Protein AF-A0A9P7SSV1-F1 (afdb_monomer_lite)

Radius of gyration: 33.0 Å; chains: 1; bounding box: 111×71×84 Å

InterPro domains:
  IPR011009 Protein kinase-like domain superfamily [SSF56112] (397-534)

Sequence (550 aa):
MSSKISYNLDKIRSLNSSTGWVPWKEDVTAALRMSGFGNLLKGKRDAEFETSDGHDASEARKARGVWLEKQETTCGTIFQCCGPRARQLLKDSDAEPIEKKVAIYFETLEKRYRSNGSVVLQQLNLRYLSLRLDGCKDVADYTDKLLRDRSDLQVLDKDAVIAKMFFVTHFLSDLSPSYDHFLTFFHTVNDLLPTRKPNDEVDTLGVNFEDAIEQVEKHEQLLLKREANVTALLIKPPGKRKTYEERRAKTESQKLNYQGPARSDQVATQQHCVPAMAIPQQKNSNVRLLACLVDEDDTGDSEYRFLVDGRHVKYVTTAPGTFCGFEDDRTFEPILLSELFPPFPIGDWNNGRVAKDPVTGKATFIRTEKVQFPEVKSVWYNVKLDELDFSPNPKGRLRQRVHVVVHPTINGGEPVLMKLAVWPWEISCMETETAVYQWICDKGIGPKFLGHLTEGPNGRIIGFVTEWLGGTRSSGPRDLDGCKKALARLHQLGIKHGDINRHNFLVREGGGHEDEVVLIDFETTKRDRPHAELEDEMKALKTSLESTDA

Organism: NCBI:txid1623583

pLDDT: mean 76.03, std 18.23, range [27.19, 97.94]

Foldseek 3Di:
DDDLPQDPLVPQAAPDALVSPPVNVVSLQVRCVSRVNNVCVPPCVLPDLDDDPPDDPVVSVVVVVVVLVSLVVSLVSLLSSHDPVLNVQLVVCVPPDSSNSSVVSCVSCCVVRNDDLLVVLVVLVCQLQPQAQVPAPHLVRSVVSNVVSQVSQCVSDVPSHDDQLNSQVSSLVRDPPVCVVVSVVCVVPFASCFDADPVRHGPGDGDGNVNSSVSVVVVVVVVVVVVVVVVVVVPDDDDDDDDPVVVVVPVVVPPPDDDDDDDDDDDDDDDDDDDDPPDPDQLQVQKDWPDWAADLVLQAKIWTWMDGNLFAIAIEIEHRCQQPVCSSCCGPGSCCRRPAAGRDDDDDFRYWYWYQDPVPRHIDTPDTHHDPFDFQPLADDPAEDEPSQWAADPVAAPDSQWGFTFHCPFPVRDTKIGGFDPDSVCRLLQNQQSNVCVLCAPLLLAFHWTHFYAHGPPHGGGHGMGHDLPPWDFDALVCLVLLLVSLVSCVVQQKDQQQLARRQWIWDDDPPDDIHIHGDRSSRMDHNHDSVVSVVSSVCNNVRRHDPDD

Secondary structure (DSSP, 8-state):
--------GGGSPPB-SGGGHHHHHHHHHHHHHHTT-HHHHTT-TT------TT--HHHHHHHHHHHHHHHHHHHHHHHHTB-HHHHHHHHTTTTS-HHHHHHHHHHHHHHHHS--HHHHHHHHHHHHHH--GGGSSSHHHHHHHHHHHHHHHHHH-TT-PPPHHHHHHHHHHTS-GGGHHHHHHHHHH--SSPEE-TTS-EEEPPPPHHHHHHHHHHHHHHHHHHHHHHHHHHTS----PPPTHHHHHHHSTTSS---PPPP---------PPP-------TTTTEEEEEEE--TTSSS-EEEEEEETTTEEEEEEE-TTTTTT-GGGTT-HHHIIIIISPPPPPSS-SEEEEEE-TTT-SEEEEEEE-----------SS-EEEGGGPEEEEEEEEETTEEEEE-TTSGGG--EEEEE-SSGGGHHHHHHHHHHHHHHTTTTSSPPEEEEEESSTTPPEEEEEEE--TT-EE--GGGHHHHHHHHHHHHTTT-B-S---GGGEEEE--SSSPPEEEE--GGG-BSS--HHHHHHHHHHHHHHHH----

Structure (mmCIF, N/CA/C/O backbone):
data_AF-A0A9P7SSV1-F1
#
_entry.id   AF-A0A9P7SSV1-F1
#
loop_
_atom_site.group_PDB
_atom_site.id
_atom_site.type_symbol
_atom_site.label_atom_id
_atom_site.label_alt_id
_atom_site.label_comp_id
_atom_site.label_asym_id
_atom_site.label_entity_id
_atom_site.label_seq_id
_atom_site.pdbx_PDB_ins_code
_atom_site.Cartn_x
_atom_site.Cartn_y
_atom_site.Cartn_z
_atom_site.occupancy
_atom_site.B_iso_or_equiv
_atom_site.auth_seq_id
_atom_site.auth_comp_id
_atom_site.auth_asym_id
_atom_site.auth_atom_id
_atom_site.pdbx_PDB_model_num
ATOM 1 N N . MET A 1 1 ? 42.037 45.086 -5.391 1.00 33.62 1 MET A N 1
ATOM 2 C CA . MET A 1 1 ? 41.431 44.169 -4.403 1.00 33.62 1 MET A CA 1
ATOM 3 C C . MET A 1 1 ? 40.049 43.804 -4.912 1.00 33.62 1 MET A C 1
ATOM 5 O O . MET A 1 1 ? 39.143 44.613 -4.800 1.00 33.62 1 MET A O 1
ATOM 9 N N . SER A 1 2 ? 39.917 42.666 -5.596 1.00 31.12 2 SER A N 1
ATOM 10 C CA . SER A 1 2 ? 38.624 42.203 -6.112 1.00 31.12 2 SER A CA 1
ATOM 11 C C . SER A 1 2 ? 38.039 41.250 -5.075 1.00 31.12 2 SER A C 1
ATOM 13 O O . SER A 1 2 ? 38.689 40.264 -4.725 1.00 31.12 2 SER A O 1
ATOM 15 N N . SER A 1 3 ? 36.885 41.595 -4.501 1.00 32.31 3 SER A N 1
ATOM 16 C CA . SER A 1 3 ? 36.225 40.773 -3.490 1.00 32.31 3 SER A CA 1
ATOM 17 C C . SER A 1 3 ? 35.785 39.461 -4.137 1.00 32.31 3 SER A C 1
ATOM 19 O O . SER A 1 3 ? 34.780 39.423 -4.847 1.00 32.31 3 SER A O 1
ATOM 21 N N . LYS A 1 4 ? 36.544 38.380 -3.917 1.00 46.56 4 LYS A N 1
ATOM 22 C CA . LYS A 1 4 ? 36.072 37.023 -4.206 1.00 46.56 4 LYS A CA 1
ATOM 23 C C . LYS A 1 4 ? 34.818 36.814 -3.361 1.00 46.56 4 LYS A C 1
ATOM 25 O O . LYS A 1 4 ? 34.910 36.721 -2.139 1.00 46.56 4 LYS A O 1
ATOM 30 N N . ILE A 1 5 ? 33.655 36.798 -4.006 1.00 42.06 5 ILE A N 1
ATOM 31 C CA . ILE A 1 5 ? 32.410 36.353 -3.387 1.00 42.06 5 ILE A CA 1
ATOM 32 C C . ILE A 1 5 ? 32.624 34.867 -3.091 1.00 42.06 5 ILE A C 1
ATOM 34 O O . ILE A 1 5 ? 32.511 34.025 -3.976 1.00 42.06 5 ILE A O 1
ATOM 38 N N . SER A 1 6 ? 33.055 34.565 -1.866 1.00 52.34 6 SER A N 1
ATOM 39 C CA . SER A 1 6 ? 33.221 33.198 -1.387 1.00 52.34 6 SER A CA 1
ATOM 40 C C . SER A 1 6 ? 31.831 32.591 -1.253 1.00 52.34 6 SER A C 1
ATOM 42 O O . SER A 1 6 ? 31.041 33.013 -0.405 1.00 52.34 6 SER A O 1
ATOM 44 N N . TYR A 1 7 ? 31.498 31.656 -2.137 1.00 59.03 7 TYR A N 1
ATOM 45 C CA . TYR A 1 7 ? 30.280 30.875 -1.997 1.00 59.03 7 TYR A CA 1
ATOM 46 C C . TYR A 1 7 ? 30.434 29.984 -0.759 1.00 59.03 7 TYR A C 1
ATOM 48 O O . TYR A 1 7 ? 31.429 29.272 -0.633 1.00 59.03 7 TYR A O 1
ATOM 56 N N . ASN A 1 8 ? 29.487 30.048 0.180 1.00 67.81 8 ASN A N 1
ATOM 57 C CA . ASN A 1 8 ? 29.570 29.257 1.403 1.00 67.81 8 ASN A CA 1
ATOM 58 C C . ASN A 1 8 ? 29.302 27.777 1.079 1.00 67.81 8 ASN A C 1
ATOM 60 O O . ASN A 1 8 ? 28.153 27.380 0.881 1.00 67.81 8 ASN A O 1
ATOM 64 N N . LEU A 1 9 ? 30.375 26.987 1.026 1.00 64.81 9 LEU A N 1
ATOM 65 C CA . LEU A 1 9 ? 30.341 25.561 0.702 1.00 64.81 9 LEU A CA 1
ATOM 66 C C . LEU A 1 9 ? 29.623 24.721 1.772 1.00 64.81 9 LEU A C 1
ATOM 68 O O . LEU A 1 9 ? 29.104 23.662 1.436 1.00 64.81 9 LEU A O 1
ATOM 72 N N . ASP A 1 10 ? 29.483 25.215 3.008 1.00 63.34 10 ASP A N 1
ATOM 73 C CA . ASP A 1 10 ? 28.775 24.513 4.093 1.00 63.34 10 ASP A CA 1
ATOM 74 C C . ASP A 1 10 ? 27.257 24.432 3.857 1.00 63.34 10 ASP A C 1
ATOM 76 O O . ASP A 1 10 ? 26.555 23.663 4.513 1.00 63.34 10 ASP A O 1
ATOM 80 N N . LYS A 1 11 ? 26.728 25.228 2.917 1.00 70.00 11 LYS A N 1
ATOM 81 C CA . LYS A 1 11 ? 25.316 25.174 2.508 1.00 70.00 11 LYS A CA 1
ATOM 82 C C . LYS A 1 11 ? 25.036 24.117 1.441 1.00 70.00 11 LYS A C 1
ATOM 84 O O . LYS A 1 11 ? 23.871 23.777 1.240 1.00 70.00 11 LYS A O 1
ATOM 89 N N . ILE A 1 12 ? 26.068 23.603 0.768 1.00 77.44 12 ILE A N 1
ATOM 90 C CA . ILE A 1 12 ? 25.914 22.554 -0.241 1.00 77.44 12 ILE A CA 1
ATOM 91 C C . ILE A 1 12 ? 25.750 21.227 0.498 1.00 77.44 12 ILE A C 1
ATOM 93 O O . ILE A 1 12 ? 26.637 20.787 1.231 1.00 77.44 12 ILE A O 1
ATOM 97 N N . ARG A 1 13 ? 24.601 20.574 0.313 1.00 76.75 13 ARG A N 1
ATOM 98 C CA . ARG A 1 13 ? 24.341 19.258 0.914 1.00 76.75 13 ARG A CA 1
ATOM 99 C C . ARG A 1 13 ? 25.381 18.261 0.419 1.00 76.75 13 ARG A C 1
ATOM 101 O O . ARG A 1 13 ? 25.627 18.190 -0.775 1.00 76.75 13 ARG A O 1
ATOM 108 N N . SER A 1 14 ? 25.971 17.459 1.300 1.00 83.06 14 SER A N 1
ATOM 109 C CA . SER A 1 14 ? 26.972 16.479 0.867 1.00 83.06 14 SER A CA 1
ATOM 110 C C . SER A 1 14 ? 26.361 15.380 -0.010 1.00 83.06 14 SER A C 1
ATOM 112 O O . SER A 1 14 ? 25.315 14.819 0.328 1.00 83.06 14 SER A O 1
ATOM 114 N N . LEU A 1 15 ? 27.040 15.026 -1.107 1.00 79.75 15 LEU A N 1
ATOM 115 C CA . LEU A 1 15 ? 26.615 13.932 -1.986 1.00 79.75 15 LEU A CA 1
ATOM 116 C C . LEU A 1 15 ? 26.794 12.574 -1.287 1.00 79.75 15 LEU A C 1
ATOM 118 O O . LEU A 1 15 ? 27.912 12.063 -1.187 1.00 79.75 15 LEU A O 1
ATOM 122 N N . ASN A 1 16 ? 25.687 12.012 -0.797 1.00 74.88 16 ASN A N 1
ATOM 123 C CA . ASN A 1 16 ? 25.647 10.733 -0.076 1.00 74.88 16 ASN A CA 1
ATOM 124 C C . ASN A 1 16 ? 24.823 9.649 -0.797 1.00 74.88 16 ASN A C 1
ATOM 126 O O . ASN A 1 16 ? 25.074 8.464 -0.585 1.00 74.88 16 ASN A O 1
ATOM 130 N N . SER A 1 17 ? 23.884 10.036 -1.663 1.00 69.88 17 SER A N 1
ATOM 131 C CA . SER A 1 17 ? 22.965 9.146 -2.387 1.00 69.88 17 SER A CA 1
ATOM 132 C C . SER A 1 17 ? 22.745 9.623 -3.826 1.00 69.88 17 SER A C 1
ATOM 134 O O . SER A 1 17 ? 23.018 10.780 -4.154 1.00 69.88 17 SER A O 1
ATOM 136 N N . SER A 1 18 ? 22.230 8.740 -4.686 1.00 64.44 18 SER A N 1
ATOM 137 C CA . SER A 1 18 ? 21.864 9.054 -6.077 1.00 64.44 18 SER A CA 1
ATOM 138 C C . SER A 1 18 ? 20.721 10.071 -6.178 1.00 64.44 18 SER A C 1
ATOM 140 O O . SER A 1 18 ? 20.735 10.946 -7.038 1.00 64.44 18 SER A O 1
ATOM 142 N N . THR A 1 19 ? 19.775 10.038 -5.236 1.00 60.44 19 THR A N 1
ATOM 143 C CA . THR A 1 19 ? 18.676 11.015 -5.125 1.00 60.44 19 THR A CA 1
ATOM 144 C C . THR A 1 19 ? 19.158 12.451 -4.899 1.00 60.44 19 THR A C 1
ATOM 146 O O . THR A 1 19 ? 18.469 13.401 -5.260 1.00 60.44 19 THR A O 1
ATOM 149 N N . GLY A 1 20 ? 20.357 12.629 -4.335 1.00 68.31 20 GLY A N 1
ATOM 150 C CA . GLY A 1 20 ? 20.971 13.938 -4.119 1.00 68.31 20 GLY A CA 1
ATOM 151 C C . GLY A 1 20 ? 21.747 14.486 -5.318 1.00 68.31 20 GLY A C 1
ATOM 152 O O . GLY A 1 20 ? 22.204 15.622 -5.249 1.00 68.31 20 GLY A O 1
ATOM 153 N N . TRP A 1 21 ? 21.919 13.721 -6.402 1.00 79.31 21 TRP A N 1
ATOM 154 C CA . TRP A 1 21 ? 22.827 14.079 -7.497 1.00 79.31 21 TRP A CA 1
ATOM 155 C C . TRP A 1 21 ? 22.433 15.341 -8.258 1.00 79.31 21 TRP A C 1
ATOM 157 O O . TRP A 1 21 ? 23.281 16.204 -8.462 1.00 79.31 21 TRP A O 1
ATOM 167 N N . VAL A 1 22 ? 21.171 15.451 -8.683 1.00 71.00 22 VAL A N 1
ATOM 168 C CA . VAL A 1 22 ? 20.683 16.599 -9.468 1.00 71.00 22 VAL A CA 1
ATOM 169 C C . VAL A 1 22 ? 20.845 17.915 -8.694 1.00 71.00 22 VAL A C 1
ATOM 171 O O . VAL A 1 22 ? 21.586 18.771 -9.183 1.00 71.00 22 VAL A O 1
ATOM 174 N N . PRO A 1 23 ? 20.281 18.071 -7.475 1.00 73.69 23 PRO A N 1
ATOM 175 C CA . PRO A 1 23 ? 20.450 19.308 -6.712 1.00 73.69 23 PRO A CA 1
ATOM 176 C C . PRO A 1 23 ? 21.920 19.574 -6.352 1.00 73.69 23 PRO A C 1
ATOM 178 O O . PRO A 1 23 ? 22.390 20.702 -6.459 1.00 73.69 23 PRO A O 1
ATOM 181 N N . TRP A 1 24 ? 22.696 18.536 -6.018 1.00 85.50 24 TRP A N 1
ATOM 182 C CA . TRP A 1 24 ? 24.128 18.684 -5.740 1.00 85.50 24 TRP A CA 1
ATOM 183 C C . TRP A 1 24 ? 24.921 19.191 -6.952 1.00 85.50 24 TRP A C 1
ATOM 185 O O . TRP A 1 24 ? 25.762 20.082 -6.824 1.00 85.50 24 TRP A O 1
ATOM 195 N N . LYS A 1 25 ? 24.658 18.635 -8.142 1.00 81.50 25 LYS A N 1
ATOM 196 C CA . LYS A 1 25 ? 25.339 19.004 -9.388 1.00 81.50 25 LYS A CA 1
ATOM 197 C C . LYS A 1 25 ? 25.049 20.457 -9.744 1.00 81.50 25 LYS A C 1
ATOM 199 O O . LYS A 1 25 ? 25.967 21.153 -10.179 1.00 81.50 25 LYS A O 1
ATOM 204 N N . GLU A 1 26 ? 23.819 20.922 -9.552 1.00 77.50 26 GLU A N 1
ATOM 205 C CA . GLU A 1 26 ? 23.429 22.319 -9.765 1.00 77.50 26 GLU A CA 1
ATOM 206 C C . GLU A 1 26 ? 24.128 23.265 -8.782 1.00 77.50 26 GLU A C 1
ATOM 208 O O . GLU A 1 26 ? 24.770 24.223 -9.223 1.00 77.50 26 GLU A O 1
ATOM 213 N N . ASP A 1 27 ? 24.105 22.948 -7.485 1.00 79.94 27 ASP A N 1
ATOM 214 C CA . ASP A 1 27 ? 24.716 23.760 -6.426 1.00 79.94 27 ASP A CA 1
ATOM 215 C C . ASP A 1 27 ? 26.240 23.875 -6.587 1.00 79.94 27 ASP A C 1
ATOM 217 O O . ASP A 1 27 ? 26.804 24.974 -6.551 1.00 79.94 27 ASP A O 1
ATOM 221 N N . VAL A 1 28 ? 26.927 22.757 -6.845 1.00 82.25 28 VAL A N 1
ATOM 222 C CA . VAL A 1 28 ? 28.378 22.741 -7.089 1.00 82.25 28 VAL A CA 1
ATOM 223 C C . VAL A 1 28 ? 28.723 23.477 -8.384 1.00 82.25 28 VAL A C 1
ATOM 225 O O . VAL A 1 28 ? 29.676 24.257 -8.423 1.00 82.25 28 VAL A O 1
ATOM 228 N N . THR A 1 29 ? 27.930 23.302 -9.446 1.00 80.25 29 THR A N 1
ATOM 229 C CA . THR A 1 29 ? 28.121 24.032 -10.711 1.00 80.25 29 THR A CA 1
ATOM 230 C C . THR A 1 29 ? 27.954 25.540 -10.506 1.00 80.25 29 THR A C 1
ATOM 232 O O . THR A 1 29 ? 28.738 26.327 -11.047 1.00 80.25 29 THR A O 1
ATOM 235 N N . ALA A 1 30 ? 26.969 25.965 -9.713 1.00 76.25 30 ALA A N 1
ATOM 236 C CA . ALA A 1 30 ? 26.749 27.365 -9.369 1.00 76.25 30 ALA A CA 1
ATOM 237 C C . ALA A 1 30 ? 27.907 27.934 -8.533 1.00 76.25 30 ALA A C 1
ATOM 239 O O . ALA A 1 30 ? 28.436 28.995 -8.873 1.00 76.25 30 ALA A O 1
ATOM 240 N N . ALA A 1 31 ? 28.371 27.210 -7.511 1.00 76.94 31 ALA A N 1
ATOM 241 C CA . ALA A 1 31 ? 29.503 27.614 -6.675 1.00 76.94 31 ALA A CA 1
ATOM 242 C C . ALA A 1 31 ? 30.800 27.790 -7.486 1.00 76.94 31 ALA A C 1
ATOM 244 O O . ALA A 1 31 ? 31.521 28.780 -7.322 1.00 76.94 31 ALA A O 1
ATOM 245 N N . LEU A 1 32 ? 31.067 26.878 -8.425 1.00 77.62 32 LEU A N 1
ATOM 246 C CA . LEU A 1 32 ? 32.224 26.949 -9.321 1.00 77.62 32 LEU A CA 1
ATOM 247 C C . LEU A 1 32 ? 32.121 28.112 -10.319 1.00 77.62 32 LEU A C 1
ATOM 249 O O . LEU A 1 32 ? 33.120 28.779 -10.591 1.00 77.62 32 LEU A O 1
ATOM 253 N N . ARG A 1 33 ? 30.921 28.416 -10.833 1.00 76.88 33 ARG A N 1
ATOM 254 C CA . ARG A 1 33 ? 30.689 29.604 -11.676 1.00 76.88 33 ARG A CA 1
ATOM 255 C C . ARG A 1 33 ? 30.937 30.897 -10.903 1.00 76.88 33 ARG A C 1
ATOM 257 O O . ARG A 1 33 ? 31.657 31.757 -11.404 1.00 76.88 33 ARG A O 1
ATOM 264 N N . MET A 1 34 ? 30.406 31.002 -9.685 1.00 73.25 34 MET A N 1
ATOM 265 C CA . MET A 1 34 ? 30.596 32.168 -8.812 1.00 73.25 34 MET A CA 1
ATOM 266 C C . MET A 1 34 ? 32.059 32.361 -8.398 1.00 73.25 34 MET A C 1
ATOM 268 O O . MET A 1 34 ? 32.517 33.490 -8.246 1.00 73.25 34 MET A O 1
ATOM 272 N N . SER A 1 35 ? 32.815 31.266 -8.300 1.00 68.88 35 SER A N 1
ATOM 273 C CA . SER A 1 35 ? 34.251 31.282 -7.997 1.00 68.88 35 SER A CA 1
ATOM 274 C C . SER A 1 35 ? 35.145 31.557 -9.219 1.00 68.88 35 SER A C 1
ATOM 276 O O . SER A 1 35 ? 36.367 31.597 -9.092 1.00 68.88 35 SER A O 1
ATOM 278 N N . GLY A 1 36 ? 34.560 31.781 -10.404 1.00 68.94 36 GLY A N 1
ATOM 279 C CA . GLY A 1 36 ? 35.292 32.116 -11.630 1.00 68.94 36 GLY A CA 1
ATOM 280 C C . GLY A 1 36 ? 35.826 30.914 -12.419 1.00 68.94 36 GLY A C 1
ATOM 281 O O . GLY A 1 36 ? 36.647 31.099 -13.317 1.00 68.94 36 GLY A O 1
ATOM 282 N N . PHE A 1 37 ? 35.358 29.697 -12.124 1.00 71.25 37 PHE A N 1
ATOM 283 C CA . PHE A 1 37 ? 35.798 28.439 -12.751 1.00 71.25 37 PHE A CA 1
ATOM 284 C C . PHE A 1 37 ? 34.794 27.884 -13.779 1.00 71.25 37 PHE A C 1
ATOM 286 O O . PHE A 1 37 ? 34.883 26.737 -14.212 1.00 71.25 37 PHE A O 1
ATOM 293 N N . GLY A 1 38 ? 33.813 28.689 -14.204 1.00 60.53 38 GLY A N 1
ATOM 294 C CA . GLY A 1 38 ? 32.745 28.258 -15.117 1.00 60.53 38 GLY A CA 1
ATOM 295 C C . GLY A 1 38 ? 33.214 27.791 -16.503 1.00 60.53 38 GLY A C 1
ATOM 296 O O . GLY A 1 38 ? 32.492 27.057 -17.176 1.00 60.53 38 GLY A O 1
ATOM 297 N N . ASN A 1 39 ? 34.416 28.182 -16.933 1.00 63.56 39 ASN A N 1
ATOM 298 C CA . ASN A 1 39 ? 35.031 27.729 -18.181 1.00 63.56 39 ASN A CA 1
ATOM 299 C C . ASN A 1 39 ? 35.368 26.228 -18.164 1.00 63.56 39 ASN A C 1
ATOM 301 O O . ASN A 1 39 ? 35.216 25.584 -19.197 1.00 63.56 39 ASN A O 1
ATOM 305 N N . LEU A 1 40 ? 35.726 25.665 -17.005 1.00 65.00 40 LEU A N 1
ATOM 306 C CA . LEU A 1 40 ? 35.967 24.225 -16.837 1.00 65.00 40 LEU A CA 1
ATOM 307 C C . LEU A 1 40 ? 34.669 23.403 -16.943 1.00 65.00 40 LEU A C 1
ATOM 309 O O . LEU A 1 40 ? 34.704 22.215 -17.232 1.00 65.00 40 LEU A O 1
ATOM 313 N N . LEU A 1 41 ? 33.501 24.031 -16.757 1.00 62.59 41 LEU A N 1
ATOM 314 C CA . LEU A 1 41 ? 32.196 23.358 -16.754 1.00 62.59 41 LEU A CA 1
ATOM 315 C C . LEU A 1 41 ? 31.510 23.314 -18.129 1.00 62.59 41 LEU A C 1
ATOM 317 O O . LEU A 1 41 ? 30.662 22.451 -18.354 1.00 62.59 41 LEU A O 1
ATOM 321 N N . LYS A 1 42 ? 31.858 24.218 -19.057 1.00 56.88 42 LYS A N 1
ATOM 322 C CA . LYS A 1 42 ? 31.273 24.314 -20.413 1.00 56.88 42 LYS A CA 1
ATOM 323 C C . LYS A 1 42 ? 31.914 23.327 -21.404 1.00 56.88 42 LYS A C 1
ATOM 325 O O . LYS A 1 42 ? 32.349 23.724 -22.478 1.00 56.88 42 LYS A O 1
ATOM 330 N N . GLY A 1 43 ? 32.045 22.057 -21.023 1.00 49.44 43 GLY A N 1
ATOM 331 C CA . GLY A 1 43 ? 32.592 21.000 -21.890 1.00 49.44 43 GLY A CA 1
ATOM 332 C C . GLY A 1 43 ? 34.112 21.033 -22.103 1.00 49.44 43 GLY A C 1
ATOM 333 O O . GLY A 1 43 ? 34.670 20.050 -22.565 1.00 49.44 43 GLY A O 1
ATOM 334 N N . LYS A 1 44 ? 34.810 22.096 -21.683 1.00 54.91 44 LYS A N 1
ATOM 335 C CA . LYS A 1 44 ? 36.279 22.157 -21.595 1.00 54.91 44 LYS A CA 1
ATOM 336 C C . LYS A 1 44 ? 36.798 21.550 -20.274 1.00 54.91 44 LYS A C 1
ATOM 338 O O . LYS A 1 44 ? 37.671 22.124 -19.629 1.00 54.91 44 LYS A O 1
ATOM 343 N N . ARG A 1 45 ? 36.225 20.423 -19.830 1.00 55.09 45 ARG A N 1
ATOM 344 C CA . ARG A 1 45 ? 36.660 19.730 -18.596 1.00 55.09 45 ARG A CA 1
ATOM 345 C C . ARG A 1 45 ? 38.080 19.170 -18.740 1.00 55.09 45 ARG A C 1
ATOM 347 O O . ARG A 1 45 ? 38.825 19.187 -17.769 1.00 55.09 45 ARG A O 1
ATOM 354 N N . ASP A 1 46 ? 38.447 18.831 -19.976 1.00 53.25 46 ASP A N 1
ATOM 355 C CA . ASP A 1 46 ? 39.779 18.402 -20.415 1.00 53.25 46 ASP A CA 1
ATOM 356 C C . ASP A 1 46 ? 40.491 19.475 -21.253 1.00 53.25 46 ASP A C 1
ATOM 358 O O . ASP A 1 46 ? 41.222 19.146 -22.183 1.00 53.25 46 ASP A O 1
ATOM 362 N N . ALA A 1 47 ? 40.220 20.768 -21.016 1.00 58.34 47 ALA A N 1
ATOM 363 C CA . ALA A 1 47 ? 40.819 21.827 -21.831 1.00 58.34 47 ALA A CA 1
ATOM 364 C C . ALA A 1 47 ? 42.345 21.695 -21.846 1.00 58.34 47 ALA A C 1
ATOM 366 O O . ALA A 1 47 ? 42.990 21.897 -20.818 1.00 58.34 47 ALA A O 1
ATOM 367 N N . GLU A 1 48 ? 42.925 21.414 -23.009 1.00 57.75 48 GLU A N 1
ATOM 368 C CA . GLU A 1 48 ? 44.363 21.540 -23.178 1.00 57.75 48 GLU A CA 1
ATOM 369 C C . GLU A 1 48 ? 44.754 23.006 -22.956 1.00 57.75 48 GLU A C 1
ATOM 371 O O . GLU A 1 48 ? 44.009 23.938 -23.279 1.00 57.75 48 GLU A O 1
ATOM 376 N N . PHE A 1 49 ? 45.910 23.221 -22.332 1.00 61.50 49 PHE A N 1
ATOM 377 C CA . PHE A 1 49 ? 46.455 24.560 -22.167 1.00 61.50 49 PHE A CA 1
ATOM 378 C C . PHE A 1 49 ? 46.798 25.124 -23.555 1.00 61.50 49 PHE A C 1
ATOM 380 O O . PHE A 1 49 ? 47.847 24.816 -24.113 1.00 61.50 49 PHE A O 1
ATOM 387 N N . GLU A 1 50 ? 45.898 25.928 -24.119 1.00 57.66 50 GLU A N 1
ATOM 388 C CA . GLU A 1 50 ? 46.105 26.609 -25.397 1.00 57.66 50 GLU A CA 1
ATOM 389 C C . GLU A 1 50 ? 47.103 27.763 -25.190 1.00 57.66 50 GLU A C 1
ATOM 391 O O . GLU A 1 50 ? 46.790 28.784 -24.571 1.00 57.66 50 GLU A O 1
ATOM 396 N N . THR A 1 51 ? 48.332 27.604 -25.687 1.00 55.72 51 THR A N 1
ATOM 397 C CA . THR A 1 51 ? 49.275 28.718 -25.822 1.00 55.72 51 THR A CA 1
ATOM 398 C C . THR A 1 51 ? 48.845 29.591 -26.989 1.00 55.72 51 THR A C 1
ATOM 400 O O . THR A 1 51 ? 48.834 29.128 -28.126 1.00 55.72 51 THR A O 1
ATOM 403 N N . SER A 1 52 ? 48.527 30.857 -26.734 1.00 52.53 52 SER A N 1
ATOM 404 C CA . SER A 1 52 ? 48.359 31.844 -27.800 1.00 52.53 52 SER A CA 1
ATOM 405 C C . SER A 1 52 ? 49.680 31.999 -28.561 1.00 52.53 52 SER A C 1
ATOM 407 O O . SER A 1 52 ? 50.702 32.317 -27.943 1.00 52.53 52 SER A O 1
ATOM 409 N N . ASP A 1 53 ? 49.665 31.810 -29.881 1.00 49.50 53 ASP A N 1
ATOM 410 C CA .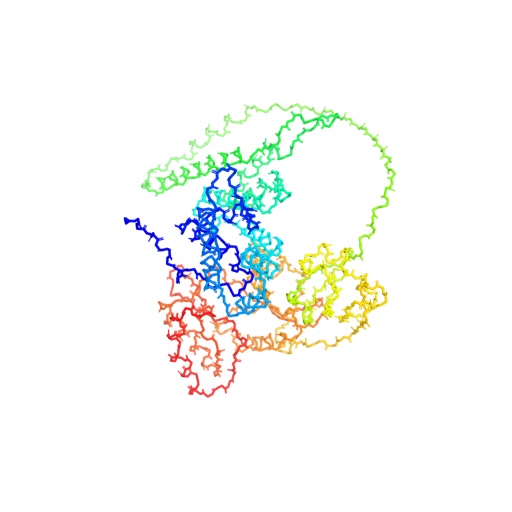 ASP A 1 53 ? 50.828 32.072 -30.730 1.00 49.50 53 ASP A CA 1
ATOM 411 C C . ASP A 1 53 ? 51.287 33.529 -30.539 1.00 49.50 53 ASP A C 1
ATOM 413 O O . ASP A 1 53 ? 50.559 34.474 -30.845 1.00 49.50 53 ASP A O 1
ATOM 417 N N . GLY A 1 54 ? 52.486 33.709 -29.971 1.00 57.03 54 GLY A N 1
ATOM 418 C CA . GLY A 1 54 ? 53.124 35.019 -29.786 1.00 57.03 54 GLY A CA 1
ATOM 419 C C . GLY A 1 54 ? 53.357 35.500 -28.345 1.00 57.03 54 GLY A C 1
ATOM 420 O O . GLY A 1 54 ? 53.745 36.653 -28.180 1.00 57.03 54 GLY A O 1
ATOM 421 N N . HIS A 1 55 ? 53.143 34.683 -27.305 1.00 55.44 55 HIS A N 1
ATOM 422 C CA . HIS A 1 55 ? 53.508 35.049 -25.919 1.00 55.44 55 HIS A CA 1
ATOM 423 C C . HIS A 1 55 ? 54.959 34.675 -25.564 1.00 55.44 55 HIS A C 1
ATOM 425 O O . HIS A 1 55 ? 55.469 33.644 -26.004 1.00 55.44 55 HIS A O 1
ATOM 431 N N . ASP A 1 56 ? 55.611 35.485 -24.720 1.00 62.66 56 ASP A N 1
ATOM 432 C CA . ASP A 1 56 ? 56.934 35.179 -24.159 1.00 62.66 56 ASP A CA 1
ATOM 433 C C . ASP A 1 56 ? 56.881 33.883 -23.318 1.00 62.66 56 ASP A C 1
ATOM 435 O O . ASP A 1 56 ? 55.914 33.616 -22.597 1.00 62.66 56 ASP A O 1
ATOM 439 N N . ALA A 1 57 ? 57.935 33.063 -23.375 1.00 61.69 57 ALA A N 1
ATOM 440 C CA . ALA A 1 57 ? 58.007 31.759 -22.709 1.00 61.69 57 ALA A CA 1
ATOM 441 C C . ALA A 1 57 ? 57.813 31.857 -21.181 1.00 61.69 57 ALA A C 1
ATOM 443 O O . ALA A 1 57 ? 57.362 30.902 -20.538 1.00 61.69 57 ALA A O 1
ATOM 444 N N . SER A 1 58 ? 58.141 33.014 -20.597 1.00 64.50 58 SER A N 1
ATOM 445 C CA . SER A 1 58 ? 57.910 33.341 -19.186 1.00 64.50 58 SER A CA 1
ATOM 446 C C . SER A 1 58 ? 56.420 33.533 -18.863 1.00 64.50 58 SER A C 1
ATOM 448 O O . SER A 1 58 ? 55.907 32.987 -17.879 1.00 64.50 58 SER A O 1
ATOM 450 N N . GLU A 1 59 ? 55.691 34.245 -19.723 1.00 62.88 59 GLU A N 1
ATOM 451 C CA . GLU A 1 59 ? 54.260 34.516 -19.555 1.00 62.88 59 GLU A CA 1
ATOM 452 C C . GLU A 1 59 ? 53.419 33.255 -19.763 1.00 62.88 59 GLU A C 1
ATOM 454 O O . GLU A 1 59 ? 52.511 32.986 -18.973 1.00 62.88 59 GLU A O 1
ATOM 459 N N . ALA A 1 60 ? 53.785 32.419 -20.740 1.00 62.56 60 ALA A N 1
ATOM 460 C CA . ALA A 1 60 ? 53.162 31.114 -20.954 1.00 62.56 60 ALA A CA 1
ATOM 461 C C . ALA A 1 60 ? 53.325 30.190 -19.730 1.00 62.56 60 ALA A C 1
ATOM 463 O O . ALA A 1 60 ? 52.368 29.542 -19.300 1.00 62.56 60 ALA A O 1
ATOM 464 N N . ARG A 1 61 ? 54.509 30.177 -19.095 1.00 68.31 61 ARG A N 1
ATOM 465 C CA . ARG A 1 61 ? 54.751 29.415 -17.855 1.00 68.31 61 ARG A CA 1
ATOM 466 C C . ARG A 1 61 ? 53.878 29.901 -16.697 1.00 68.31 61 ARG A C 1
ATOM 468 O O . ARG A 1 61 ? 53.301 29.083 -15.980 1.00 68.31 61 ARG A O 1
ATOM 475 N N . LYS A 1 62 ? 53.752 31.220 -16.529 1.00 70.56 62 LYS A N 1
ATOM 476 C CA . LYS A 1 62 ? 52.915 31.829 -15.484 1.00 70.56 62 LYS A CA 1
ATOM 477 C C . LYS A 1 62 ? 51.427 31.542 -15.709 1.00 70.56 62 LYS A C 1
ATOM 479 O O . LYS A 1 62 ? 50.728 31.187 -14.763 1.00 70.56 62 LYS A O 1
ATOM 484 N N . ALA A 1 63 ? 50.955 31.634 -16.952 1.00 67.88 63 ALA A N 1
ATOM 485 C CA . ALA A 1 63 ? 49.581 31.302 -17.321 1.00 67.88 63 ALA A CA 1
ATOM 486 C C . ALA A 1 63 ? 49.260 29.817 -17.078 1.00 67.88 63 ALA A C 1
ATOM 488 O O . ALA A 1 63 ? 48.194 29.510 -16.541 1.00 67.88 63 ALA A O 1
ATOM 489 N N . ARG A 1 64 ? 50.199 28.906 -17.382 1.00 72.88 64 ARG A N 1
ATOM 490 C CA . ARG A 1 64 ? 50.057 27.470 -17.088 1.00 72.88 64 ARG A CA 1
ATOM 491 C C . ARG A 1 64 ? 49.969 27.200 -15.586 1.00 72.88 64 ARG A C 1
ATOM 493 O O . ARG A 1 64 ? 49.102 26.444 -15.166 1.00 72.88 64 ARG A O 1
ATOM 500 N N . GLY A 1 65 ? 50.803 27.853 -14.774 1.00 73.38 65 GLY A N 1
ATOM 501 C CA . GLY A 1 65 ? 50.736 27.746 -13.310 1.00 73.38 65 GLY A CA 1
ATOM 502 C C . GLY A 1 65 ? 49.383 28.191 -12.747 1.00 73.38 65 GLY A C 1
ATOM 503 O O . GLY A 1 65 ? 48.760 27.459 -11.985 1.00 73.38 65 GLY A O 1
ATOM 504 N N . VAL A 1 66 ? 48.875 29.342 -13.204 1.00 74.50 66 VAL A N 1
ATOM 505 C CA . VAL A 1 66 ? 47.545 29.842 -12.810 1.00 74.50 66 VAL A CA 1
ATOM 506 C C . VAL A 1 66 ? 46.428 28.897 -13.261 1.00 74.50 66 VAL A C 1
ATOM 508 O O . VAL A 1 66 ? 45.406 28.777 -12.590 1.00 74.50 66 VAL A O 1
ATOM 511 N N . TRP A 1 67 ? 46.580 28.231 -14.404 1.00 75.12 67 TRP A N 1
ATOM 512 C CA . TRP A 1 67 ? 45.602 27.257 -14.879 1.00 75.12 67 TRP A CA 1
ATOM 513 C C . TRP A 1 67 ? 45.608 25.963 -14.044 1.00 75.12 67 TRP A C 1
ATOM 515 O O . TRP A 1 67 ? 44.535 25.486 -13.683 1.00 75.12 67 TRP A O 1
ATOM 525 N N . LEU A 1 68 ? 46.779 25.452 -13.647 1.00 75.19 68 LEU A N 1
ATOM 526 C CA . LEU A 1 68 ? 46.895 24.284 -12.759 1.00 75.19 68 LEU A CA 1
ATOM 527 C C . LEU A 1 68 ? 46.321 24.565 -11.360 1.00 75.19 68 LEU A C 1
ATOM 529 O O . LEU A 1 68 ? 45.549 23.766 -10.839 1.00 75.19 68 LEU A O 1
ATOM 533 N N . GLU A 1 69 ? 46.591 25.745 -10.796 1.00 78.94 69 GLU A N 1
ATOM 534 C CA . GLU A 1 69 ? 46.034 26.169 -9.501 1.00 78.94 69 GLU A CA 1
ATOM 535 C C . GLU A 1 69 ? 44.491 26.224 -9.523 1.00 78.94 69 GLU A C 1
ATOM 537 O O . GLU A 1 69 ? 43.816 25.885 -8.544 1.00 78.94 69 GLU A O 1
ATOM 542 N N . LYS A 1 70 ? 43.898 26.597 -10.668 1.00 78.00 70 LYS A N 1
ATOM 543 C CA . LYS A 1 70 ? 42.439 26.562 -10.869 1.00 78.00 70 LYS A CA 1
ATOM 544 C C . LYS A 1 70 ? 41.890 25.135 -10.867 1.00 78.00 70 LYS A C 1
ATOM 546 O O . LYS A 1 70 ? 40.812 24.916 -10.309 1.00 78.00 70 LYS A O 1
ATOM 551 N N . GLN A 1 71 ? 42.607 24.183 -11.466 1.00 78.75 71 GLN A N 1
ATOM 552 C CA . GLN A 1 71 ? 42.226 22.766 -11.463 1.00 78.75 71 GLN A CA 1
ATOM 553 C C . GLN A 1 71 ? 42.277 22.189 -10.039 1.00 78.75 71 GLN A C 1
ATOM 555 O O . GLN A 1 71 ? 41.309 21.571 -9.595 1.00 78.75 71 GLN A O 1
ATOM 560 N N . GLU A 1 72 ? 43.338 22.476 -9.275 1.00 81.75 72 GLU A N 1
ATOM 561 C CA . GLU A 1 72 ? 43.473 22.053 -7.870 1.00 81.75 72 GLU A CA 1
ATOM 562 C C . GLU A 1 72 ? 42.373 22.630 -6.977 1.00 81.75 72 GLU A C 1
ATOM 564 O O . GLU A 1 72 ? 41.719 21.896 -6.233 1.00 81.75 72 GLU A O 1
ATOM 569 N N . THR A 1 73 ? 42.104 23.933 -7.098 1.00 81.19 73 THR A N 1
ATOM 570 C CA . THR A 1 73 ? 41.047 24.602 -6.324 1.00 81.19 73 THR A CA 1
ATOM 571 C C . THR A 1 73 ? 39.665 24.015 -6.638 1.00 81.19 73 THR A C 1
ATOM 573 O O . THR A 1 73 ? 38.837 23.820 -5.742 1.00 81.19 73 THR A O 1
ATOM 576 N N . THR A 1 74 ? 39.417 23.683 -7.907 1.00 81.00 74 THR A N 1
ATOM 577 C CA . THR A 1 74 ? 38.166 23.055 -8.357 1.00 81.00 74 THR A CA 1
ATOM 578 C C . THR A 1 74 ? 38.027 21.637 -7.801 1.00 81.00 74 THR A C 1
ATOM 580 O O . THR A 1 74 ? 36.980 21.305 -7.243 1.00 81.00 74 THR A O 1
ATOM 583 N N . CYS A 1 75 ? 39.089 20.826 -7.859 1.00 83.69 75 CYS A N 1
ATOM 584 C CA . CYS A 1 75 ? 39.112 19.487 -7.264 1.00 83.69 75 CYS A CA 1
ATOM 585 C C . CYS A 1 75 ? 38.853 19.533 -5.752 1.00 83.69 75 CYS A C 1
ATOM 587 O O . CYS A 1 75 ? 38.044 18.757 -5.243 1.00 83.69 75 CYS A O 1
ATOM 589 N N . GLY A 1 76 ? 39.485 20.471 -5.038 1.00 81.94 76 GLY A N 1
ATOM 590 C CA . GLY A 1 76 ? 39.280 20.666 -3.601 1.00 81.94 76 GLY A CA 1
ATOM 591 C C . GLY A 1 76 ? 37.837 21.041 -3.255 1.00 81.94 76 GLY A C 1
ATOM 592 O O . GLY A 1 76 ? 37.259 20.479 -2.326 1.00 81.94 76 GLY A O 1
ATOM 593 N N . THR A 1 77 ? 37.225 21.921 -4.051 1.00 83.50 77 THR A N 1
ATOM 594 C CA . THR A 1 77 ? 35.821 22.332 -3.883 1.00 83.50 77 THR A CA 1
ATOM 595 C C . THR A 1 77 ? 34.866 21.149 -4.067 1.00 83.50 77 THR A C 1
ATOM 597 O O . THR A 1 77 ? 34.006 20.906 -3.220 1.00 83.50 77 THR A O 1
ATOM 600 N N . ILE A 1 78 ? 35.049 20.362 -5.134 1.00 85.44 78 ILE A N 1
ATOM 601 C CA . ILE A 1 78 ? 34.245 19.159 -5.405 1.00 85.44 78 ILE A CA 1
ATOM 602 C C . ILE A 1 78 ? 34.397 18.148 -4.265 1.00 85.44 78 ILE A C 1
ATOM 604 O O . ILE A 1 78 ? 33.403 17.629 -3.756 1.00 85.44 78 ILE A O 1
ATOM 608 N N . PHE A 1 79 ? 35.631 17.908 -3.819 1.00 85.50 79 PHE A N 1
ATOM 609 C CA . PHE A 1 79 ? 35.931 16.965 -2.747 1.00 85.50 79 PHE A CA 1
ATOM 610 C C . PHE A 1 79 ? 35.273 17.362 -1.416 1.00 85.50 79 PHE A C 1
ATOM 612 O O . PHE A 1 79 ? 34.727 16.508 -0.716 1.00 85.50 79 PHE A O 1
ATOM 619 N N . GLN A 1 80 ? 35.263 18.654 -1.074 1.00 84.00 80 GLN A N 1
ATOM 620 C CA . GLN A 1 80 ? 34.598 19.163 0.131 1.00 84.00 80 GLN A CA 1
ATOM 621 C C . GLN A 1 80 ? 33.078 18.967 0.089 1.00 84.00 80 GLN A C 1
ATOM 623 O O . GLN A 1 80 ? 32.487 18.600 1.105 1.00 84.00 80 GLN A O 1
ATOM 628 N N . CYS A 1 81 ? 32.465 19.103 -1.087 1.00 85.25 81 CYS A N 1
ATOM 629 C CA . CYS A 1 81 ? 31.026 18.911 -1.277 1.00 85.25 81 CYS A CA 1
ATOM 630 C C . CYS A 1 81 ? 30.610 17.425 -1.333 1.00 85.25 81 CYS A C 1
ATOM 632 O O . CYS A 1 81 ? 29.420 17.116 -1.385 1.00 85.25 81 CYS A O 1
ATOM 634 N N . CYS A 1 82 ? 31.559 16.487 -1.329 1.00 85.75 82 CYS A N 1
ATOM 635 C CA . CYS A 1 82 ? 31.290 15.050 -1.369 1.00 85.75 82 CYS A CA 1
ATOM 636 C C . CYS A 1 82 ? 31.153 14.444 0.036 1.00 85.75 82 CYS A C 1
ATOM 638 O O . CYS A 1 82 ? 31.893 14.804 0.954 1.00 85.75 82 CYS A O 1
ATOM 640 N N . GLY A 1 83 ? 30.253 13.468 0.188 1.00 84.06 83 GLY A N 1
ATOM 641 C CA . GLY A 1 83 ? 30.167 12.626 1.382 1.00 84.06 83 GLY A CA 1
ATOM 642 C C . GLY A 1 83 ? 31.328 11.627 1.509 1.00 84.06 83 GLY A C 1
ATOM 643 O O . GLY A 1 83 ? 32.115 11.474 0.571 1.00 84.06 83 GLY A O 1
ATOM 644 N N . PRO A 1 84 ? 31.446 10.893 2.634 1.00 78.31 84 PRO A N 1
ATOM 645 C CA . PRO A 1 84 ? 32.581 9.998 2.901 1.00 78.31 84 PRO A CA 1
ATOM 646 C C . PRO A 1 84 ? 32.833 8.960 1.797 1.00 78.31 84 PRO A C 1
ATOM 648 O O . PRO A 1 84 ? 33.974 8.741 1.395 1.00 78.31 84 PRO A O 1
ATOM 651 N N . ARG A 1 85 ? 31.762 8.363 1.259 1.00 78.12 85 ARG A N 1
ATOM 652 C CA . ARG A 1 85 ? 31.837 7.342 0.203 1.00 78.12 85 ARG A CA 1
ATOM 653 C C . ARG A 1 85 ? 32.249 7.926 -1.149 1.00 78.12 85 ARG A C 1
ATOM 655 O O . ARG A 1 85 ? 33.105 7.359 -1.818 1.00 78.12 85 ARG A O 1
ATOM 662 N N . ALA A 1 86 ? 31.692 9.081 -1.513 1.00 82.88 86 ALA A N 1
ATOM 663 C CA . ALA A 1 86 ? 32.068 9.804 -2.724 1.00 82.88 86 ALA A CA 1
ATOM 664 C C . ALA A 1 86 ? 33.537 10.260 -2.664 1.00 82.88 86 ALA A C 1
ATOM 666 O O . ALA A 1 86 ? 34.274 10.072 -3.623 1.00 82.88 86 ALA A O 1
ATOM 667 N N . ARG A 1 87 ? 34.007 10.752 -1.509 1.00 84.81 87 ARG A N 1
ATOM 668 C CA . ARG A 1 87 ? 35.422 11.110 -1.305 1.00 84.81 87 ARG A CA 1
ATOM 669 C C . ARG A 1 87 ? 36.363 9.923 -1.479 1.00 84.81 87 ARG A C 1
ATOM 671 O O . ARG A 1 87 ? 37.444 10.105 -2.022 1.00 84.81 87 ARG A O 1
ATOM 678 N N . GLN A 1 88 ? 35.972 8.733 -1.023 1.00 84.31 88 GLN A N 1
ATOM 679 C CA . GLN A 1 88 ? 36.792 7.536 -1.201 1.00 84.31 88 GLN A CA 1
ATOM 680 C C . GLN A 1 88 ? 36.958 7.184 -2.686 1.00 84.31 88 GLN A C 1
ATOM 682 O O . GLN A 1 88 ? 38.078 6.953 -3.116 1.00 84.31 88 GLN A O 1
ATOM 687 N N . LEU A 1 89 ? 35.878 7.252 -3.473 1.00 83.00 89 LEU A N 1
ATOM 688 C CA . LEU A 1 89 ? 35.924 7.017 -4.924 1.00 83.00 89 LEU A CA 1
ATOM 689 C C . LEU A 1 89 ? 36.832 8.017 -5.655 1.00 83.00 89 LEU A C 1
ATOM 691 O O . LEU A 1 89 ? 37.529 7.654 -6.596 1.00 83.00 89 LEU A O 1
ATOM 695 N N . LEU A 1 90 ? 36.837 9.279 -5.216 1.00 85.12 90 LEU A N 1
ATOM 696 C CA . LEU A 1 90 ? 37.694 10.310 -5.807 1.00 85.12 90 LEU A CA 1
ATOM 697 C C . LEU A 1 90 ? 39.180 10.112 -5.467 1.00 85.12 90 LEU A C 1
ATOM 699 O O . LEU A 1 90 ? 40.028 10.399 -6.307 1.00 85.12 90 LEU A O 1
ATOM 703 N N . LYS A 1 91 ? 39.502 9.593 -4.273 1.00 83.94 91 LYS A N 1
ATOM 704 C CA . LYS A 1 91 ? 40.890 9.284 -3.872 1.00 83.94 91 LYS A CA 1
ATOM 705 C C . LYS A 1 91 ? 41.520 8.192 -4.726 1.00 83.94 91 LYS A C 1
ATOM 707 O O . LYS A 1 91 ? 42.718 8.232 -4.977 1.00 83.94 91 LYS A O 1
ATOM 712 N N . ASP A 1 92 ? 40.724 7.248 -5.219 1.00 78.25 92 ASP A N 1
ATOM 713 C CA . ASP A 1 92 ? 41.222 6.200 -6.117 1.00 78.25 92 ASP A CA 1
ATOM 714 C C . ASP A 1 92 ? 41.709 6.785 -7.461 1.00 78.25 92 ASP A C 1
ATOM 716 O O . ASP A 1 92 ? 42.493 6.159 -8.169 1.00 78.25 92 ASP A O 1
ATOM 720 N N . SER A 1 93 ? 41.308 8.024 -7.780 1.00 74.81 93 SER A N 1
ATOM 721 C CA . SER A 1 93 ? 41.757 8.797 -8.946 1.00 74.81 93 SER A CA 1
ATOM 722 C C . SER A 1 93 ? 42.922 9.753 -8.629 1.00 74.81 93 SER A C 1
ATOM 724 O O . SER A 1 93 ? 43.246 10.621 -9.441 1.00 74.81 93 SER A O 1
ATOM 726 N N . ASP A 1 94 ? 43.556 9.652 -7.450 1.00 76.00 94 ASP A N 1
ATOM 727 C CA . ASP A 1 94 ? 44.584 10.616 -7.035 1.00 76.00 94 ASP A CA 1
ATOM 728 C C . ASP A 1 94 ? 45.880 10.546 -7.850 1.00 76.00 94 ASP A C 1
ATOM 730 O O . ASP A 1 94 ? 46.585 11.554 -7.936 1.00 76.00 94 ASP A O 1
ATOM 734 N N . ALA A 1 95 ? 46.156 9.393 -8.466 1.00 74.50 95 ALA A N 1
ATOM 735 C CA . ALA A 1 95 ? 47.327 9.146 -9.307 1.00 74.50 95 ALA A CA 1
ATOM 736 C C . ALA A 1 95 ? 47.257 9.823 -10.691 1.00 74.50 95 ALA A C 1
ATOM 738 O O . ALA A 1 95 ? 48.262 9.865 -11.400 1.00 74.50 95 ALA A O 1
ATOM 739 N N . GLU A 1 96 ? 46.092 10.347 -11.076 1.00 79.75 96 GLU A N 1
ATOM 740 C CA . GLU A 1 96 ? 45.872 10.944 -12.392 1.00 79.75 96 GLU A CA 1
ATOM 741 C C . GLU A 1 96 ? 46.396 12.390 -12.477 1.00 79.75 96 GLU A C 1
ATOM 743 O O . GLU A 1 96 ? 46.352 13.129 -11.483 1.00 79.75 96 GLU A O 1
ATOM 748 N N . PRO A 1 97 ? 46.861 12.840 -13.661 1.00 79.56 97 PRO A N 1
ATOM 749 C CA . PRO A 1 97 ? 47.329 14.209 -13.862 1.00 79.56 97 PRO A CA 1
ATOM 750 C C . PRO A 1 97 ? 46.254 15.243 -13.508 1.00 79.56 97 PRO A C 1
ATOM 752 O O . PRO A 1 97 ? 45.087 15.113 -13.895 1.00 79.56 97 PRO A O 1
ATOM 755 N N . ILE A 1 98 ? 46.652 16.310 -12.808 1.00 77.94 98 ILE A N 1
ATOM 756 C CA . ILE A 1 98 ? 45.739 17.356 -12.319 1.00 77.94 98 ILE A CA 1
ATOM 757 C C . ILE A 1 98 ? 44.957 18.034 -13.454 1.00 77.94 98 ILE A C 1
ATOM 759 O O . ILE A 1 98 ? 43.826 18.473 -13.261 1.00 77.94 98 ILE A O 1
ATOM 763 N N . GLU A 1 99 ? 45.531 18.045 -14.656 1.00 72.69 99 GLU A N 1
ATOM 764 C CA . GLU A 1 99 ? 44.942 18.565 -15.887 1.00 72.69 99 GLU A CA 1
ATOM 765 C C . GLU A 1 99 ? 43.641 17.866 -16.300 1.00 72.69 99 GLU A C 1
ATOM 767 O O . GLU A 1 99 ? 42.788 18.501 -16.914 1.00 72.69 99 GLU A O 1
ATOM 772 N N . LYS A 1 100 ? 43.482 16.583 -15.952 1.00 74.81 100 LYS A N 1
ATOM 773 C CA . LYS A 1 100 ? 42.318 15.745 -16.306 1.00 74.81 100 LYS A CA 1
ATOM 774 C C . LYS A 1 100 ? 41.439 15.412 -15.101 1.00 74.81 100 LYS A C 1
ATOM 776 O O . LYS A 1 1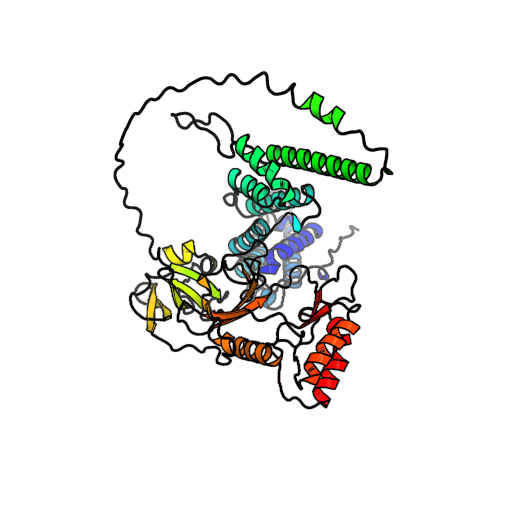00 ? 40.336 14.887 -15.231 1.00 74.81 100 LYS A O 1
ATOM 781 N N . LYS A 1 101 ? 41.914 15.728 -13.898 1.00 80.31 101 LYS A N 1
ATOM 782 C CA . LYS A 1 101 ? 41.337 15.253 -12.638 1.00 80.31 101 LYS A CA 1
ATOM 783 C C . LYS A 1 101 ? 39.925 15.785 -12.379 1.00 80.31 101 LYS A C 1
ATOM 785 O O . LYS A 1 101 ? 39.080 15.050 -11.879 1.00 80.31 101 LYS A O 1
ATOM 790 N N . VAL A 1 102 ? 39.627 17.020 -12.795 1.00 81.25 102 VAL A N 1
ATOM 791 C CA . VAL A 1 102 ? 38.266 17.583 -12.705 1.00 81.25 102 VAL A CA 1
ATOM 792 C C . VAL A 1 102 ? 37.278 16.816 -13.589 1.00 81.25 102 VAL A C 1
ATOM 794 O O . VAL A 1 102 ? 36.160 16.544 -13.147 1.00 81.25 102 VAL A O 1
ATOM 797 N N . ALA A 1 103 ? 37.674 16.442 -14.809 1.00 78.50 103 ALA A N 1
ATOM 798 C CA . ALA A 1 103 ? 36.835 15.644 -15.701 1.00 78.50 103 ALA A CA 1
ATOM 799 C C . ALA A 1 103 ? 36.570 14.256 -15.108 1.00 78.50 103 ALA A C 1
ATOM 801 O O . ALA A 1 103 ? 35.412 13.872 -14.952 1.00 78.50 103 ALA A O 1
ATOM 802 N N . ILE A 1 104 ? 37.631 13.582 -14.656 1.00 80.75 104 ILE A N 1
ATOM 803 C CA . ILE A 1 104 ? 37.568 12.251 -14.037 1.00 80.75 104 ILE A CA 1
ATOM 804 C C . ILE A 1 104 ? 36.683 12.257 -12.785 1.00 80.75 104 ILE A C 1
ATOM 806 O O . ILE A 1 104 ? 35.880 11.343 -12.588 1.00 80.75 104 ILE A O 1
ATOM 810 N N . TYR A 1 105 ? 36.766 13.299 -11.951 1.00 85.94 105 TYR A N 1
ATOM 811 C CA . TYR A 1 105 ? 35.911 13.446 -10.769 1.00 85.94 105 TYR A CA 1
ATOM 812 C C . TYR A 1 105 ? 34.435 13.532 -11.157 1.00 85.94 105 TYR A C 1
ATOM 814 O O . TYR A 1 105 ? 33.606 12.814 -10.596 1.00 85.94 105 TYR A O 1
ATOM 822 N N . PHE A 1 106 ? 34.093 14.383 -12.130 1.00 81.50 106 PHE A N 1
ATOM 823 C CA . PHE A 1 106 ? 32.713 14.496 -12.591 1.00 81.50 106 PHE A CA 1
ATOM 824 C C . PHE A 1 106 ? 32.220 13.205 -13.241 1.00 81.50 106 PHE A C 1
ATOM 826 O O . PHE A 1 106 ? 31.114 12.794 -12.919 1.00 81.50 106 PHE A O 1
ATOM 833 N N . GLU A 1 107 ? 33.011 12.544 -14.086 1.00 81.44 107 GLU A N 1
ATOM 834 C CA . GLU A 1 107 ? 32.632 11.274 -14.720 1.00 81.44 107 GLU A CA 1
ATOM 835 C C . GLU A 1 107 ? 32.423 10.150 -13.703 1.00 81.44 107 GLU A C 1
ATOM 837 O O . GLU A 1 107 ? 31.436 9.420 -13.779 1.00 81.44 107 GLU A O 1
ATOM 842 N N . THR A 1 108 ? 33.311 10.036 -12.715 1.00 82.38 108 THR A N 1
ATOM 843 C CA . THR A 1 108 ? 33.237 9.004 -11.671 1.00 82.38 108 THR A CA 1
ATOM 844 C C . THR A 1 108 ? 32.000 9.190 -10.798 1.00 82.38 108 THR A C 1
ATOM 846 O O . THR A 1 108 ? 31.268 8.233 -10.530 1.00 82.38 108 THR A O 1
ATOM 849 N N . LEU A 1 109 ? 31.730 10.429 -10.374 1.00 84.25 109 LEU A N 1
ATOM 850 C CA . LEU A 1 109 ? 30.540 10.734 -9.585 1.00 84.25 109 LEU A CA 1
ATOM 851 C C . LEU A 1 109 ? 29.266 10.617 -10.425 1.00 84.25 109 LEU A C 1
ATOM 853 O O . LEU A 1 109 ? 28.273 10.085 -9.942 1.00 84.25 109 LEU A O 1
ATOM 857 N N . GLU A 1 110 ? 29.300 11.044 -11.685 1.00 80.69 110 GLU A N 1
ATOM 858 C CA . GLU A 1 110 ? 28.177 10.936 -12.612 1.00 80.69 110 GLU A CA 1
ATOM 859 C C . GLU A 1 110 ? 27.822 9.472 -12.865 1.00 80.69 110 GLU A C 1
ATOM 861 O O . GLU A 1 110 ? 26.673 9.094 -12.691 1.00 80.69 110 GLU A O 1
ATOM 866 N N . LYS A 1 111 ? 28.799 8.607 -13.129 1.00 79.50 111 LYS A N 1
ATOM 867 C CA . LYS A 1 111 ? 28.573 7.168 -13.309 1.00 79.50 111 LYS A CA 1
ATOM 868 C C . LYS A 1 111 ? 27.973 6.488 -12.073 1.00 79.50 111 LYS A C 1
ATOM 870 O O . LYS A 1 111 ? 27.245 5.511 -12.212 1.00 79.50 111 LYS A O 1
ATOM 875 N N . ARG A 1 112 ? 28.302 6.957 -10.864 1.00 76.94 112 ARG A N 1
ATOM 876 C CA . ARG A 1 112 ? 27.897 6.300 -9.608 1.00 76.94 112 ARG A CA 1
ATOM 877 C C . ARG A 1 112 ? 26.633 6.873 -8.968 1.00 76.94 112 ARG A C 1
ATOM 879 O O . ARG A 1 112 ? 25.943 6.133 -8.260 1.00 76.94 112 ARG A O 1
ATOM 886 N N . TYR A 1 113 ? 26.389 8.169 -9.144 1.00 75.81 113 TYR A N 1
ATOM 887 C CA . TYR A 1 113 ? 25.353 8.921 -8.438 1.00 75.81 113 TYR A CA 1
ATOM 888 C C . TYR A 1 113 ? 24.321 9.554 -9.363 1.00 75.81 113 TYR A C 1
ATOM 890 O O . TYR A 1 113 ? 23.230 9.845 -8.882 1.00 75.81 113 TYR A O 1
ATOM 898 N N . ARG A 1 114 ? 24.595 9.736 -10.663 1.00 73.00 114 ARG A N 1
ATOM 899 C CA . ARG A 1 114 ? 23.524 10.092 -11.598 1.00 73.00 114 ARG A CA 1
ATOM 900 C C . ARG A 1 114 ? 22.538 8.940 -11.603 1.00 73.00 114 ARG A C 1
ATOM 902 O O . ARG A 1 114 ? 22.866 7.842 -12.040 1.00 73.00 114 ARG A O 1
ATOM 909 N N . SER A 1 115 ? 21.342 9.194 -11.084 1.00 60.19 115 SER A N 1
ATOM 910 C CA . SER A 1 115 ? 20.212 8.319 -11.332 1.00 60.19 115 SER A CA 1
ATOM 911 C C . SER A 1 115 ? 20.100 8.122 -12.840 1.00 60.19 115 SER A C 1
ATOM 913 O O . SER A 1 115 ? 20.159 9.095 -13.603 1.00 60.19 115 SER A O 1
ATOM 915 N N . ASN A 1 116 ? 19.949 6.871 -13.275 1.00 56.12 116 ASN A N 1
ATOM 916 C CA . ASN A 1 116 ? 19.471 6.599 -14.624 1.00 56.12 116 ASN A CA 1
ATOM 917 C C . ASN A 1 116 ? 18.231 7.475 -14.842 1.00 56.12 116 ASN A C 1
ATOM 919 O O . ASN A 1 116 ? 17.425 7.620 -13.918 1.00 56.12 116 ASN A O 1
ATOM 923 N N . GLY A 1 117 ? 18.102 8.099 -16.019 1.00 56.03 117 GLY A N 1
ATOM 924 C CA . GLY A 1 117 ? 17.010 9.038 -16.319 1.00 56.03 117 GLY A CA 1
ATOM 925 C C . GLY A 1 117 ? 15.636 8.506 -15.893 1.00 56.03 117 GLY A C 1
ATOM 926 O O . GLY A 1 117 ? 14.804 9.279 -15.444 1.00 56.03 117 GLY A O 1
ATOM 927 N N . SER A 1 118 ? 15.479 7.183 -15.887 1.00 55.41 118 SER A N 1
ATOM 928 C CA . SER A 1 118 ? 14.366 6.407 -15.341 1.00 55.41 118 SER A CA 1
ATOM 929 C C . SER A 1 118 ? 13.897 6.777 -13.920 1.00 55.41 118 SER A C 1
ATOM 931 O O . SER A 1 118 ? 12.705 6.954 -13.720 1.00 55.41 118 SER A O 1
ATOM 933 N N . VAL A 1 119 ? 14.775 7.001 -12.930 1.00 55.19 119 VAL A N 1
ATOM 934 C CA . VAL A 1 119 ? 14.326 7.328 -11.549 1.00 55.19 119 VAL A CA 1
ATOM 935 C C . VAL A 1 119 ? 13.742 8.740 -11.476 1.00 55.19 119 VAL A C 1
ATOM 937 O O . VAL A 1 119 ? 12.743 8.983 -10.801 1.00 55.19 119 VAL A O 1
ATOM 940 N N . VAL A 1 120 ? 14.353 9.686 -12.195 1.00 61.09 120 VAL A N 1
ATOM 941 C CA . VAL A 1 120 ? 13.838 11.060 -12.289 1.00 61.09 120 VAL A CA 1
ATOM 942 C C . VAL A 1 120 ? 12.561 11.075 -13.130 1.00 61.09 120 VAL A C 1
ATOM 944 O O . VAL A 1 120 ? 11.600 11.738 -12.755 1.00 61.09 120 VAL A O 1
ATOM 947 N N . LEU A 1 121 ? 12.510 10.280 -14.204 1.00 66.81 121 LEU A N 1
ATOM 948 C CA . LEU A 1 121 ? 11.319 10.065 -15.024 1.00 66.81 121 LEU A CA 1
ATOM 949 C C . LEU A 1 121 ? 10.180 9.508 -14.177 1.00 66.81 121 LEU A C 1
ATOM 951 O O . LEU A 1 121 ? 9.075 10.021 -14.247 1.00 66.81 121 LEU A O 1
ATOM 955 N N . GLN A 1 122 ? 10.445 8.504 -13.346 1.00 64.62 122 GLN A N 1
ATOM 956 C CA . GLN A 1 122 ? 9.447 7.868 -12.498 1.00 64.62 122 GLN A CA 1
ATOM 957 C C . GLN A 1 122 ? 8.933 8.829 -11.428 1.00 64.62 122 GLN A C 1
ATOM 959 O O . GLN A 1 122 ? 7.729 8.898 -11.211 1.00 64.62 122 GLN A O 1
ATOM 964 N N . GLN A 1 123 ? 9.804 9.627 -10.808 1.00 67.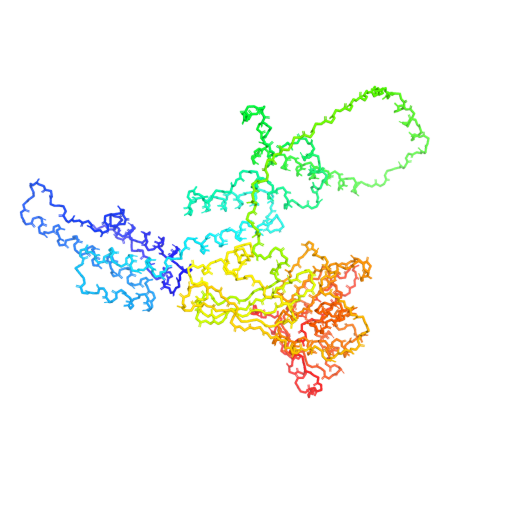81 123 GLN A N 1
ATOM 965 C CA . GLN A 1 123 ? 9.382 10.663 -9.862 1.00 67.81 123 GLN A CA 1
ATOM 966 C C . GLN A 1 123 ? 8.527 11.741 -10.533 1.00 67.81 123 GLN A C 1
ATOM 968 O O . GLN A 1 123 ? 7.482 12.106 -9.999 1.00 67.81 123 GLN A O 1
ATOM 973 N N . LEU A 1 124 ? 8.940 12.228 -11.705 1.00 70.69 124 LEU A N 1
ATOM 974 C CA . LEU A 1 124 ? 8.186 13.224 -12.467 1.00 70.69 124 LEU A CA 1
ATOM 975 C C . LEU A 1 124 ? 6.863 12.658 -12.996 1.00 70.69 124 LEU A C 1
ATOM 977 O O . LEU A 1 124 ? 5.846 13.339 -12.938 1.00 70.69 124 LEU A O 1
ATOM 981 N N . ASN A 1 125 ? 6.848 11.402 -13.440 1.00 74.88 125 ASN A N 1
ATOM 982 C CA . ASN A 1 125 ? 5.654 10.718 -13.925 1.00 74.88 125 ASN A CA 1
ATOM 983 C C . ASN A 1 125 ? 4.672 10.419 -12.785 1.00 74.88 125 ASN A C 1
ATOM 985 O O . ASN A 1 125 ? 3.476 10.632 -12.938 1.00 74.88 125 ASN A O 1
ATOM 989 N N . LEU A 1 126 ? 5.158 9.986 -11.618 1.00 73.94 126 LEU A N 1
ATOM 990 C CA . LEU A 1 126 ? 4.323 9.825 -10.426 1.00 73.94 126 LEU A CA 1
ATOM 991 C C . LEU A 1 126 ? 3.778 11.171 -9.953 1.00 73.94 126 LEU A C 1
ATOM 993 O O . LEU A 1 126 ? 2.608 11.242 -9.587 1.00 73.94 126 LEU A O 1
ATOM 997 N N . ARG A 1 127 ? 4.587 12.237 -9.988 1.00 79.00 127 ARG A N 1
ATOM 998 C CA . ARG A 1 127 ? 4.140 13.595 -9.651 1.00 79.00 127 ARG A CA 1
ATOM 999 C C . ARG A 1 127 ? 3.043 14.064 -10.606 1.00 79.00 127 ARG A C 1
ATOM 1001 O O . ARG A 1 127 ? 2.005 14.489 -10.123 1.00 79.00 127 ARG A O 1
ATOM 1008 N N . TYR A 1 128 ? 3.229 13.862 -11.911 1.00 79.81 128 TYR A N 1
ATOM 1009 C CA . TYR A 1 128 ? 2.232 14.157 -12.940 1.00 79.81 128 TYR A CA 1
ATOM 1010 C C . TYR A 1 128 ? 0.932 13.366 -12.721 1.00 79.81 128 TYR A C 1
ATOM 1012 O O . TYR A 1 128 ? -0.122 13.967 -12.579 1.00 79.81 128 TYR A O 1
ATOM 1020 N N . LEU A 1 129 ? 1.001 12.034 -12.600 1.00 76.12 129 LEU A N 1
ATOM 1021 C CA . LEU A 1 129 ? -0.179 11.163 -12.476 1.00 76.12 129 LEU A CA 1
ATOM 1022 C C . LEU A 1 129 ? -0.921 11.280 -11.136 1.00 76.12 129 LEU A C 1
ATOM 1024 O O . LEU A 1 129 ? -2.078 10.873 -11.042 1.00 76.12 129 LEU A O 1
ATOM 1028 N N . SER A 1 130 ? -0.255 11.760 -10.082 1.00 76.69 130 SER A N 1
ATOM 1029 C CA . SER A 1 130 ? -0.863 11.944 -8.756 1.00 76.69 130 SER A CA 1
ATOM 1030 C C . SER A 1 130 ? -1.307 13.378 -8.479 1.00 76.69 130 SER A C 1
ATOM 1032 O O . SER A 1 130 ? -1.969 13.611 -7.464 1.00 76.69 130 SER A O 1
ATOM 1034 N N . LEU A 1 131 ? -0.969 14.332 -9.351 1.00 78.00 131 LEU A N 1
ATOM 1035 C CA . LEU A 1 131 ? -1.394 15.714 -9.208 1.00 78.00 131 LEU A CA 1
ATOM 1036 C C . LEU A 1 131 ? -2.899 15.811 -9.463 1.00 78.00 131 LEU A C 1
ATOM 1038 O O . LEU A 1 131 ? -3.379 15.574 -10.567 1.00 78.00 131 LEU A O 1
ATOM 1042 N N . ARG A 1 132 ? -3.640 16.205 -8.431 1.00 76.62 132 ARG A N 1
ATOM 1043 C CA . ARG A 1 132 ? -5.091 16.391 -8.482 1.00 76.62 132 ARG A CA 1
ATOM 1044 C C . ARG A 1 132 ? -5.469 17.821 -8.121 1.00 76.62 132 ARG A C 1
ATOM 1046 O O . ARG A 1 132 ? -4.739 18.508 -7.397 1.00 76.62 132 ARG A O 1
ATOM 1053 N N . LEU A 1 133 ? -6.631 18.256 -8.608 1.00 74.44 133 LEU A N 1
ATOM 1054 C CA . LEU A 1 133 ? -7.166 19.589 -8.332 1.00 74.44 133 LEU A CA 1
ATOM 1055 C C . LEU A 1 133 ? -7.432 19.809 -6.830 1.00 74.44 133 LEU A C 1
ATOM 1057 O O . LEU A 1 133 ? -7.227 20.912 -6.336 1.00 74.44 133 LEU A O 1
ATOM 1061 N N . ASP A 1 134 ? -7.819 18.766 -6.088 1.00 71.00 134 ASP A N 1
ATOM 1062 C CA . ASP A 1 134 ? -8.079 18.817 -4.637 1.00 71.00 134 ASP A CA 1
ATOM 1063 C C . ASP A 1 134 ? -6.827 19.109 -3.783 1.00 71.00 134 ASP A C 1
ATOM 1065 O O . ASP A 1 134 ? -6.935 19.627 -2.671 1.00 71.00 134 ASP A O 1
ATOM 1069 N N . GLY A 1 135 ? -5.636 18.827 -4.319 1.00 71.06 135 GLY A N 1
ATOM 1070 C CA . GLY A 1 135 ? -4.338 19.178 -3.743 1.00 71.06 135 GLY A CA 1
ATOM 1071 C C . GLY A 1 135 ? -3.807 20.555 -4.167 1.00 71.06 135 GLY A C 1
ATOM 1072 O O . GLY A 1 135 ? -2.678 20.913 -3.811 1.00 71.06 135 GLY A O 1
ATOM 1073 N N . CYS A 1 136 ? -4.576 21.324 -4.944 1.00 75.56 136 CYS A N 1
ATOM 1074 C CA . CYS A 1 136 ? -4.193 22.634 -5.474 1.00 75.56 136 CYS A CA 1
ATOM 1075 C C . CYS A 1 136 ? -5.094 23.748 -4.930 1.00 75.56 136 CYS A C 1
ATOM 1077 O O . CYS A 1 136 ? -6.183 23.503 -4.419 1.00 75.56 136 CYS A O 1
ATOM 1079 N N . LYS A 1 137 ? -4.611 24.995 -4.983 1.00 72.56 137 LYS A N 1
ATOM 1080 C CA . LYS A 1 137 ? -5.365 26.145 -4.450 1.00 72.56 137 LYS A CA 1
ATOM 1081 C C .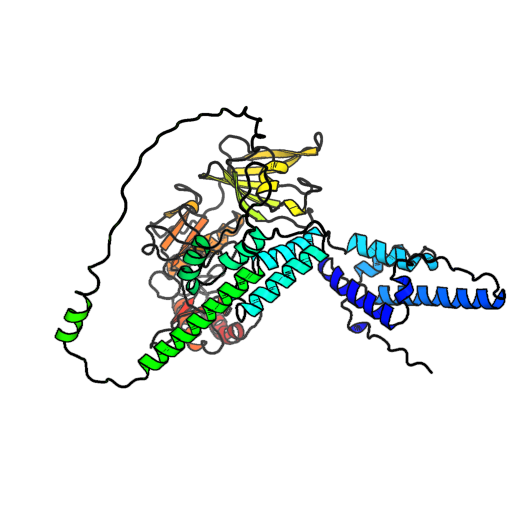 LYS A 1 137 ? -6.594 26.476 -5.293 1.00 72.56 137 LYS A C 1
ATOM 1083 O O . LYS A 1 137 ? -7.629 26.840 -4.745 1.00 72.56 137 LYS A O 1
ATOM 1088 N N . ASP A 1 138 ? -6.435 26.383 -6.604 1.00 72.50 138 ASP A N 1
ATOM 1089 C CA . ASP A 1 138 ? -7.425 26.685 -7.629 1.00 72.50 138 ASP A CA 1
ATOM 1090 C C . ASP A 1 138 ? -7.014 26.007 -8.952 1.00 72.50 138 ASP A C 1
ATOM 1092 O O . ASP A 1 138 ? -5.967 25.350 -9.044 1.00 72.50 138 ASP A O 1
ATOM 1096 N N . VAL A 1 139 ? -7.856 26.145 -9.980 1.00 72.81 139 VAL A N 1
ATOM 1097 C CA . VAL A 1 139 ? -7.612 25.580 -11.318 1.00 72.81 139 VAL A CA 1
ATOM 1098 C C . VAL A 1 139 ? -6.345 26.164 -11.958 1.00 72.81 139 VAL A C 1
ATOM 1100 O O . VAL A 1 139 ? -5.647 25.450 -12.682 1.00 72.81 139 VAL A O 1
ATOM 1103 N N . ALA A 1 140 ? -5.993 27.417 -11.656 1.00 73.31 140 ALA A N 1
ATOM 1104 C CA . ALA A 1 140 ? -4.787 28.061 -12.173 1.00 73.31 140 ALA A CA 1
ATOM 1105 C C . ALA A 1 140 ? -3.506 27.444 -11.575 1.00 73.31 140 ALA A C 1
ATOM 1107 O O . ALA A 1 140 ? -2.605 27.057 -12.316 1.00 73.31 140 ALA A O 1
ATOM 1108 N N . ASP A 1 141 ? -3.450 27.251 -10.253 1.00 74.56 141 ASP A N 1
ATOM 1109 C CA . ASP A 1 141 ? -2.344 26.584 -9.549 1.00 74.56 141 ASP A CA 1
ATOM 1110 C C . ASP A 1 141 ? -2.182 25.122 -9.997 1.00 74.56 141 ASP A C 1
ATOM 1112 O O . ASP A 1 141 ? -1.059 24.638 -10.155 1.00 74.56 141 ASP A O 1
ATOM 1116 N N . TYR A 1 142 ? -3.291 24.419 -10.249 1.00 80.00 142 TYR A N 1
ATOM 1117 C CA . TYR A 1 142 ? -3.270 23.069 -10.821 1.00 80.00 142 TYR A CA 1
ATOM 1118 C C . TYR A 1 142 ? -2.677 23.055 -12.237 1.00 80.00 142 TYR A C 1
ATOM 1120 O O . TYR A 1 142 ? -1.787 22.256 -12.540 1.00 80.00 142 TYR A O 1
ATOM 1128 N N . THR A 1 143 ? -3.111 23.989 -13.083 1.00 78.06 143 THR A N 1
ATOM 1129 C CA . THR A 1 143 ? -2.647 24.130 -14.469 1.00 78.06 143 THR A CA 1
ATOM 1130 C C . THR A 1 143 ? -1.153 24.456 -14.543 1.00 78.06 143 THR A C 1
ATOM 1132 O O . THR A 1 143 ? -0.415 23.816 -15.296 1.00 78.06 143 THR A O 1
ATOM 1135 N N . ASP A 1 144 ? -0.676 25.389 -13.718 1.00 78.19 144 ASP A N 1
ATOM 1136 C CA . ASP A 1 144 ? 0.739 25.770 -13.651 1.00 78.19 144 ASP A CA 1
ATOM 1137 C C . ASP A 1 144 ? 1.635 24.599 -13.226 1.00 78.19 144 ASP A C 1
ATOM 1139 O O . ASP A 1 144 ? 2.740 24.419 -13.753 1.00 78.19 144 ASP A O 1
ATOM 1143 N N . LYS A 1 145 ? 1.167 23.776 -12.281 1.00 80.62 145 LYS A N 1
ATOM 1144 C CA . LYS A 1 145 ? 1.881 22.571 -11.837 1.00 80.62 145 LYS A CA 1
ATOM 1145 C C . LYS A 1 145 ? 1.916 21.500 -12.930 1.00 80.62 145 LYS A C 1
ATOM 1147 O O . LYS A 1 145 ? 2.990 20.963 -13.191 1.00 80.62 145 LYS A O 1
ATOM 1152 N N . LEU A 1 146 ? 0.807 21.260 -13.636 1.00 80.75 146 LEU A N 1
ATOM 1153 C CA . LEU A 1 146 ? 0.765 20.334 -14.778 1.00 80.75 146 LEU A CA 1
ATOM 1154 C C . LEU A 1 146 ? 1.707 20.760 -15.915 1.00 80.75 146 LEU A C 1
ATOM 1156 O O . LEU A 1 146 ? 2.414 19.929 -16.490 1.00 80.75 146 LEU A O 1
ATOM 1160 N N . LEU A 1 147 ? 1.735 22.054 -16.249 1.00 80.06 147 LEU A N 1
ATOM 1161 C CA . LEU A 1 147 ? 2.630 22.599 -17.275 1.00 80.06 147 LEU A CA 1
ATOM 1162 C C . LEU A 1 147 ? 4.100 22.480 -16.871 1.00 80.06 147 LEU A C 1
ATOM 1164 O O . LEU A 1 147 ? 4.951 22.168 -17.712 1.00 80.06 147 LEU A O 1
ATOM 1168 N N . ARG A 1 148 ? 4.401 22.687 -15.586 1.00 79.31 148 ARG A N 1
ATOM 1169 C CA . ARG A 1 148 ? 5.742 22.482 -15.035 1.00 79.31 148 ARG A CA 1
ATOM 1170 C C . ARG A 1 148 ? 6.164 21.022 -15.130 1.00 79.31 148 ARG A C 1
ATOM 1172 O O . ARG A 1 148 ? 7.242 20.757 -15.643 1.00 79.31 148 ARG A O 1
ATOM 1179 N N . ASP A 1 149 ? 5.309 20.087 -14.730 1.00 79.38 149 ASP A N 1
ATOM 1180 C CA . ASP A 1 149 ? 5.605 18.650 -14.783 1.00 79.38 149 ASP A CA 1
ATOM 1181 C C . ASP A 1 149 ? 5.862 18.173 -16.214 1.00 79.38 149 ASP A C 1
ATOM 1183 O O . ASP A 1 149 ? 6.829 17.459 -16.480 1.00 79.38 149 ASP A O 1
ATOM 1187 N N . ARG A 1 150 ? 5.055 18.647 -17.167 1.00 79.56 150 ARG A N 1
ATOM 1188 C CA . ARG A 1 150 ? 5.264 18.381 -18.592 1.00 79.56 150 ARG A CA 1
ATOM 1189 C C . ARG A 1 150 ? 6.585 18.951 -19.111 1.00 79.56 150 ARG A C 1
ATOM 1191 O O . ARG A 1 150 ? 7.245 18.305 -19.923 1.00 79.56 150 ARG A O 1
ATOM 1198 N N . SER A 1 151 ? 6.958 20.149 -18.667 1.00 75.94 151 SER A N 1
ATOM 1199 C CA . SER A 1 151 ? 8.217 20.791 -19.060 1.00 75.94 151 SER A CA 1
ATOM 1200 C C . SER A 1 151 ? 9.420 20.055 -18.471 1.00 75.94 151 SER A C 1
ATOM 1202 O O . SER A 1 151 ? 10.383 19.788 -19.184 1.00 75.94 151 SER A O 1
ATOM 1204 N N . ASP A 1 152 ? 9.342 19.659 -17.201 1.00 75.62 152 ASP A N 1
ATOM 1205 C CA . ASP A 1 152 ? 10.391 18.908 -16.509 1.00 75.62 152 ASP A CA 1
ATOM 1206 C C . ASP A 1 152 ? 10.628 17.536 -17.171 1.00 75.62 152 ASP A C 1
ATOM 1208 O O . ASP A 1 152 ? 11.774 17.109 -17.313 1.00 75.62 152 ASP A O 1
ATOM 1212 N N . LEU A 1 153 ? 9.565 16.873 -17.652 1.00 74.75 153 LEU A N 1
ATOM 1213 C CA . LEU A 1 153 ? 9.663 15.632 -18.432 1.00 74.75 153 LEU A CA 1
ATOM 1214 C C . LEU A 1 153 ? 10.359 15.844 -19.786 1.00 74.75 153 LEU A C 1
ATOM 1216 O O . LEU A 1 153 ? 11.238 15.068 -20.148 1.00 74.75 153 LEU A O 1
ATOM 1220 N N . GLN A 1 154 ? 10.038 16.923 -20.505 1.00 74.88 154 GLN A N 1
ATOM 1221 C CA . GLN A 1 154 ? 10.688 17.254 -21.783 1.00 74.88 154 GLN A CA 1
ATOM 1222 C C . GLN A 1 154 ? 12.157 17.674 -21.632 1.00 74.88 154 GLN A C 1
ATOM 1224 O O . GLN A 1 154 ? 12.954 17.491 -22.551 1.00 74.88 154 GLN A O 1
ATOM 1229 N N . VAL A 1 155 ? 12.527 18.251 -20.486 1.00 72.56 155 VAL A N 1
ATOM 1230 C CA . VAL A 1 155 ? 13.926 18.560 -20.150 1.00 72.56 155 VAL A CA 1
ATOM 1231 C C . VAL A 1 155 ? 14.724 17.280 -19.892 1.00 72.56 155 VAL A C 1
ATOM 1233 O O . VAL A 1 155 ? 15.927 17.248 -20.162 1.00 72.56 155 VAL A O 1
ATOM 1236 N N . LEU A 1 156 ? 14.071 16.232 -19.382 1.00 69.94 156 LEU A N 1
ATOM 1237 C CA . LEU A 1 156 ? 14.709 14.957 -19.072 1.00 69.94 156 LEU A CA 1
ATOM 1238 C C . LEU A 1 156 ? 15.109 14.184 -20.334 1.00 69.94 156 LEU A C 1
ATOM 1240 O O . LEU A 1 156 ? 16.232 13.684 -20.400 1.00 69.94 156 LEU A O 1
ATOM 1244 N N . ASP A 1 157 ? 14.215 14.112 -21.321 1.00 71.44 157 ASP A N 1
ATOM 1245 C CA . ASP A 1 157 ? 14.504 13.577 -22.651 1.00 71.44 157 ASP A CA 1
ATOM 1246 C C . ASP A 1 157 ? 13.561 14.186 -23.705 1.00 71.44 157 ASP A C 1
ATOM 1248 O O . ASP A 1 157 ? 12.381 14.432 -23.449 1.00 71.44 157 ASP A O 1
ATOM 1252 N N . LYS A 1 158 ? 14.072 14.399 -24.920 1.00 72.06 158 LYS A N 1
ATOM 1253 C CA . LYS A 1 158 ? 13.305 14.939 -26.055 1.00 72.06 158 LYS A CA 1
ATOM 1254 C C . LYS A 1 158 ? 12.140 14.036 -26.485 1.00 72.06 158 LYS A C 1
ATOM 1256 O O . LYS A 1 158 ? 11.201 14.541 -27.097 1.00 72.06 158 LYS A O 1
ATOM 1261 N N . ASP A 1 159 ? 12.211 12.740 -26.184 1.00 70.69 159 ASP A N 1
ATOM 1262 C CA . ASP A 1 159 ? 11.211 11.732 -26.533 1.00 70.69 159 ASP A CA 1
ATOM 1263 C C . ASP A 1 159 ? 10.211 11.498 -25.378 1.00 70.69 159 ASP A C 1
ATOM 1265 O O . ASP A 1 159 ? 9.160 10.889 -25.581 1.00 70.69 159 ASP A O 1
ATOM 1269 N N . ALA A 1 160 ? 10.462 12.062 -24.186 1.00 71.94 160 ALA A N 1
ATOM 1270 C CA . ALA A 1 160 ? 9.549 12.055 -23.036 1.00 71.94 160 ALA A CA 1
ATOM 1271 C C . ALA A 1 160 ? 8.426 13.102 -23.192 1.00 71.94 160 ALA A C 1
ATOM 1273 O O . ALA A 1 160 ? 8.203 13.979 -22.353 1.00 71.94 160 ALA A O 1
ATOM 1274 N N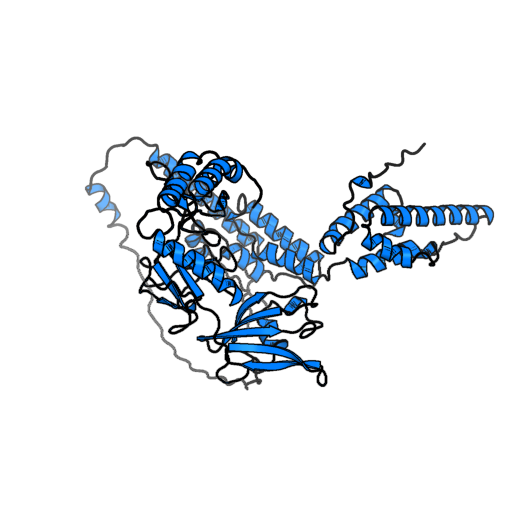 . VAL A 1 161 ? 7.708 13.026 -24.315 1.00 72.06 161 VAL A N 1
ATOM 1275 C CA . VAL A 1 161 ? 6.636 13.955 -24.674 1.00 72.06 161 VAL A CA 1
ATOM 1276 C C . VAL A 1 161 ? 5.286 13.356 -24.315 1.00 72.06 161 VAL A C 1
ATOM 1278 O O . VAL A 1 161 ? 4.838 12.381 -24.915 1.00 72.06 161 VAL A O 1
ATOM 1281 N N . ILE A 1 162 ? 4.567 14.009 -23.403 1.00 76.12 162 ILE A N 1
ATOM 1282 C CA . ILE A 1 162 ? 3.153 13.702 -23.186 1.00 76.12 162 ILE A CA 1
ATOM 1283 C C . ILE A 1 162 ? 2.365 14.179 -24.409 1.00 76.12 162 ILE A C 1
ATOM 1285 O O . ILE A 1 162 ? 2.362 15.374 -24.744 1.00 76.12 162 ILE A O 1
ATOM 1289 N N . ALA A 1 163 ? 1.695 13.242 -25.085 1.00 77.44 163 ALA A N 1
ATOM 1290 C CA . ALA A 1 163 ? 0.875 13.576 -26.240 1.00 77.44 163 ALA A CA 1
ATOM 1291 C C . ALA A 1 163 ? -0.253 14.531 -25.827 1.00 77.44 163 ALA A C 1
ATOM 1293 O O . ALA A 1 163 ? -0.896 14.349 -24.792 1.00 77.44 163 ALA A O 1
ATOM 1294 N N . LYS A 1 164 ? -0.515 15.541 -26.667 1.00 72.44 164 LYS A N 1
ATOM 1295 C CA . LYS A 1 164 ? -1.463 16.625 -26.361 1.00 72.44 164 LYS A CA 1
ATOM 1296 C C . LYS A 1 164 ? -2.836 16.105 -25.920 1.00 72.44 164 LYS A C 1
ATOM 1298 O O . LYS A 1 164 ? -3.367 16.609 -24.940 1.00 72.44 164 LYS A O 1
ATOM 1303 N N . MET A 1 165 ? -3.366 15.068 -26.576 1.00 72.50 165 MET A N 1
ATOM 1304 C CA . MET A 1 165 ? -4.682 14.518 -26.228 1.00 72.50 165 MET A CA 1
ATOM 1305 C C . MET A 1 165 ? -4.714 13.902 -24.823 1.00 72.50 165 MET A C 1
ATOM 1307 O O . MET A 1 165 ? -5.676 14.107 -24.089 1.00 72.50 165 MET A O 1
ATOM 1311 N N . PHE A 1 166 ? -3.659 13.180 -24.427 1.00 73.00 166 PHE A N 1
ATOM 1312 C CA . PHE A 1 166 ? -3.581 12.555 -23.105 1.00 73.00 166 PHE A CA 1
ATOM 1313 C C . PHE A 1 166 ? -3.399 13.610 -22.017 1.00 73.00 166 PHE A C 1
ATOM 1315 O O . PHE A 1 166 ? -3.986 13.490 -20.950 1.00 73.00 166 PHE A O 1
ATOM 1322 N N . PHE A 1 167 ? -2.673 14.685 -22.326 1.00 80.06 167 PHE A N 1
ATOM 1323 C CA . PHE A 1 167 ? -2.501 15.813 -21.418 1.00 80.06 167 PHE A CA 1
ATOM 1324 C C . PHE A 1 167 ? -3.822 16.554 -21.145 1.00 80.06 167 PHE A C 1
ATOM 1326 O O . PHE A 1 167 ? -4.152 16.808 -19.991 1.00 80.06 167 PHE A O 1
ATOM 1333 N N . VAL A 1 168 ? -4.613 16.830 -22.192 1.00 75.81 168 VAL A N 1
ATOM 1334 C CA . VAL A 1 168 ? -5.951 17.442 -22.063 1.00 75.81 168 VAL A CA 1
ATOM 1335 C C . VAL A 1 168 ? -6.922 16.501 -21.346 1.00 75.81 168 VAL A C 1
ATOM 1337 O O . VAL A 1 168 ? -7.671 16.935 -20.477 1.00 75.81 168 VAL A O 1
ATOM 1340 N N . THR A 1 169 ? -6.886 15.205 -21.666 1.00 76.50 169 THR A N 1
ATOM 1341 C CA . THR A 1 169 ? -7.761 14.207 -21.029 1.00 76.50 169 THR A CA 1
ATOM 1342 C C . THR A 1 169 ? -7.478 14.093 -19.534 1.00 76.50 169 THR A C 1
ATOM 1344 O O . THR A 1 169 ? -8.421 14.072 -18.752 1.00 76.50 169 THR A O 1
ATOM 1347 N N . HIS A 1 170 ? -6.203 14.076 -19.136 1.00 80.50 170 HIS A N 1
ATOM 1348 C CA . HIS A 1 170 ? -5.810 14.026 -17.730 1.00 80.50 170 HIS A CA 1
ATOM 1349 C C . HIS A 1 170 ? -6.338 15.244 -16.952 1.00 80.50 170 HIS A C 1
ATOM 1351 O O . HIS A 1 170 ? -7.021 15.075 -15.946 1.00 80.50 170 HIS A O 1
ATOM 1357 N N . PHE A 1 171 ? -6.148 16.452 -17.492 1.00 81.94 171 PHE A N 1
ATOM 1358 C CA . PHE A 1 171 ? -6.681 17.689 -16.911 1.00 81.94 171 PHE A CA 1
ATOM 1359 C C . PHE A 1 171 ? -8.208 17.679 -16.744 1.00 81.94 171 PHE A C 1
ATOM 1361 O O . PHE A 1 171 ? -8.711 18.077 -15.697 1.00 81.94 171 PHE A O 1
ATOM 1368 N N . LEU A 1 172 ? -8.953 17.201 -17.747 1.00 79.25 172 LEU A N 1
ATOM 1369 C CA . LEU A 1 172 ? -10.418 17.129 -17.683 1.00 79.25 172 LEU A CA 1
ATOM 1370 C C . LEU A 1 172 ? -10.914 16.037 -16.723 1.00 79.25 172 LEU A C 1
ATOM 1372 O O . LEU A 1 172 ? -11.940 16.220 -16.073 1.00 79.25 172 LEU A O 1
ATOM 1376 N N . SER A 1 173 ? -10.196 14.913 -16.625 1.00 74.69 173 SER A N 1
ATOM 1377 C CA . SER A 1 173 ? -10.590 13.770 -15.791 1.00 74.69 173 SER A CA 1
ATOM 1378 C C . SER A 1 173 ? -10.474 14.019 -14.287 1.00 74.69 173 SER A C 1
ATOM 1380 O O . SER A 1 173 ? -11.150 13.346 -13.513 1.00 74.69 173 SER A O 1
ATOM 1382 N N . ASP A 1 174 ? -9.646 14.983 -13.885 1.00 72.69 174 ASP A N 1
ATOM 1383 C CA . ASP A 1 174 ? -9.404 15.334 -12.482 1.00 72.69 174 ASP A CA 1
ATOM 1384 C C . ASP A 1 174 ? -10.166 16.597 -12.031 1.00 72.69 174 ASP A C 1
ATOM 1386 O O . ASP A 1 174 ? -9.954 17.094 -10.920 1.00 72.69 174 ASP A O 1
ATOM 1390 N N . LEU A 1 175 ? -11.091 17.115 -12.852 1.00 71.00 175 LEU A N 1
ATOM 1391 C CA . LEU A 1 175 ? -12.024 18.152 -12.408 1.00 71.00 175 LEU A CA 1
ATOM 1392 C C . LEU A 1 175 ? -13.008 17.573 -11.373 1.00 71.00 175 LEU A C 1
ATOM 1394 O O . LEU A 1 175 ? -13.499 16.455 -11.503 1.00 71.00 175 LEU A O 1
ATOM 1398 N N . SER A 1 176 ? -13.307 18.353 -10.330 1.00 61.94 176 SER A N 1
ATOM 1399 C CA . SER A 1 176 ? -14.241 17.979 -9.251 1.00 61.94 176 SER A CA 1
ATOM 1400 C C . SER A 1 176 ? -15.630 17.578 -9.792 1.00 61.94 176 SER A C 1
ATOM 1402 O O . SER A 1 176 ? -16.051 18.131 -10.810 1.00 61.94 176 SER A O 1
ATOM 1404 N N . PRO A 1 177 ? -16.418 16.740 -9.080 1.00 64.00 177 PRO A N 1
ATOM 1405 C CA . PRO A 1 177 ? -17.805 16.410 -9.453 1.00 64.00 177 PRO A CA 1
ATOM 1406 C C . PRO A 1 177 ? -18.720 17.626 -9.699 1.00 64.00 177 PRO A C 1
ATOM 1408 O O . PRO A 1 177 ? -19.750 17.533 -10.365 1.00 64.00 177 PRO A O 1
ATOM 1411 N N . SER A 1 178 ? -18.349 18.813 -9.202 1.00 60.88 178 SER A N 1
ATOM 1412 C CA . SER A 1 178 ? -19.024 20.078 -9.530 1.00 60.88 178 SER A CA 1
ATOM 1413 C C . SER A 1 178 ? -18.997 20.432 -11.027 1.00 60.88 178 SER A C 1
ATOM 1415 O O . SER A 1 178 ? -19.797 21.258 -11.466 1.00 60.88 178 SER A O 1
ATOM 1417 N N . TYR A 1 179 ? -18.111 19.808 -11.808 1.00 69.12 179 TYR A N 1
ATOM 1418 C CA . TYR A 1 179 ? -17.921 20.031 -13.239 1.00 69.12 179 TYR A CA 1
ATOM 1419 C C . TYR A 1 179 ? -18.593 18.963 -14.124 1.00 69.12 179 TYR A C 1
ATOM 1421 O O . TYR A 1 179 ? -18.533 19.092 -15.342 1.00 69.12 179 TYR A O 1
ATOM 1429 N N . ASP A 1 180 ? -19.310 17.968 -13.583 1.00 68.69 180 ASP A N 1
ATOM 1430 C CA . ASP A 1 180 ? -19.900 16.858 -14.368 1.00 68.69 180 ASP A CA 1
ATOM 1431 C C . ASP A 1 180 ? -20.827 17.325 -15.508 1.00 68.69 180 ASP A C 1
ATOM 1433 O O . ASP A 1 180 ? -20.807 16.798 -16.626 1.00 68.69 180 ASP A O 1
ATOM 1437 N N . HIS A 1 181 ? -21.632 18.362 -15.251 1.00 65.75 181 HIS A N 1
ATOM 1438 C CA . HIS A 1 181 ? -22.508 18.954 -16.269 1.00 65.75 181 HIS A CA 1
ATOM 1439 C C . HIS A 1 181 ? -21.712 19.686 -17.356 1.00 65.75 181 HIS A C 1
ATOM 1441 O O . HIS A 1 181 ? -22.097 19.660 -18.526 1.00 65.75 181 HIS A O 1
ATOM 1447 N N . PHE A 1 182 ? -20.611 20.335 -16.973 1.00 76.81 182 PHE A N 1
ATOM 1448 C CA . PHE A 1 182 ? -19.688 20.959 -17.912 1.00 76.81 182 PHE A CA 1
ATOM 1449 C C . PHE A 1 182 ? -18.968 19.903 -18.744 1.00 76.81 182 PHE A C 1
ATOM 1451 O O . PHE A 1 182 ? -18.987 20.021 -19.959 1.00 76.81 182 PHE A O 1
ATOM 1458 N N . LEU A 1 183 ? -18.420 18.854 -18.126 1.00 73.19 183 LEU A N 1
ATOM 1459 C CA . LEU A 1 183 ? -17.720 17.763 -18.806 1.00 73.19 183 LEU A CA 1
ATOM 1460 C C . LEU A 1 183 ? -18.626 17.069 -19.826 1.00 73.19 183 LEU A C 1
ATOM 1462 O O . LEU A 1 183 ? -18.230 16.873 -20.971 1.00 73.19 183 LEU A O 1
ATOM 1466 N N . THR A 1 184 ? -19.879 16.787 -19.457 1.00 69.06 184 THR A N 1
ATOM 1467 C CA . THR A 1 184 ? -20.867 16.197 -20.377 1.00 69.06 184 THR A CA 1
ATOM 1468 C C . THR A 1 184 ? -21.111 17.093 -21.596 1.00 69.06 184 THR A C 1
ATOM 1470 O O . THR A 1 184 ? -21.117 16.621 -22.733 1.00 69.06 184 THR A O 1
ATOM 1473 N N . PHE A 1 185 ? -21.286 18.401 -21.380 1.00 70.44 185 PHE A N 1
ATOM 1474 C CA . PHE A 1 185 ? -21.467 19.363 -22.467 1.00 70.44 185 PHE A CA 1
ATOM 1475 C C . PHE A 1 185 ? -20.195 19.519 -23.309 1.00 70.44 185 PHE A C 1
ATOM 1477 O O . PHE A 1 185 ? -20.257 19.491 -24.535 1.00 70.44 185 PHE A O 1
ATOM 1484 N N . PHE A 1 186 ? -19.041 19.620 -22.656 1.00 76.12 186 PHE A N 1
ATOM 1485 C CA . PHE A 1 186 ? -17.735 19.769 -23.276 1.00 76.12 186 PHE A CA 1
ATOM 1486 C C . PHE A 1 186 ? -17.444 18.592 -24.207 1.00 76.12 186 PHE A C 1
ATOM 1488 O O . PHE A 1 186 ? -17.151 18.825 -25.370 1.00 76.12 186 PHE A O 1
ATOM 1495 N N . HIS A 1 187 ? -17.628 17.346 -23.762 1.00 76.19 187 HIS A N 1
ATOM 1496 C CA . HIS A 1 187 ? -17.428 16.155 -24.598 1.00 76.19 187 HIS A CA 1
ATOM 1497 C C . HIS A 1 187 ? -18.458 15.995 -25.726 1.00 76.19 187 HIS A C 1
ATOM 1499 O O . HIS A 1 187 ? -18.211 15.255 -26.670 1.00 76.19 187 HIS A O 1
ATOM 1505 N N . THR A 1 188 ? -19.608 16.670 -25.642 1.00 69.38 188 THR A N 1
ATOM 1506 C CA . THR A 1 188 ? -20.622 16.659 -26.712 1.00 69.38 188 THR A CA 1
ATOM 1507 C C . THR A 1 188 ? -20.315 17.689 -27.802 1.00 69.38 188 THR A C 1
ATOM 1509 O O . THR A 1 188 ? -20.699 17.504 -28.953 1.00 69.38 188 THR A O 1
ATOM 1512 N N . VAL A 1 189 ? -19.666 18.798 -27.435 1.00 71.50 189 VAL A N 1
ATOM 1513 C CA . VAL A 1 189 ? -19.415 19.942 -28.327 1.00 71.50 189 VAL A CA 1
ATOM 1514 C C . VAL A 1 189 ? -17.989 19.953 -28.878 1.00 71.50 189 VAL A C 1
ATOM 1516 O O . VAL A 1 189 ? -17.767 20.468 -29.970 1.00 71.50 189 VAL A O 1
ATOM 1519 N N . ASN A 1 190 ? -17.033 19.397 -28.137 1.00 76.62 190 ASN A N 1
ATOM 1520 C CA . ASN A 1 190 ? -15.616 19.433 -28.459 1.00 76.62 190 ASN A CA 1
ATOM 1521 C C . ASN A 1 190 ? -15.080 18.031 -28.762 1.00 76.62 190 ASN A C 1
ATOM 1523 O O . ASN A 1 190 ? -15.141 17.137 -27.917 1.00 76.62 190 ASN A O 1
ATOM 1527 N N . ASP A 1 191 ? -14.451 17.880 -29.926 1.00 73.88 191 ASP A N 1
ATOM 1528 C CA . ASP A 1 191 ? -13.700 16.677 -30.268 1.00 73.88 191 ASP A CA 1
ATOM 1529 C C . ASP A 1 191 ? -12.264 16.770 -29.732 1.00 73.88 191 ASP A C 1
ATOM 1531 O O . ASP A 1 191 ? -11.501 17.687 -30.049 1.00 73.88 191 ASP A O 1
ATOM 1535 N N . LEU A 1 192 ? -11.873 15.794 -28.909 1.00 72.94 192 LEU A N 1
ATOM 1536 C CA . LEU A 1 192 ? -10.497 15.666 -28.406 1.00 72.94 192 LEU A CA 1
ATOM 1537 C C . LEU A 1 192 ? -9.545 15.077 -29.457 1.00 72.94 192 LEU A C 1
ATOM 1539 O O . LEU A 1 192 ? -8.327 15.240 -29.362 1.00 72.94 192 LEU A O 1
ATOM 1543 N N . LEU A 1 193 ? -10.098 14.382 -30.454 1.00 72.62 193 LEU A N 1
ATOM 1544 C CA . LEU A 1 193 ? -9.350 13.793 -31.555 1.00 72.62 193 LEU A CA 1
ATOM 1545 C C . LEU A 1 193 ? -9.485 14.660 -32.809 1.00 72.62 193 LEU A C 1
ATOM 1547 O O . LEU A 1 193 ? -10.579 15.137 -33.103 1.00 72.62 193 LEU A O 1
ATOM 1551 N N . PRO A 1 194 ? -8.405 14.836 -33.587 1.00 74.56 194 PRO A N 1
ATOM 1552 C CA . PRO A 1 194 ? -8.519 15.459 -34.892 1.00 74.56 194 PRO A CA 1
ATOM 1553 C C . PRO A 1 194 ? -9.337 14.564 -35.827 1.00 74.56 194 PRO A C 1
ATOM 1555 O O . PRO A 1 194 ? -9.060 13.365 -35.937 1.00 74.56 194 PRO A O 1
ATOM 1558 N N . THR A 1 195 ? -10.305 15.139 -36.538 1.00 75.44 195 THR A N 1
ATOM 1559 C CA . THR A 1 195 ? -10.963 14.415 -37.630 1.00 75.44 195 THR A CA 1
ATOM 1560 C C . THR A 1 195 ? -10.044 14.414 -38.845 1.00 75.44 195 THR A C 1
ATOM 1562 O O . THR A 1 195 ? -9.296 15.367 -39.081 1.00 75.44 195 THR A O 1
ATOM 1565 N N . ARG A 1 196 ? -10.036 13.312 -39.595 1.00 76.12 196 ARG A N 1
ATOM 1566 C CA . ARG A 1 196 ? -9.173 13.139 -40.766 1.00 76.12 196 ARG A CA 1
ATOM 1567 C C . ARG A 1 196 ? -10.011 12.901 -42.007 1.00 76.12 196 ARG A C 1
ATOM 1569 O O . ARG A 1 196 ? -11.021 12.199 -41.966 1.00 76.12 196 ARG A O 1
ATOM 1576 N N . LYS A 1 197 ? -9.555 13.463 -43.118 1.00 76.44 197 LYS A N 1
ATOM 1577 C CA . LYS A 1 197 ? -10.072 13.183 -44.453 1.00 76.44 197 LYS A CA 1
ATOM 1578 C C . LYS A 1 197 ? -9.723 11.744 -44.860 1.00 76.44 197 LYS A C 1
ATOM 1580 O O . LYS A 1 197 ? -8.803 11.148 -44.300 1.00 76.44 197 LYS A O 1
ATOM 1585 N N . PRO A 1 198 ? -10.384 11.181 -45.887 1.00 71.25 198 PRO A N 1
ATOM 1586 C CA . PRO A 1 198 ? -10.095 9.828 -46.376 1.00 71.25 198 PRO A CA 1
ATOM 1587 C C . PRO A 1 198 ? -8.649 9.601 -46.857 1.00 71.25 198 PRO A C 1
ATOM 1589 O O . PRO A 1 198 ? -8.226 8.459 -46.989 1.00 71.25 198 PRO A O 1
ATOM 1592 N N . ASN A 1 199 ? -7.898 10.672 -47.133 1.00 75.50 199 ASN A N 1
ATOM 1593 C CA . ASN A 1 199 ? -6.473 10.652 -47.486 1.00 75.50 199 ASN A CA 1
ATOM 1594 C C . ASN A 1 199 ? -5.538 10.785 -46.264 1.00 75.50 199 ASN A C 1
ATOM 1596 O O . ASN A 1 199 ? -4.349 11.032 -46.440 1.00 75.50 199 ASN A O 1
ATOM 1600 N N . ASP A 1 200 ? -6.075 10.641 -45.050 1.00 64.12 200 ASP A N 1
ATOM 1601 C CA . ASP A 1 200 ? -5.369 10.707 -43.766 1.00 64.12 200 ASP A CA 1
ATOM 1602 C C . ASP A 1 200 ? -4.833 12.104 -43.376 1.00 64.12 200 ASP A C 1
ATOM 1604 O O . ASP A 1 200 ? -4.161 12.266 -42.351 1.00 64.12 200 ASP A O 1
ATOM 1608 N N . GLU A 1 201 ? -5.178 13.142 -44.149 1.00 69.56 201 GLU A N 1
ATOM 1609 C CA . GLU A 1 201 ? -4.920 14.544 -43.807 1.00 69.56 201 GLU A CA 1
ATOM 1610 C C . GLU A 1 201 ? -5.904 15.044 -42.744 1.00 69.56 201 GLU A C 1
ATOM 1612 O O . GLU A 1 201 ? -7.090 14.719 -42.769 1.00 69.56 201 GLU A O 1
ATOM 1617 N N . VAL A 1 202 ? -5.425 15.868 -41.812 1.00 74.31 202 VAL A N 1
ATOM 1618 C CA . VAL A 1 202 ? -6.255 16.436 -40.740 1.00 74.31 202 VAL A CA 1
ATOM 1619 C C . VAL A 1 202 ? -7.275 17.421 -41.326 1.00 74.31 202 VAL A C 1
ATOM 1621 O O . VAL A 1 202 ? -6.898 18.369 -42.013 1.00 74.31 202 VAL A O 1
ATOM 1624 N N . ASP A 1 203 ? -8.557 17.186 -41.051 1.00 70.69 203 ASP A N 1
ATOM 1625 C CA . ASP A 1 203 ? -9.689 18.015 -41.478 1.00 70.69 203 ASP A CA 1
ATOM 1626 C C . ASP A 1 203 ? -10.035 19.065 -40.414 1.00 70.69 203 ASP A C 1
ATOM 1628 O O . ASP A 1 203 ? -10.044 20.264 -40.693 1.00 70.69 203 ASP A O 1
ATOM 1632 N N . THR A 1 204 ? -10.212 18.631 -39.161 1.00 71.31 204 THR A N 1
ATOM 1633 C CA . THR A 1 204 ? -10.344 19.515 -37.993 1.00 71.31 204 THR A CA 1
ATOM 1634 C C . THR A 1 204 ? -9.328 19.151 -36.916 1.00 71.31 204 THR A C 1
ATOM 1636 O O . THR A 1 204 ? -9.035 17.979 -36.677 1.00 71.31 204 THR A O 1
ATOM 1639 N N . LEU A 1 205 ? -8.759 20.167 -36.264 1.00 65.56 205 LEU A N 1
ATOM 1640 C CA . LEU A 1 205 ? -7.867 19.977 -35.121 1.00 65.56 205 LEU A CA 1
ATOM 1641 C C . LEU A 1 205 ? -8.697 19.650 -33.877 1.00 65.56 205 LEU A C 1
ATOM 1643 O O . LEU A 1 205 ? -9.714 20.294 -33.633 1.00 65.56 205 LEU A O 1
ATOM 1647 N N . GLY A 1 206 ? -8.243 18.675 -33.088 1.00 70.56 206 GLY A N 1
ATOM 1648 C CA . GLY A 1 206 ? -8.807 18.431 -31.762 1.00 70.56 206 GLY A CA 1
ATOM 1649 C C . GLY A 1 206 ? -8.511 19.593 -30.811 1.00 70.56 206 GLY A C 1
ATOM 1650 O O . GLY A 1 206 ? -7.543 20.336 -31.014 1.00 70.56 206 GLY A O 1
ATOM 1651 N N . VAL A 1 207 ? -9.335 19.740 -29.774 1.00 75.12 207 VAL A N 1
ATOM 1652 C CA . VAL A 1 207 ? -9.211 20.832 -28.797 1.00 75.12 207 VAL A CA 1
ATOM 1653 C C . VAL A 1 207 ? -7.830 20.852 -28.140 1.00 75.12 207 VAL A C 1
ATOM 1655 O O . VAL A 1 207 ? -7.309 19.822 -27.703 1.00 75.12 207 VAL A O 1
ATOM 1658 N N . ASN A 1 208 ? -7.217 22.039 -28.103 1.00 74.00 208 ASN A N 1
ATOM 1659 C CA . ASN A 1 208 ? -5.913 22.244 -27.482 1.00 74.00 208 ASN A CA 1
ATOM 1660 C C . ASN A 1 208 ? -6.053 22.509 -25.967 1.00 74.00 208 ASN A C 1
ATOM 1662 O O . ASN A 1 208 ? -7.153 22.631 -25.429 1.00 74.00 208 ASN A O 1
ATOM 1666 N N . PHE A 1 209 ? -4.924 22.534 -25.259 1.00 74.56 209 PHE A N 1
ATOM 1667 C CA . PHE A 1 209 ? -4.926 22.639 -23.801 1.00 74.56 209 PHE A CA 1
ATOM 1668 C C . PHE A 1 209 ? -5.351 24.031 -23.326 1.00 74.56 209 PHE A C 1
ATOM 1670 O O . PHE A 1 209 ? -6.117 24.153 -22.377 1.00 74.56 209 PHE A O 1
ATOM 1677 N N . GLU A 1 210 ? -4.914 25.066 -24.033 1.00 74.00 210 GLU A N 1
ATOM 1678 C CA . GLU A 1 210 ? -5.229 26.463 -23.760 1.00 74.00 210 GLU A CA 1
ATOM 1679 C C . GLU A 1 210 ? -6.738 26.751 -23.900 1.00 74.00 210 GLU A C 1
ATOM 1681 O O . GLU A 1 210 ? -7.338 27.371 -23.021 1.00 74.00 210 GLU A O 1
ATOM 1686 N N . ASP A 1 211 ? -7.378 26.210 -24.938 1.00 72.56 211 ASP A N 1
ATOM 1687 C CA . ASP A 1 211 ? -8.818 26.303 -25.193 1.00 72.56 211 ASP A CA 1
ATOM 1688 C C . ASP A 1 211 ? -9.630 25.547 -24.127 1.00 72.56 211 ASP A C 1
ATOM 1690 O O . ASP A 1 211 ? -10.737 25.959 -23.766 1.00 72.56 211 ASP A O 1
ATOM 1694 N N . ALA A 1 212 ? -9.100 24.424 -23.626 1.00 77.44 212 ALA A N 1
ATOM 1695 C CA . ALA A 1 212 ? -9.728 23.652 -22.557 1.00 77.44 212 ALA A CA 1
ATOM 1696 C C . ALA A 1 212 ? -9.687 24.413 -21.222 1.00 77.44 212 ALA A C 1
ATOM 1698 O O . ALA A 1 212 ? -10.710 24.488 -20.541 1.00 77.44 212 ALA A O 1
ATOM 1699 N N . ILE A 1 213 ? -8.550 25.033 -20.881 1.00 76.06 213 ILE A N 1
ATOM 1700 C CA . ILE A 1 213 ? -8.415 25.885 -19.689 1.00 76.06 213 ILE A CA 1
ATOM 1701 C C . ILE A 1 213 ? -9.388 27.061 -19.763 1.00 76.06 213 ILE A C 1
ATOM 1703 O O . ILE A 1 213 ? -10.164 27.268 -18.832 1.00 76.06 213 ILE A O 1
ATOM 1707 N N . GLU A 1 214 ? -9.416 27.789 -20.884 1.00 76.25 214 GLU A N 1
ATOM 1708 C CA . GLU A 1 214 ? -10.276 28.969 -21.036 1.00 76.25 214 GLU A CA 1
ATOM 1709 C C . GLU A 1 214 ? -11.764 28.619 -20.837 1.00 76.25 214 GLU A C 1
ATOM 1711 O O . GLU A 1 214 ? -12.533 29.381 -20.242 1.00 76.25 214 GLU A O 1
ATOM 1716 N N . GLN A 1 215 ? -12.192 27.447 -21.317 1.00 75.56 215 GLN A N 1
ATOM 1717 C CA . GLN A 1 215 ? -13.562 26.963 -21.142 1.00 75.56 215 GLN A CA 1
ATOM 1718 C C . GLN A 1 215 ? -13.868 26.554 -19.692 1.00 75.56 215 GLN A C 1
ATOM 1720 O O . GLN A 1 215 ? -14.968 26.848 -19.209 1.00 75.56 215 GLN A O 1
ATOM 1725 N N . VAL A 1 216 ? -12.915 25.934 -18.989 1.00 76.56 216 VAL A N 1
ATOM 1726 C CA . VAL A 1 216 ? -13.050 25.573 -17.566 1.00 76.56 216 VAL A CA 1
ATOM 1727 C C . VAL A 1 216 ? -13.095 26.824 -16.684 1.00 76.56 216 VAL A C 1
ATOM 1729 O O . VAL A 1 216 ? -14.003 26.953 -15.865 1.00 76.56 216 VAL A O 1
ATOM 1732 N N . GLU A 1 217 ? -12.206 27.795 -16.897 1.00 73.56 217 GLU A N 1
ATOM 1733 C CA . GLU A 1 217 ? -12.183 29.057 -16.142 1.00 73.56 217 GLU A CA 1
ATOM 1734 C C . GLU A 1 217 ? -13.468 29.875 -16.349 1.00 73.56 217 GLU A C 1
ATOM 1736 O O . GLU A 1 217 ? -14.049 30.415 -15.401 1.00 73.56 217 GLU A O 1
ATOM 1741 N N . LYS A 1 218 ? -13.985 29.932 -17.587 1.00 74.38 218 LYS A N 1
ATOM 1742 C CA . LYS A 1 218 ? -15.295 30.545 -17.874 1.00 74.38 218 LYS A CA 1
ATOM 1743 C C . LYS A 1 218 ? -16.421 29.856 -17.106 1.00 74.38 218 LYS A C 1
ATOM 1745 O O . LYS A 1 218 ? -17.343 30.533 -16.641 1.00 74.38 218 LYS A O 1
ATOM 1750 N N . HIS A 1 219 ? -16.369 28.532 -16.975 1.00 72.38 219 HIS A N 1
ATOM 1751 C CA . HIS A 1 219 ? -17.352 27.773 -16.211 1.00 72.38 219 HIS A CA 1
ATOM 1752 C C . HIS A 1 219 ? -17.243 28.039 -14.704 1.00 72.38 219 HIS A C 1
ATOM 1754 O O . HIS A 1 219 ? -18.260 28.298 -14.057 1.00 72.38 219 HIS A O 1
ATOM 1760 N N . GLU A 1 220 ? -16.030 28.074 -14.156 1.00 69.94 220 GLU A N 1
ATOM 1761 C CA . GLU A 1 220 ? -15.770 28.386 -12.747 1.00 69.94 220 GLU A CA 1
ATOM 1762 C C . GLU A 1 220 ? -16.315 29.774 -12.366 1.00 69.94 220 GLU A C 1
ATOM 1764 O O . GLU A 1 220 ? -17.048 29.928 -11.385 1.00 69.94 220 GLU A O 1
ATOM 1769 N N . GLN A 1 221 ? -16.099 30.785 -13.214 1.00 68.75 221 GLN A N 1
ATOM 1770 C CA . GLN A 1 221 ? -16.674 32.119 -13.013 1.00 68.75 221 GLN A CA 1
ATOM 1771 C C . GLN A 1 221 ? -18.212 32.127 -13.028 1.00 68.75 221 GLN A C 1
ATOM 1773 O O . GLN A 1 221 ? -18.838 32.958 -12.361 1.00 68.75 221 GLN A O 1
ATOM 1778 N N . LEU A 1 222 ? -18.850 31.235 -13.792 1.00 65.69 222 LEU A N 1
ATOM 1779 C CA . LEU A 1 222 ? -20.309 31.088 -13.806 1.00 65.69 222 LEU A CA 1
ATOM 1780 C C . LEU A 1 222 ? -20.827 30.401 -12.537 1.00 65.69 222 LEU A C 1
ATOM 1782 O O . LEU A 1 222 ? -21.887 30.797 -12.039 1.00 65.69 222 LEU A O 1
ATOM 1786 N N . LEU A 1 223 ? -20.094 29.421 -12.000 1.00 62.88 223 LEU A N 1
ATOM 1787 C CA . LEU A 1 223 ? -20.409 28.768 -10.727 1.00 62.88 223 LEU A CA 1
ATOM 1788 C C . LEU A 1 223 ? -20.321 29.762 -9.565 1.00 62.88 223 LEU A C 1
ATOM 1790 O O . LEU A 1 223 ? -21.308 29.939 -8.850 1.00 62.88 223 LEU A O 1
ATOM 1794 N N . LEU A 1 224 ? -19.228 30.524 -9.472 1.00 61.91 224 LEU A N 1
ATOM 1795 C CA . LEU A 1 224 ? -19.049 31.559 -8.446 1.00 61.91 224 LEU A CA 1
ATOM 1796 C C . LEU A 1 224 ? -20.142 32.641 -8.514 1.00 61.91 224 LEU A C 1
ATOM 1798 O O . LEU A 1 224 ? -20.681 33.069 -7.491 1.00 61.91 224 LEU A O 1
ATOM 1802 N N . LYS A 1 225 ? -20.553 33.051 -9.725 1.00 64.56 225 LYS A N 1
ATOM 1803 C CA . LYS A 1 225 ? -21.687 33.976 -9.914 1.00 64.56 225 LYS A CA 1
ATOM 1804 C C . LYS A 1 225 ? -23.021 33.358 -9.483 1.00 64.56 225 LYS A C 1
ATOM 1806 O O . LYS A 1 225 ? -23.867 34.068 -8.938 1.00 64.56 225 LYS A O 1
ATOM 1811 N N . ARG A 1 226 ? -23.250 32.062 -9.723 1.00 58.25 226 ARG A N 1
ATOM 1812 C CA . ARG A 1 226 ? -24.463 31.356 -9.268 1.00 58.25 226 ARG A CA 1
ATOM 1813 C C . ARG A 1 226 ? -24.505 31.233 -7.749 1.00 58.25 226 ARG A C 1
ATOM 1815 O O . ARG A 1 226 ? -25.547 31.531 -7.173 1.00 58.25 226 ARG A O 1
ATOM 1822 N N . GLU A 1 227 ? -23.403 30.870 -7.106 1.00 53.25 227 GLU A N 1
ATOM 1823 C CA . GLU A 1 227 ? -23.313 30.751 -5.647 1.00 53.25 227 GLU A CA 1
ATOM 1824 C C . GLU A 1 227 ? -23.485 32.098 -4.944 1.00 53.25 227 GLU A C 1
ATOM 1826 O O . GLU A 1 227 ? -24.254 32.199 -3.986 1.00 53.25 227 GLU A O 1
ATOM 1831 N N . ALA A 1 228 ? -22.879 33.166 -5.471 1.00 48.69 228 ALA A N 1
ATOM 1832 C CA . ALA A 1 228 ? -23.104 34.525 -4.983 1.00 48.69 228 ALA A CA 1
ATOM 1833 C C . ALA A 1 228 ? -24.583 34.943 -5.108 1.00 48.69 228 ALA A C 1
ATOM 1835 O O . ALA A 1 228 ? -25.150 35.526 -4.183 1.00 48.69 228 ALA A O 1
ATOM 1836 N N . ASN A 1 229 ? -25.243 34.587 -6.216 1.00 43.41 229 ASN A N 1
ATOM 1837 C CA . ASN A 1 229 ? -26.664 34.871 -6.429 1.00 43.41 229 ASN A CA 1
ATOM 1838 C C . ASN A 1 229 ? -27.585 34.049 -5.510 1.00 43.41 229 ASN A C 1
ATOM 1840 O O . ASN A 1 229 ? -28.578 34.583 -5.015 1.00 43.41 229 ASN A O 1
ATOM 1844 N N . VAL A 1 230 ? -27.269 32.775 -5.256 1.00 43.25 230 VAL A N 1
ATOM 1845 C CA . VAL A 1 230 ? -28.016 31.901 -4.333 1.00 43.25 230 VAL A CA 1
ATOM 1846 C C . VAL A 1 230 ? -27.846 32.373 -2.889 1.00 43.25 230 VAL A C 1
ATOM 1848 O O . VAL A 1 230 ? -28.832 32.500 -2.166 1.00 43.25 230 VAL A O 1
ATOM 1851 N N . THR A 1 231 ? -26.629 32.744 -2.494 1.00 39.25 231 THR A N 1
ATOM 1852 C CA . THR A 1 231 ? -26.339 33.318 -1.172 1.00 39.25 231 THR A CA 1
ATOM 1853 C C . THR A 1 231 ? -27.073 34.652 -0.985 1.00 39.25 231 THR A C 1
ATOM 1855 O O . THR A 1 231 ? -27.711 34.875 0.041 1.00 39.25 231 THR A O 1
ATOM 1858 N N . ALA A 1 232 ? -27.117 35.503 -2.016 1.00 42.75 232 ALA A N 1
ATOM 1859 C CA . ALA A 1 232 ? -27.902 36.740 -2.009 1.00 42.75 232 ALA A CA 1
ATOM 1860 C C . ALA A 1 232 ? -29.431 36.512 -1.986 1.00 42.75 232 ALA A C 1
ATOM 1862 O O . ALA A 1 232 ? -30.175 37.359 -1.488 1.00 42.75 232 ALA A O 1
ATOM 1863 N N . LEU A 1 233 ? -29.923 35.382 -2.508 1.00 40.59 233 LEU A N 1
ATOM 1864 C CA . LEU A 1 233 ? -31.330 34.963 -2.426 1.00 40.59 233 LEU A CA 1
ATOM 1865 C C . LEU A 1 233 ? -31.700 34.438 -1.030 1.00 40.59 233 LEU A C 1
ATOM 1867 O O . LEU A 1 233 ? -32.809 34.707 -0.572 1.00 40.59 233 LEU A O 1
ATOM 1871 N N . LEU A 1 234 ? -30.779 33.750 -0.351 1.00 40.69 234 LEU A N 1
ATOM 1872 C CA . LEU A 1 234 ? -30.958 33.227 1.011 1.00 40.69 234 LEU A CA 1
ATOM 1873 C C . LEU A 1 234 ? -30.939 34.330 2.087 1.00 40.69 234 LEU A C 1
ATOM 1875 O O . LEU A 1 234 ? -31.536 34.156 3.145 1.00 40.69 234 LEU A O 1
ATOM 1879 N N . ILE A 1 235 ? -30.319 35.482 1.805 1.00 40.12 235 ILE A N 1
ATOM 1880 C CA . ILE A 1 235 ? -30.243 36.640 2.720 1.00 40.12 235 ILE A CA 1
ATOM 1881 C C . ILE A 1 235 ? -31.486 37.560 2.622 1.00 40.12 235 ILE A C 1
ATOM 1883 O O . ILE A 1 235 ? -31.663 38.470 3.434 1.00 40.12 235 ILE A O 1
ATOM 1887 N N . LYS A 1 236 ? -32.408 37.343 1.669 1.00 36.16 236 LYS A N 1
ATOM 1888 C CA . LYS A 1 236 ? -33.627 38.170 1.561 1.00 36.16 236 LYS A CA 1
ATOM 1889 C C . LYS A 1 236 ? -34.684 37.770 2.608 1.00 36.16 236 LYS A C 1
ATOM 1891 O O . LYS A 1 236 ? -35.068 36.603 2.654 1.00 36.16 236 LYS A O 1
ATOM 1896 N N . PRO A 1 237 ? -35.241 38.717 3.395 1.00 33.62 237 PRO A N 1
ATOM 1897 C CA . PRO A 1 237 ? -36.342 38.419 4.310 1.00 33.62 237 PRO A CA 1
ATOM 1898 C C . PRO A 1 237 ? -37.615 38.024 3.534 1.00 33.62 237 PRO A C 1
ATOM 1900 O O . PRO A 1 237 ? -37.783 38.432 2.378 1.00 33.62 237 PRO A O 1
ATOM 1903 N N . PRO A 1 238 ? -38.530 37.237 4.134 1.00 36.03 238 PRO A N 1
ATOM 1904 C CA . PRO A 1 238 ? -39.627 36.603 3.410 1.00 36.03 238 PRO A CA 1
ATOM 1905 C C . PRO A 1 238 ? -40.643 37.638 2.905 1.00 36.03 238 PRO A C 1
ATOM 1907 O O . PRO A 1 238 ? -41.514 38.109 3.634 1.00 36.03 238 PRO A O 1
ATOM 1910 N N . GLY A 1 239 ? -40.544 37.975 1.619 1.00 35.59 239 GLY A N 1
ATOM 1911 C CA . GLY A 1 239 ? -41.542 38.744 0.882 1.00 35.59 239 GLY A CA 1
ATOM 1912 C C . GLY A 1 239 ? -42.680 37.850 0.377 1.00 35.59 239 GLY A C 1
ATOM 1913 O O . GLY A 1 239 ? -42.442 36.771 -0.160 1.00 35.59 239 GLY A O 1
ATOM 1914 N N . LYS A 1 240 ? -43.919 38.314 0.574 1.00 37.59 240 LYS A N 1
ATOM 1915 C CA . LYS A 1 240 ? -45.220 37.674 0.283 1.00 37.59 240 LYS A CA 1
ATOM 1916 C C . LYS A 1 240 ? -45.228 36.690 -0.907 1.00 37.59 240 LYS A C 1
ATOM 1918 O O . LYS A 1 240 ? -44.947 37.063 -2.044 1.00 37.59 240 LYS A O 1
ATOM 1923 N N . ARG A 1 241 ? -45.660 35.445 -0.647 1.00 37.06 241 ARG A N 1
ATOM 1924 C CA . ARG A 1 241 ? -45.967 34.421 -1.667 1.00 37.06 241 ARG A CA 1
ATOM 1925 C C . ARG A 1 241 ? -47.062 34.923 -2.622 1.00 37.06 241 ARG A C 1
ATOM 1927 O O . ARG A 1 241 ? -48.157 35.253 -2.174 1.00 37.06 241 ARG A O 1
ATOM 1934 N N . LYS A 1 242 ? -46.778 34.920 -3.927 1.00 39.50 242 LYS A N 1
ATOM 1935 C CA . LYS A 1 242 ? -47.771 35.069 -5.006 1.00 39.50 242 LYS A CA 1
ATOM 1936 C C . LYS A 1 242 ? -48.563 33.768 -5.195 1.00 39.50 242 LYS A C 1
ATOM 1938 O O . LYS A 1 242 ? -48.008 32.673 -5.068 1.00 39.50 242 LYS A O 1
ATOM 1943 N N . THR A 1 243 ? -49.863 33.909 -5.437 1.00 44.78 243 THR A N 1
ATOM 1944 C CA . THR A 1 243 ? -50.884 32.852 -5.443 1.00 44.78 243 THR A CA 1
ATOM 1945 C C . THR A 1 243 ? -50.832 31.945 -6.678 1.00 44.78 243 THR A C 1
ATOM 1947 O O . THR A 1 243 ? -50.267 32.274 -7.719 1.00 44.78 243 THR A O 1
ATOM 1950 N N . TYR A 1 244 ? -51.435 30.764 -6.521 1.00 35.91 244 TYR A N 1
ATOM 1951 C CA . TYR A 1 244 ? -51.447 29.614 -7.437 1.00 35.91 244 TYR A CA 1
ATOM 1952 C C . TYR A 1 244 ? -51.944 29.924 -8.867 1.00 35.91 244 TYR A C 1
ATOM 1954 O O . TYR A 1 244 ? -51.584 29.222 -9.810 1.00 35.91 244 TYR A O 1
ATOM 1962 N N . GLU A 1 245 ? -52.701 31.003 -9.055 1.00 41.88 245 GLU A N 1
ATOM 1963 C CA . GLU A 1 245 ? -53.273 31.393 -10.351 1.00 41.88 245 GLU A CA 1
ATOM 1964 C C . GLU A 1 245 ? -52.237 31.995 -11.318 1.00 41.88 245 GLU A C 1
ATOM 1966 O O . GLU A 1 245 ? -52.339 31.793 -12.526 1.00 41.88 245 GLU A O 1
ATOM 1971 N N . GLU A 1 246 ? -51.158 32.615 -10.820 1.00 44.19 246 GLU A N 1
ATOM 1972 C CA . GLU A 1 246 ? -50.110 33.193 -11.682 1.00 44.19 246 GLU A CA 1
ATOM 1973 C C . GLU A 1 246 ? -49.194 32.126 -12.321 1.00 44.19 246 GLU A C 1
ATOM 1975 O O . GLU A 1 246 ? -48.521 32.396 -13.317 1.00 44.19 246 GLU A O 1
ATOM 1980 N N . ARG A 1 247 ? -49.168 30.890 -11.792 1.00 45.72 247 ARG A N 1
ATOM 1981 C CA . ARG A 1 247 ? -48.354 29.790 -12.353 1.00 45.72 247 ARG A CA 1
ATOM 1982 C C . ARG A 1 247 ? -49.004 29.129 -13.567 1.00 45.72 247 ARG A C 1
ATOM 1984 O O . ARG A 1 247 ? -48.291 28.598 -14.413 1.00 45.72 247 ARG A O 1
ATOM 1991 N N . ARG A 1 248 ? -50.333 29.190 -13.682 1.00 39.09 248 ARG A N 1
ATOM 1992 C CA . ARG A 1 248 ? -51.092 28.509 -14.741 1.00 39.09 248 ARG A CA 1
ATOM 1993 C C . ARG A 1 248 ? -50.998 29.222 -16.097 1.00 39.09 248 ARG A C 1
ATOM 1995 O O . ARG A 1 248 ? -51.011 28.558 -17.124 1.00 39.09 248 ARG A O 1
ATOM 2002 N N . ALA A 1 249 ? -50.769 30.537 -16.107 1.00 39.25 249 ALA A N 1
ATOM 2003 C CA . ALA A 1 249 ? -50.649 31.326 -17.339 1.00 39.25 249 ALA A CA 1
ATOM 2004 C C . ALA A 1 249 ? -49.304 31.163 -18.083 1.00 39.25 249 ALA A C 1
ATOM 2006 O O . ALA A 1 249 ? -49.179 31.604 -19.221 1.00 39.25 249 ALA A O 1
ATOM 2007 N N . LYS A 1 250 ? -48.282 30.538 -17.474 1.00 40.44 250 LYS A N 1
ATOM 2008 C CA . LYS A 1 250 ? -46.955 30.367 -18.103 1.00 40.44 250 LYS A CA 1
ATOM 2009 C C . LYS A 1 250 ? -46.751 29.011 -18.781 1.00 40.44 250 LYS A C 1
ATOM 2011 O O . LYS A 1 250 ? -45.889 28.898 -19.646 1.00 40.44 250 LYS A O 1
ATOM 2016 N N . THR A 1 251 ? -47.535 27.998 -18.416 1.00 39.09 251 THR A N 1
ATOM 2017 C CA . THR A 1 251 ? -47.391 26.628 -18.942 1.00 39.09 251 THR A CA 1
ATOM 2018 C C . THR A 1 251 ? -48.156 26.411 -20.257 1.00 39.09 251 THR A C 1
ATOM 2020 O O . THR A 1 251 ? -47.859 25.465 -20.982 1.00 39.09 251 THR A O 1
ATOM 2023 N N . GLU A 1 252 ? -49.085 27.301 -20.622 1.00 36.03 252 GLU A N 1
ATOM 2024 C CA . GLU A 1 252 ? -49.851 27.208 -21.879 1.00 36.03 252 GLU A CA 1
ATOM 2025 C C . GLU A 1 252 ? -49.163 27.877 -23.087 1.00 36.03 252 GLU A C 1
ATOM 2027 O O . GLU A 1 252 ? -49.464 27.522 -24.223 1.00 36.03 252 GLU A O 1
ATOM 2032 N N . SER A 1 253 ? -48.149 28.728 -22.883 1.00 37.53 253 SER A N 1
ATOM 2033 C CA . SER A 1 253 ? -47.425 29.396 -23.985 1.00 37.53 253 SER A CA 1
ATOM 2034 C C . SER A 1 253 ? -46.221 28.620 -24.544 1.00 37.53 253 SER A C 1
ATOM 2036 O O . SER A 1 253 ? -45.549 29.117 -25.441 1.00 37.53 253 SER A O 1
ATOM 2038 N N . GLN A 1 254 ? -45.923 27.411 -24.048 1.00 39.72 254 GLN A N 1
ATOM 2039 C CA . GLN A 1 254 ? -44.777 26.593 -24.500 1.00 39.72 254 GLN A CA 1
ATOM 2040 C C . GLN A 1 254 ? -45.163 25.297 -25.240 1.00 39.72 254 GLN A C 1
ATOM 2042 O O . GLN A 1 254 ? -44.297 24.478 -25.530 1.00 39.72 254 GLN A O 1
ATOM 2047 N N . LYS A 1 255 ? -46.443 25.111 -25.600 1.00 37.78 255 LYS A N 1
ATOM 2048 C CA . LYS A 1 255 ? -46.917 23.954 -26.394 1.00 37.78 255 LYS A CA 1
ATOM 2049 C C . LYS A 1 255 ? -47.204 24.244 -27.878 1.00 37.78 255 LYS A C 1
ATOM 2051 O O . LYS A 1 255 ? -47.749 23.383 -28.559 1.00 37.78 255 LYS A O 1
ATOM 2056 N N . LEU A 1 256 ? -46.792 25.394 -28.410 1.00 37.38 256 LEU A N 1
ATOM 2057 C CA . LEU A 1 256 ? -46.769 25.655 -29.856 1.00 37.38 256 LEU A CA 1
ATOM 2058 C C . LEU A 1 256 ? -45.331 25.904 -30.317 1.00 37.38 256 LEU A C 1
ATOM 2060 O O . LEU A 1 256 ? -44.861 27.034 -30.259 1.00 37.38 256 LEU A O 1
ATOM 2064 N N . ASN A 1 257 ? -44.632 24.833 -30.699 1.00 34.75 257 ASN A N 1
ATOM 2065 C CA . ASN A 1 257 ? -43.602 24.775 -31.752 1.00 34.75 257 ASN A CA 1
ATOM 2066 C C . ASN A 1 257 ? -42.782 23.491 -31.583 1.00 34.75 257 ASN A C 1
ATOM 2068 O O . ASN A 1 257 ? -41.670 23.498 -31.064 1.00 34.75 257 ASN A O 1
ATOM 2072 N N . TYR A 1 258 ? -43.358 22.374 -32.021 1.00 30.14 258 TYR A N 1
ATOM 2073 C CA . TYR A 1 258 ? -42.626 21.142 -32.302 1.00 30.14 258 TYR A CA 1
ATOM 2074 C C . TYR A 1 258 ? -43.121 20.620 -33.655 1.00 30.14 258 TYR A C 1
ATOM 2076 O O . TYR A 1 258 ? -44.223 20.088 -33.762 1.00 30.14 258 TYR A O 1
ATOM 2084 N N . GLN A 1 259 ? -42.317 20.821 -34.697 1.00 32.34 259 GLN A N 1
ATOM 2085 C CA . GLN A 1 259 ? -42.414 20.120 -35.975 1.00 32.34 259 GLN A CA 1
ATOM 2086 C C . GLN A 1 259 ? -41.088 19.381 -36.159 1.00 32.34 259 GLN A C 1
ATOM 2088 O O . GLN A 1 259 ? -40.052 20.010 -36.351 1.00 32.34 259 GLN A O 1
ATOM 2093 N N . GLY A 1 260 ? -41.110 18.055 -36.029 1.00 32.31 260 GLY A N 1
ATOM 2094 C CA . GLY A 1 260 ? -39.977 17.199 -36.386 1.00 32.31 260 GLY A CA 1
ATOM 2095 C C . GLY A 1 260 ? -40.104 16.713 -37.834 1.00 32.31 260 GLY A C 1
ATOM 2096 O O . GLY A 1 260 ? -41.234 16.566 -38.307 1.00 32.31 260 GLY A O 1
ATOM 2097 N N . PRO A 1 261 ? -38.999 16.416 -38.541 1.00 29.69 261 PRO A N 1
ATOM 2098 C CA . PRO A 1 261 ? -39.057 15.668 -39.784 1.00 29.69 261 PRO A CA 1
ATOM 2099 C C . PRO A 1 261 ? -38.807 14.168 -39.576 1.00 29.69 261 PRO A C 1
ATOM 2101 O O . PRO A 1 261 ? -38.156 13.725 -38.630 1.00 29.69 261 PRO A O 1
ATOM 2104 N N . ALA A 1 262 ? -39.398 13.407 -40.494 1.00 28.64 262 ALA A N 1
ATOM 2105 C CA . ALA A 1 262 ? -39.516 11.960 -40.521 1.00 28.64 262 ALA A CA 1
ATOM 2106 C C . ALA A 1 262 ? -38.287 11.237 -41.112 1.00 28.64 262 ALA A C 1
ATOM 2108 O O . ALA A 1 262 ? -37.436 11.828 -41.769 1.00 28.64 262 ALA A O 1
ATOM 2109 N N . ARG A 1 263 ? -38.276 9.922 -40.862 1.00 31.30 263 ARG A N 1
ATOM 2110 C CA . ARG A 1 263 ? -37.329 8.874 -41.276 1.00 31.30 263 ARG A CA 1
ATOM 2111 C C . ARG A 1 263 ? -36.965 8.854 -42.766 1.00 31.30 263 ARG A C 1
ATOM 2113 O O . ARG A 1 263 ? -37.827 9.053 -43.617 1.00 31.30 263 ARG A O 1
ATOM 2120 N N . SER A 1 264 ? -35.772 8.328 -43.043 1.00 27.33 264 SER A N 1
ATOM 2121 C CA . SER A 1 264 ? -35.548 7.418 -44.173 1.00 27.33 264 SER A CA 1
ATOM 2122 C C . SER A 1 264 ? -34.504 6.355 -43.816 1.00 27.33 264 SER A C 1
ATOM 2124 O O . SER A 1 264 ? -33.384 6.684 -43.431 1.00 27.33 264 SER A O 1
ATOM 2126 N N . ASP A 1 265 ? -34.909 5.094 -43.945 1.00 30.50 265 ASP A N 1
ATOM 2127 C CA . ASP A 1 265 ? -34.079 3.893 -43.888 1.00 30.50 265 ASP A CA 1
ATOM 2128 C C . ASP A 1 265 ? -33.094 3.835 -45.063 1.00 30.50 265 ASP A C 1
ATOM 2130 O O . ASP A 1 265 ? -33.473 4.179 -46.183 1.00 30.50 265 ASP A O 1
ATOM 2134 N N . GLN A 1 266 ? -31.890 3.294 -44.845 1.00 28.97 266 GLN A N 1
ATOM 2135 C CA . GLN A 1 266 ? -31.211 2.465 -45.847 1.00 28.97 266 GLN A CA 1
ATOM 2136 C C . GLN A 1 266 ? -30.102 1.601 -45.230 1.00 28.97 266 GLN A C 1
ATOM 2138 O O . GLN A 1 266 ? -29.184 2.076 -44.568 1.00 28.97 266 GLN A O 1
ATOM 2143 N N . VAL A 1 267 ? -30.243 0.298 -45.467 1.00 30.92 267 VAL A N 1
ATOM 2144 C CA . VAL A 1 267 ? -29.333 -0.797 -45.128 1.00 30.92 267 VAL A CA 1
ATOM 2145 C C . VAL A 1 267 ? -28.275 -0.916 -46.225 1.00 30.92 267 VAL A C 1
ATOM 2147 O O . VAL A 1 267 ? -28.632 -0.990 -47.399 1.00 30.92 267 VAL A O 1
ATOM 2150 N N . ALA A 1 268 ? -26.999 -1.030 -45.852 1.00 27.19 268 ALA A N 1
ATOM 2151 C CA . ALA A 1 268 ? -25.964 -1.591 -46.718 1.00 27.19 268 ALA A CA 1
ATOM 2152 C C . ALA A 1 268 ? -24.894 -2.310 -45.881 1.00 27.19 268 ALA A C 1
ATOM 2154 O O . ALA A 1 268 ? -24.092 -1.708 -45.175 1.00 27.19 268 ALA A O 1
ATOM 2155 N N . THR A 1 269 ? -24.920 -3.635 -45.969 1.00 33.19 269 THR A N 1
ATOM 2156 C CA . THR A 1 269 ? -23.878 -4.572 -45.549 1.00 33.19 269 THR A CA 1
ATOM 2157 C C . THR A 1 269 ? -22.642 -4.445 -46.437 1.00 33.19 269 THR A C 1
ATOM 2159 O O . THR A 1 269 ? -22.758 -4.598 -47.653 1.00 33.19 269 THR A O 1
ATOM 2162 N N . GLN A 1 270 ? -21.456 -4.299 -45.843 1.00 28.50 270 GLN A N 1
ATOM 2163 C CA . GLN A 1 270 ? -20.194 -4.628 -46.509 1.00 28.50 270 GLN A CA 1
ATOM 2164 C C . GLN A 1 270 ? -19.195 -5.225 -45.510 1.00 28.50 270 GLN A C 1
ATOM 2166 O O . GLN A 1 270 ? -18.609 -4.541 -44.677 1.00 28.50 270 GLN A O 1
ATOM 2171 N N . GLN A 1 271 ? -19.038 -6.547 -45.601 1.00 31.38 271 GLN A N 1
ATOM 2172 C CA . GLN A 1 271 ? -17.919 -7.297 -45.043 1.00 31.38 271 GLN A CA 1
ATOM 2173 C C . GLN A 1 271 ? -16.661 -6.991 -45.863 1.00 31.38 271 GLN A C 1
ATOM 2175 O O . GLN A 1 271 ? -16.619 -7.250 -47.068 1.00 31.38 271 GLN A O 1
ATOM 2180 N N . HIS A 1 272 ? -15.614 -6.509 -45.200 1.00 29.72 272 HIS A N 1
ATOM 2181 C CA . HIS A 1 272 ? -14.251 -6.569 -45.714 1.00 29.72 272 HIS A CA 1
ATOM 2182 C C . HIS A 1 272 ? -13.389 -7.375 -44.746 1.00 29.72 272 HIS A C 1
ATOM 2184 O O . HIS A 1 272 ? -13.107 -6.961 -43.625 1.00 29.72 272 HIS A O 1
ATOM 2190 N N . CYS A 1 273 ? -13.017 -8.573 -45.201 1.00 27.36 273 CYS A N 1
ATOM 2191 C CA . CYS A 1 273 ? -11.979 -9.399 -44.607 1.00 27.36 273 CYS A CA 1
ATOM 2192 C C . CYS A 1 273 ? -10.630 -8.694 -44.766 1.00 27.36 273 CYS A C 1
ATOM 2194 O O . CYS A 1 273 ? -10.178 -8.471 -45.888 1.00 27.36 273 CYS A O 1
ATOM 2196 N N . VAL A 1 274 ? -9.973 -8.402 -43.647 1.00 29.86 274 VAL A N 1
ATOM 2197 C CA . VAL A 1 274 ? -8.547 -8.063 -43.601 1.00 29.86 274 VAL A CA 1
ATOM 2198 C C . VAL A 1 274 ? -7.804 -9.326 -43.142 1.00 29.86 274 VAL A C 1
ATOM 2200 O O . VAL A 1 274 ? -8.285 -9.988 -42.218 1.00 29.86 274 VAL A O 1
ATOM 2203 N N . PRO A 1 275 ? -6.682 -9.725 -43.772 1.00 30.86 275 PRO A N 1
ATOM 2204 C CA . PRO A 1 275 ? -5.954 -10.924 -43.372 1.00 30.86 275 PRO A CA 1
ATOM 2205 C C . PRO A 1 275 ? -5.429 -10.750 -41.949 1.00 30.86 275 PRO A C 1
ATOM 2207 O O . PRO A 1 275 ? -4.836 -9.721 -41.627 1.00 30.86 275 PRO A O 1
ATOM 2210 N N . ALA A 1 276 ? -5.633 -11.761 -41.108 1.00 29.69 276 ALA A N 1
ATOM 2211 C CA . ALA A 1 276 ? -5.074 -11.808 -39.768 1.00 29.69 276 ALA A CA 1
ATOM 2212 C C . ALA A 1 276 ? -3.539 -11.761 -39.848 1.00 29.69 276 ALA A C 1
ATOM 2214 O O . ALA A 1 276 ? -2.891 -12.768 -40.132 1.00 29.69 276 ALA A O 1
ATOM 2215 N N . MET A 1 277 ? -2.947 -10.594 -39.578 1.00 31.53 277 MET A N 1
ATOM 2216 C CA . MET A 1 277 ? -1.601 -10.576 -39.020 1.00 31.53 277 MET A CA 1
ATOM 2217 C C . MET A 1 277 ? -1.696 -11.284 -37.672 1.00 31.53 277 MET A C 1
ATOM 2219 O O . MET A 1 277 ? -2.519 -10.913 -36.834 1.00 31.53 277 MET A O 1
ATOM 2223 N N . ALA A 1 278 ? -0.909 -12.341 -37.491 1.00 33.62 278 ALA A N 1
ATOM 2224 C CA . ALA A 1 278 ? -0.806 -13.029 -36.217 1.00 33.62 278 ALA A CA 1
ATOM 2225 C C . ALA A 1 278 ? -0.345 -12.018 -35.159 1.00 33.62 278 ALA A C 1
ATOM 2227 O O . ALA A 1 278 ? 0.821 -11.628 -35.121 1.00 33.62 278 ALA A O 1
ATOM 2228 N N . ILE A 1 279 ? -1.288 -11.565 -34.333 1.00 32.12 279 ILE A N 1
ATOM 2229 C CA . ILE A 1 279 ? -1.002 -10.806 -33.121 1.00 32.12 279 ILE A CA 1
ATOM 2230 C C . ILE A 1 279 ? -0.124 -11.724 -32.260 1.00 32.12 279 ILE A C 1
ATOM 2232 O O . ILE A 1 279 ? -0.533 -12.866 -32.018 1.00 32.12 279 ILE A O 1
ATOM 2236 N N . PRO A 1 280 ? 1.074 -11.292 -31.828 1.00 37.78 280 PRO A N 1
ATOM 2237 C CA . PRO A 1 280 ? 1.889 -12.077 -30.915 1.00 37.78 280 PRO A CA 1
ATOM 2238 C C . PRO A 1 280 ? 1.043 -12.451 -29.699 1.00 37.78 280 PRO A C 1
ATOM 2240 O O . PRO A 1 280 ? 0.472 -11.585 -29.037 1.00 37.78 280 PRO A O 1
ATOM 2243 N N . GLN A 1 281 ? 0.905 -13.751 -29.449 1.00 44.09 281 GLN A N 1
ATOM 2244 C CA . GLN A 1 281 ? 0.124 -14.280 -28.338 1.00 44.09 281 GLN A CA 1
ATOM 2245 C C . GLN A 1 281 ? 0.679 -13.686 -27.034 1.00 44.09 281 GLN A C 1
ATOM 2247 O O . GLN A 1 281 ? 1.838 -13.917 -26.688 1.00 44.09 281 GLN A O 1
ATOM 2252 N N . GLN A 1 282 ? -0.116 -12.868 -26.345 1.00 58.41 282 GLN A N 1
ATOM 2253 C CA . GLN A 1 282 ? 0.307 -12.183 -25.127 1.00 58.41 282 GLN A CA 1
ATOM 2254 C C . GLN A 1 282 ? 0.647 -13.231 -24.055 1.00 58.41 282 GLN A C 1
ATOM 2256 O O . GLN A 1 282 ? -0.215 -13.989 -23.613 1.00 58.41 282 GLN A O 1
ATOM 2261 N N . LYS A 1 283 ? 1.927 -13.280 -23.668 1.00 73.31 283 LYS A N 1
ATOM 2262 C CA . LYS A 1 283 ? 2.592 -14.382 -22.946 1.00 73.31 283 LYS A CA 1
ATOM 2263 C C . LYS A 1 283 ? 1.954 -14.783 -21.605 1.00 73.31 283 LYS A C 1
ATOM 2265 O O . LYS A 1 283 ? 2.230 -15.876 -21.133 1.00 73.31 283 LYS A O 1
ATOM 2270 N N . ASN A 1 284 ? 1.090 -13.954 -21.021 1.00 86.31 284 ASN A N 1
ATOM 2271 C CA . ASN A 1 284 ? 0.388 -14.201 -19.757 1.00 86.31 284 ASN A CA 1
ATOM 2272 C C . ASN A 1 284 ? -0.943 -13.414 -19.692 1.00 86.31 284 ASN A C 1
ATOM 2274 O O . ASN A 1 284 ? -1.241 -12.770 -18.692 1.00 86.31 284 ASN A O 1
ATOM 2278 N N . SER A 1 285 ? -1.743 -13.397 -20.767 1.00 85.31 285 SER A N 1
ATOM 2279 C CA . SER A 1 285 ? -2.957 -12.553 -20.864 1.00 85.31 285 SER A CA 1
ATOM 2280 C C . SER A 1 285 ? -4.040 -12.821 -19.806 1.00 85.31 285 SER A C 1
ATOM 2282 O O . SER A 1 285 ? -4.937 -12.007 -19.616 1.00 85.31 285 SER A O 1
ATOM 2284 N N . ASN A 1 286 ? -3.994 -13.979 -19.150 1.00 89.06 286 ASN A N 1
ATOM 2285 C CA . ASN A 1 286 ? -4.895 -14.400 -18.074 1.00 89.06 286 ASN A CA 1
ATOM 2286 C C . ASN A 1 286 ? -4.359 -14.074 -16.667 1.00 89.06 286 ASN A C 1
ATOM 2288 O O . ASN A 1 286 ? -4.987 -14.453 -15.676 1.00 89.06 286 ASN A O 1
ATOM 2292 N N . VAL A 1 287 ? -3.197 -13.429 -16.569 1.00 92.06 287 VAL A N 1
ATOM 2293 C CA . VAL A 1 287 ? -2.537 -13.083 -15.310 1.00 92.06 287 VAL A CA 1
ATOM 2294 C C . VAL A 1 287 ? -2.657 -11.581 -15.075 1.00 92.06 287 VAL A C 1
ATOM 2296 O O . VAL A 1 287 ? -2.541 -10.797 -16.012 1.00 92.06 287 VAL A O 1
ATOM 2299 N N . ARG A 1 288 ? -2.881 -11.180 -13.822 1.00 88.62 288 ARG A N 1
ATOM 2300 C CA . ARG A 1 288 ? -2.820 -9.786 -13.372 1.00 88.62 288 ARG A CA 1
ATOM 2301 C C . ARG A 1 288 ? -1.949 -9.644 -12.136 1.00 88.62 288 ARG A C 1
ATOM 2303 O O . ARG A 1 288 ? -1.963 -10.524 -11.277 1.00 88.62 288 ARG A O 1
ATOM 2310 N N . LEU A 1 289 ? -1.224 -8.545 -12.012 1.00 86.56 289 LEU A N 1
ATOM 2311 C CA . LEU A 1 289 ? -0.455 -8.197 -10.823 1.00 86.56 289 LEU A CA 1
ATOM 2312 C C . LEU A 1 289 ? -1.381 -7.576 -9.767 1.00 86.56 289 LEU A C 1
ATOM 2314 O O . LEU A 1 289 ? -2.039 -6.572 -10.016 1.00 86.56 289 LEU A O 1
ATOM 2318 N N . LEU A 1 290 ? -1.423 -8.163 -8.569 1.00 86.19 290 LEU A N 1
ATOM 2319 C CA . LEU A 1 290 ? -2.167 -7.626 -7.421 1.00 86.19 290 LEU A CA 1
ATOM 2320 C C . LEU A 1 290 ? -1.274 -6.772 -6.513 1.00 86.19 290 LEU A C 1
ATOM 2322 O O . LEU A 1 290 ? -1.704 -5.741 -5.996 1.00 86.19 290 LEU A O 1
ATOM 2326 N N . ALA A 1 291 ? -0.036 -7.214 -6.282 1.00 85.12 291 ALA A N 1
ATOM 2327 C CA . ALA A 1 291 ? 0.954 -6.493 -5.488 1.00 85.12 291 ALA A CA 1
ATOM 2328 C C . ALA A 1 291 ? 2.373 -6.988 -5.786 1.00 85.12 291 ALA A C 1
ATOM 2330 O O . ALA A 1 291 ? 2.567 -8.138 -6.177 1.00 85.12 291 ALA A O 1
ATOM 2331 N N . CYS A 1 292 ? 3.366 -6.142 -5.528 1.00 87.44 292 CYS A N 1
ATOM 2332 C CA . CYS A 1 292 ? 4.775 -6.513 -5.558 1.00 87.44 292 CYS A CA 1
ATOM 2333 C C . CYS A 1 292 ? 5.550 -5.806 -4.439 1.00 87.44 292 CYS A C 1
ATOM 2335 O O . CYS A 1 292 ? 5.179 -4.709 -4.019 1.00 87.44 292 CYS A O 1
ATOM 2337 N N . LEU A 1 293 ? 6.621 -6.442 -3.975 1.00 78.56 293 LEU A N 1
ATOM 2338 C CA . LEU A 1 293 ? 7.684 -5.865 -3.157 1.00 78.56 293 LEU A CA 1
ATOM 2339 C C . LEU A 1 293 ? 9.004 -6.223 -3.836 1.00 78.56 293 LEU A C 1
ATOM 2341 O O . LEU A 1 293 ? 9.394 -7.387 -3.855 1.00 78.56 293 LEU A O 1
ATOM 2345 N N . VAL A 1 294 ? 9.650 -5.235 -4.443 1.00 79.69 294 VAL A N 1
ATOM 2346 C CA . VAL A 1 294 ? 10.863 -5.441 -5.238 1.00 79.69 294 VAL A CA 1
ATOM 2347 C C . VAL A 1 294 ? 12.071 -4.961 -4.447 1.00 79.69 294 VAL A C 1
ATOM 2349 O O . VAL A 1 294 ? 12.027 -3.881 -3.862 1.00 79.69 294 VAL A O 1
ATOM 2352 N N . ASP A 1 295 ? 13.141 -5.753 -4.441 1.00 72.44 295 ASP A N 1
ATOM 2353 C CA . ASP A 1 295 ? 14.427 -5.327 -3.894 1.00 72.44 295 ASP A CA 1
ATOM 2354 C C . ASP A 1 295 ? 15.117 -4.391 -4.890 1.00 72.44 295 ASP A C 1
ATOM 2356 O O . ASP A 1 295 ? 15.589 -4.827 -5.945 1.00 72.44 295 ASP A O 1
ATOM 2360 N N . GLU A 1 296 ? 15.138 -3.093 -4.581 1.00 62.50 296 GLU A N 1
ATOM 2361 C CA . GLU A 1 296 ? 15.645 -2.046 -5.480 1.00 62.50 296 GLU A CA 1
ATOM 2362 C C . GLU A 1 296 ? 17.104 -2.288 -5.886 1.00 62.50 296 GLU A C 1
ATOM 2364 O O . GLU A 1 296 ? 17.443 -2.113 -7.055 1.00 62.50 296 GLU A O 1
ATOM 2369 N N . ASP A 1 297 ? 17.931 -2.772 -4.956 1.00 65.38 297 ASP A N 1
ATOM 2370 C CA . ASP A 1 297 ? 19.350 -3.060 -5.189 1.00 65.38 297 ASP A CA 1
ATOM 2371 C C . ASP A 1 297 ? 19.592 -4.416 -5.891 1.00 65.38 297 ASP A C 1
ATOM 2373 O O . ASP A 1 297 ? 20.728 -4.713 -6.267 1.00 65.38 297 ASP A O 1
ATOM 2377 N N . ASP A 1 298 ? 18.546 -5.233 -6.069 1.00 72.12 298 ASP A N 1
ATOM 2378 C CA . ASP A 1 298 ? 18.585 -6.588 -6.648 1.00 72.12 298 ASP A CA 1
ATOM 2379 C C . ASP A 1 298 ? 19.647 -7.499 -5.996 1.00 72.12 298 ASP A C 1
ATOM 2381 O O . ASP A 1 298 ? 20.303 -8.323 -6.633 1.00 72.12 298 ASP A O 1
ATOM 2385 N N . THR A 1 299 ? 19.835 -7.319 -4.691 1.00 74.06 299 THR A N 1
ATOM 2386 C CA . THR A 1 299 ? 20.687 -8.119 -3.803 1.00 74.06 299 THR A CA 1
ATOM 2387 C C . THR A 1 299 ? 19.899 -9.170 -3.022 1.00 74.06 299 THR A C 1
ATOM 2389 O O . THR A 1 299 ? 20.479 -10.158 -2.562 1.00 74.06 299 THR A O 1
ATOM 2392 N N . GLY A 1 300 ? 18.588 -8.969 -2.882 1.00 75.12 300 GLY A N 1
ATOM 2393 C CA . GLY A 1 300 ? 17.635 -9.843 -2.210 1.00 75.12 300 GLY A CA 1
ATOM 2394 C C . GLY A 1 300 ? 16.558 -10.397 -3.143 1.00 75.12 300 GLY A C 1
ATOM 2395 O O . GLY A 1 300 ? 16.450 -10.035 -4.314 1.00 75.12 300 GLY A O 1
ATOM 2396 N N . ASP A 1 301 ? 15.760 -11.319 -2.608 1.00 85.69 301 ASP A N 1
ATOM 2397 C CA . ASP A 1 301 ? 14.588 -11.838 -3.311 1.00 85.69 301 ASP A CA 1
ATOM 2398 C C . ASP A 1 301 ? 13.532 -10.718 -3.470 1.00 85.69 301 ASP A C 1
ATOM 2400 O O . ASP A 1 301 ? 13.346 -9.889 -2.578 1.00 85.69 301 ASP A O 1
ATOM 2404 N N . SER A 1 302 ? 12.819 -10.712 -4.598 1.00 86.56 302 SER A N 1
ATOM 2405 C CA . SER A 1 302 ? 11.634 -9.864 -4.810 1.00 86.56 302 SER A CA 1
ATOM 2406 C C . SER A 1 302 ? 10.364 -10.709 -4.797 1.00 86.56 302 SER A C 1
ATOM 2408 O O . SER A 1 302 ? 10.375 -11.857 -5.238 1.00 86.56 302 SER A O 1
ATOM 2410 N N . GLU A 1 303 ? 9.264 -10.145 -4.313 1.00 88.25 303 GLU A N 1
ATOM 2411 C CA . GLU A 1 303 ? 8.021 -10.859 -4.025 1.00 88.25 303 GLU A CA 1
ATOM 2412 C C . GLU A 1 303 ? 6.859 -10.294 -4.837 1.00 88.25 303 GLU A C 1
ATOM 2414 O O . GLU A 1 303 ? 6.664 -9.081 -4.939 1.00 88.25 303 GLU A O 1
ATOM 2419 N N . TYR A 1 304 ? 6.045 -11.184 -5.395 1.00 93.62 304 TYR A N 1
ATOM 2420 C CA . TYR A 1 304 ? 4.925 -10.842 -6.261 1.00 93.62 304 TYR A CA 1
ATOM 2421 C C . TYR A 1 304 ? 3.667 -11.611 -5.874 1.00 93.62 304 TYR A C 1
ATOM 2423 O O . TYR A 1 304 ? 3.710 -12.798 -5.552 1.00 93.62 304 TYR A O 1
ATOM 2431 N N . ARG A 1 305 ? 2.523 -10.934 -5.960 1.00 93.56 305 ARG A N 1
ATOM 2432 C CA . ARG A 1 305 ? 1.190 -11.503 -5.776 1.00 93.56 305 ARG A CA 1
ATOM 2433 C C . ARG A 1 305 ? 0.412 -11.305 -7.067 1.00 93.56 305 ARG A C 1
ATOM 2435 O O . ARG A 1 305 ? 0.156 -10.170 -7.464 1.00 93.56 305 ARG A O 1
ATOM 2442 N N . PHE A 1 306 ? 0.033 -12.398 -7.713 1.00 94.69 306 PHE A N 1
ATOM 2443 C CA . PHE A 1 306 ? -0.668 -12.398 -8.994 1.00 94.69 306 PHE A CA 1
ATOM 2444 C C . PHE A 1 306 ? -2.055 -13.018 -8.873 1.00 94.69 306 PHE A C 1
ATOM 2446 O O . PHE A 1 306 ? -2.260 -13.934 -8.082 1.00 94.69 306 PHE A O 1
ATOM 2453 N N . LEU A 1 307 ? -2.980 -12.568 -9.714 1.00 92.44 307 LEU A N 1
ATOM 2454 C CA . LEU A 1 307 ? -4.261 -13.208 -9.971 1.00 92.44 307 LEU A CA 1
ATOM 2455 C C . LEU A 1 307 ? -4.206 -13.916 -11.322 1.00 92.44 307 LEU A C 1
ATOM 2457 O O . LEU A 1 307 ? -4.037 -13.270 -12.350 1.00 92.44 307 LEU A O 1
ATOM 2461 N N . VAL A 1 308 ? -4.393 -15.229 -11.327 1.00 92.56 308 VAL A N 1
ATOM 2462 C CA . VAL A 1 308 ? -4.403 -16.066 -12.531 1.00 92.56 308 VAL A CA 1
ATOM 2463 C C . VAL A 1 308 ? -5.829 -16.536 -12.816 1.00 92.56 308 VAL A C 1
ATOM 2465 O O . VAL A 1 308 ? -6.558 -16.932 -11.902 1.00 92.56 308 VAL A O 1
ATOM 2468 N N . ASP A 1 309 ? -6.243 -16.467 -14.082 1.00 89.69 309 ASP A N 1
ATOM 2469 C CA . ASP A 1 309 ? -7.583 -16.840 -14.572 1.00 89.69 309 ASP A CA 1
ATOM 2470 C C . ASP A 1 309 ? -8.728 -16.097 -13.868 1.00 89.69 309 ASP A C 1
ATOM 2472 O O . ASP A 1 309 ? -9.837 -16.613 -13.730 1.00 89.69 309 ASP A O 1
ATOM 2476 N N . GLY A 1 310 ? -8.443 -14.900 -13.352 1.00 87.94 310 GLY A N 1
ATOM 2477 C CA . GLY A 1 310 ? -9.409 -14.087 -12.615 1.00 87.94 310 GLY A CA 1
ATOM 2478 C C . GLY A 1 310 ? -9.854 -14.662 -11.265 1.00 87.94 310 GLY A C 1
ATOM 2479 O O . GLY A 1 310 ? -10.755 -14.092 -10.664 1.00 87.94 310 GLY A O 1
ATOM 2480 N N . ARG A 1 311 ? -9.256 -15.762 -10.779 1.00 88.19 311 ARG A N 1
ATOM 2481 C CA . ARG A 1 311 ? -9.736 -16.461 -9.567 1.00 88.19 311 ARG A CA 1
ATOM 2482 C C . ARG A 1 311 ? -8.660 -17.078 -8.673 1.00 88.19 311 ARG A C 1
ATOM 2484 O O . ARG A 1 311 ? -8.949 -17.433 -7.536 1.00 88.19 311 ARG A O 1
ATOM 2491 N N . HIS A 1 312 ? -7.445 -17.289 -9.174 1.00 90.00 312 HIS A N 1
ATOM 2492 C CA . HIS A 1 312 ? -6.394 -17.977 -8.426 1.00 90.00 312 HIS A CA 1
ATOM 2493 C C . HIS A 1 312 ? -5.296 -17.010 -8.021 1.00 90.00 312 HIS A C 1
ATOM 2495 O O . HIS A 1 312 ? -4.519 -16.576 -8.870 1.00 90.00 312 HIS A O 1
ATOM 2501 N N . VAL A 1 313 ? -5.181 -16.730 -6.727 1.00 92.94 313 VAL A N 1
ATOM 2502 C CA . VAL A 1 313 ? -4.045 -15.964 -6.219 1.00 92.94 313 VAL A CA 1
ATOM 2503 C C . VAL A 1 313 ? -2.797 -16.844 -6.161 1.00 92.94 313 VAL A C 1
ATOM 2505 O O . VAL A 1 313 ? -2.836 -17.982 -5.683 1.00 92.94 313 VAL A O 1
ATOM 2508 N N . LYS A 1 314 ? -1.689 -16.326 -6.692 1.00 95.00 314 LYS A N 1
ATOM 2509 C CA . LYS A 1 314 ? -0.376 -16.971 -6.721 1.00 95.00 314 LYS A CA 1
ATOM 2510 C C . LYS A 1 314 ? 0.666 -16.033 -6.124 1.00 95.00 314 LYS A C 1
ATOM 2512 O O . LYS A 1 314 ? 0.728 -14.863 -6.496 1.00 95.00 314 LYS A O 1
ATOM 2517 N N . TYR A 1 315 ? 1.509 -16.574 -5.260 1.00 96.31 315 TYR A N 1
ATOM 2518 C CA . TYR A 1 315 ? 2.688 -15.911 -4.727 1.00 96.31 315 TYR A CA 1
ATOM 2519 C C . TYR A 1 315 ? 3.902 -16.366 -5.519 1.00 96.31 315 TYR A C 1
ATOM 2521 O O . TYR A 1 315 ? 4.074 -17.565 -5.750 1.00 96.31 315 TYR A O 1
ATOM 2529 N N . VAL A 1 316 ? 4.705 -15.420 -5.991 1.00 97.94 316 VAL A N 1
ATOM 2530 C CA . VAL A 1 316 ? 5.899 -15.720 -6.774 1.00 97.94 316 VAL A CA 1
ATOM 2531 C C . VAL A 1 316 ? 7.072 -14.909 -6.257 1.00 97.94 316 VAL A C 1
ATOM 2533 O O . VAL A 1 316 ? 7.015 -13.685 -6.242 1.00 97.94 316 VAL A O 1
ATOM 2536 N N . THR A 1 317 ? 8.145 -15.603 -5.904 1.00 96.81 317 THR A N 1
ATOM 2537 C CA . THR A 1 317 ? 9.409 -14.999 -5.485 1.00 96.81 317 THR A CA 1
ATOM 2538 C C . THR A 1 317 ? 10.412 -15.071 -6.632 1.00 96.81 317 THR A C 1
ATOM 2540 O O . THR A 1 317 ? 10.571 -16.125 -7.257 1.00 96.81 317 THR A O 1
ATOM 2543 N N . THR A 1 318 ? 11.126 -13.987 -6.912 1.00 95.94 318 THR A N 1
ATOM 2544 C CA . THR A 1 318 ? 12.220 -13.970 -7.891 1.00 95.94 318 THR A CA 1
ATOM 2545 C C . THR A 1 318 ? 13.559 -13.836 -7.188 1.00 95.94 318 THR A C 1
ATOM 2547 O O . THR A 1 318 ? 13.714 -12.962 -6.339 1.00 95.94 318 THR A O 1
ATOM 2550 N N . ALA A 1 319 ? 14.529 -14.666 -7.571 1.00 92.06 319 ALA A N 1
ATOM 2551 C CA . ALA A 1 319 ? 15.894 -14.557 -7.061 1.00 92.06 319 ALA A CA 1
ATOM 2552 C C . ALA A 1 319 ? 16.583 -13.252 -7.526 1.00 92.06 319 ALA A C 1
ATOM 2554 O O . ALA A 1 319 ? 16.222 -12.738 -8.592 1.00 92.06 319 ALA A O 1
ATOM 2555 N N . PRO A 1 320 ? 17.613 -12.766 -6.812 1.00 89.00 320 PRO A N 1
ATOM 2556 C CA . PRO A 1 320 ? 18.473 -11.681 -7.285 1.00 89.00 320 PRO A CA 1
ATOM 2557 C C . PRO A 1 320 ? 18.969 -11.916 -8.719 1.00 89.00 320 PRO A C 1
ATOM 2559 O O . PRO A 1 320 ? 19.314 -13.044 -9.089 1.00 89.00 320 PRO A O 1
ATOM 2562 N N . GLY A 1 321 ? 19.011 -10.876 -9.548 1.00 86.06 321 GLY A N 1
ATOM 2563 C CA . GLY A 1 321 ? 19.534 -10.940 -10.916 1.00 86.06 321 GLY A CA 1
ATOM 2564 C C . GLY A 1 321 ? 18.613 -11.634 -11.923 1.00 86.06 321 GLY A C 1
ATOM 2565 O O . GLY A 1 321 ? 18.983 -11.773 -13.095 1.00 86.06 321 GLY A O 1
ATOM 2566 N N . THR A 1 322 ? 17.418 -12.073 -11.506 1.00 90.50 322 THR A N 1
ATOM 2567 C CA . THR A 1 322 ? 16.457 -12.783 -12.372 1.00 90.50 322 THR A CA 1
ATOM 2568 C C . THR A 1 322 ? 16.059 -11.953 -13.588 1.00 90.50 322 THR A C 1
ATOM 2570 O O . THR A 1 322 ? 15.992 -12.485 -14.697 1.00 90.50 322 THR A O 1
ATOM 2573 N N . PHE A 1 323 ? 15.862 -10.649 -13.388 1.00 84.38 323 PHE A N 1
ATOM 2574 C CA . PHE A 1 323 ? 15.511 -9.681 -14.428 1.00 84.38 323 PHE A CA 1
ATOM 2575 C C . PHE A 1 323 ? 16.634 -8.665 -14.666 1.00 84.38 323 PHE A C 1
ATOM 2577 O O . PHE A 1 323 ? 16.368 -7.505 -14.955 1.00 84.38 323 PHE A O 1
ATOM 2584 N N . CYS A 1 324 ? 17.893 -9.094 -14.526 1.00 77.56 324 CYS A N 1
ATOM 2585 C CA . CYS A 1 324 ? 19.058 -8.234 -14.735 1.00 77.56 324 CYS A CA 1
ATOM 2586 C C . CYS A 1 324 ? 18.991 -7.507 -16.094 1.00 77.56 324 CYS A C 1
ATOM 2588 O O . CYS A 1 324 ? 18.813 -8.156 -17.131 1.00 77.56 324 CYS A O 1
ATOM 2590 N N . GLY A 1 325 ? 19.153 -6.183 -16.069 1.00 65.62 325 GLY A N 1
ATOM 2591 C CA . GLY A 1 325 ? 18.983 -5.273 -17.204 1.00 65.62 325 GLY A CA 1
ATOM 2592 C C . GLY A 1 325 ? 17.571 -4.697 -17.367 1.00 65.62 325 GLY A C 1
ATOM 2593 O O . GLY A 1 325 ? 17.360 -3.907 -18.282 1.00 65.62 325 GLY A O 1
ATOM 2594 N N . PHE A 1 326 ? 16.626 -5.089 -16.511 1.00 67.81 326 PHE A N 1
ATOM 2595 C CA . PHE A 1 326 ? 15.236 -4.619 -16.485 1.00 67.81 326 PHE A CA 1
ATOM 2596 C C . PHE A 1 326 ? 14.818 -4.202 -15.071 1.00 67.81 326 PHE A C 1
ATOM 2598 O O . PHE A 1 326 ? 13.665 -4.372 -14.678 1.00 67.81 326 PHE A O 1
ATOM 2605 N N . GLU A 1 327 ? 15.761 -3.703 -14.269 1.00 64.25 327 GLU A N 1
ATOM 2606 C CA . GLU A 1 327 ? 15.563 -3.418 -12.847 1.00 64.25 327 GLU A CA 1
ATOM 2607 C C . GLU A 1 327 ? 14.395 -2.448 -12.601 1.00 64.25 327 GLU A C 1
ATOM 2609 O O . GLU A 1 327 ? 13.644 -2.638 -11.639 1.00 64.25 327 GLU A O 1
ATOM 2614 N N . ASP A 1 328 ? 14.211 -1.486 -13.509 1.00 56.69 328 ASP A N 1
ATOM 2615 C CA . ASP A 1 328 ? 13.184 -0.440 -13.459 1.00 56.69 328 ASP A CA 1
ATOM 2616 C C . ASP A 1 328 ? 11.784 -0.941 -13.878 1.00 56.69 328 ASP A C 1
ATOM 2618 O O . ASP A 1 328 ? 10.765 -0.395 -13.453 1.00 56.69 328 ASP A O 1
ATOM 2622 N N . ASP A 1 329 ? 11.708 -2.025 -14.656 1.00 68.69 329 ASP A N 1
ATOM 2623 C CA . ASP A 1 329 ? 10.453 -2.563 -15.205 1.00 68.69 329 ASP A CA 1
ATOM 2624 C C . ASP A 1 329 ? 9.808 -3.628 -14.305 1.00 68.69 329 ASP A C 1
ATOM 2626 O O . ASP A 1 329 ? 8.694 -4.099 -14.554 1.00 68.69 329 ASP A O 1
ATOM 2630 N N . ARG A 1 330 ? 10.481 -3.990 -13.206 1.00 71.44 330 ARG A N 1
ATOM 2631 C CA . ARG A 1 330 ? 10.070 -5.048 -12.266 1.00 71.44 330 ARG A CA 1
ATOM 2632 C C . ARG A 1 330 ? 8.745 -4.781 -11.547 1.00 71.44 330 ARG A C 1
ATOM 2634 O O . ARG A 1 330 ? 8.257 -5.680 -10.868 1.00 71.44 330 ARG A O 1
ATOM 2641 N N . THR A 1 331 ? 8.167 -3.587 -11.678 1.00 66.94 331 THR A N 1
ATOM 2642 C CA . THR A 1 331 ? 6.884 -3.191 -11.062 1.00 66.94 331 THR A CA 1
ATOM 2643 C C . THR A 1 331 ? 5.801 -2.828 -12.082 1.00 66.94 331 THR A C 1
ATOM 2645 O O . THR A 1 331 ? 4.633 -2.692 -11.716 1.00 66.94 331 THR A O 1
ATOM 2648 N N . PHE A 1 332 ? 6.152 -2.699 -13.365 1.00 72.06 332 PHE A N 1
ATOM 2649 C CA . PHE A 1 332 ? 5.220 -2.284 -14.406 1.00 72.06 332 PHE A CA 1
ATOM 2650 C C . PHE A 1 332 ? 4.560 -3.506 -15.048 1.00 72.06 332 PHE A C 1
ATOM 2652 O O . PHE A 1 332 ? 5.126 -4.148 -15.930 1.00 72.06 332 PHE A O 1
ATOM 2659 N N . GLU A 1 333 ? 3.344 -3.822 -14.594 1.00 73.94 333 GLU A N 1
ATOM 2660 C CA . GLU A 1 333 ? 2.585 -5.024 -14.972 1.00 73.94 333 GLU A CA 1
ATOM 2661 C C . GLU A 1 333 ? 2.620 -5.365 -16.479 1.00 73.94 333 GLU A C 1
ATOM 2663 O O . GLU A 1 333 ? 2.885 -6.530 -16.794 1.00 73.94 333 GLU A O 1
ATOM 2668 N N . PRO A 1 334 ? 2.423 -4.418 -17.425 1.00 76.06 334 PRO A N 1
ATOM 2669 C CA . PRO A 1 334 ? 2.451 -4.744 -18.848 1.00 76.06 334 PRO A CA 1
ATOM 2670 C C . PRO A 1 334 ? 3.784 -5.337 -19.318 1.00 76.06 334 PRO A C 1
ATOM 2672 O O . PRO A 1 334 ? 3.768 -6.366 -19.992 1.00 76.06 334 PRO A O 1
ATOM 2675 N N . ILE A 1 335 ? 4.926 -4.748 -18.945 1.00 74.19 335 ILE A N 1
ATOM 2676 C CA . ILE A 1 335 ? 6.260 -5.273 -19.302 1.00 74.19 335 ILE A CA 1
ATOM 2677 C C . ILE A 1 335 ? 6.561 -6.525 -18.477 1.00 74.19 335 ILE A C 1
ATOM 2679 O O . ILE A 1 335 ? 7.000 -7.543 -19.015 1.00 74.19 335 ILE A O 1
ATOM 2683 N N . LEU A 1 336 ? 6.234 -6.492 -17.185 1.00 81.31 336 LEU A N 1
ATOM 2684 C CA . LEU A 1 336 ? 6.443 -7.596 -16.258 1.00 81.31 336 LEU A CA 1
ATOM 2685 C C . LEU A 1 336 ? 5.831 -8.907 -16.774 1.00 81.31 336 LEU A C 1
ATOM 2687 O O . LEU A 1 336 ? 6.490 -9.945 -16.755 1.00 81.31 336 LEU A O 1
ATOM 2691 N N . LEU A 1 337 ? 4.589 -8.867 -17.265 1.00 85.69 337 LEU A N 1
ATOM 2692 C CA . LEU A 1 337 ? 3.858 -10.052 -17.721 1.00 85.69 337 LEU A CA 1
ATOM 2693 C C . LEU A 1 337 ? 4.127 -10.430 -19.182 1.00 85.69 337 LEU A C 1
ATOM 2695 O O . LEU A 1 337 ? 4.030 -11.614 -19.520 1.00 85.69 337 LEU A O 1
ATOM 2699 N N . SER A 1 338 ? 4.426 -9.459 -20.051 1.00 78.19 338 SER A N 1
ATOM 2700 C CA . SER A 1 338 ? 4.649 -9.717 -21.482 1.00 78.19 338 SER A CA 1
ATOM 2701 C C . SER A 1 338 ? 6.089 -10.125 -21.799 1.00 78.19 338 SER A C 1
ATOM 2703 O O . SER A 1 338 ? 6.300 -11.054 -22.582 1.00 78.19 338 SER A O 1
ATOM 2705 N N . GLU A 1 339 ? 7.067 -9.489 -21.158 1.00 82.69 339 GLU A N 1
ATOM 2706 C CA . GLU A 1 339 ? 8.489 -9.606 -21.488 1.00 82.69 339 GLU A CA 1
ATOM 2707 C C . GLU A 1 339 ? 9.222 -10.442 -20.429 1.00 82.69 339 GLU A C 1
ATOM 2709 O O . GLU A 1 339 ? 9.816 -11.481 -20.747 1.00 82.69 339 GLU A O 1
ATOM 2714 N N . LEU A 1 340 ? 9.119 -10.032 -19.157 1.00 88.69 340 LEU A N 1
ATOM 2715 C CA . LEU A 1 340 ? 10.004 -10.499 -18.084 1.00 88.69 340 LEU A CA 1
ATOM 2716 C C . LEU A 1 340 ? 9.630 -11.883 -17.553 1.00 88.69 340 LEU A C 1
ATOM 2718 O O . LEU A 1 340 ? 10.444 -12.811 -17.596 1.00 88.69 340 LEU A O 1
ATOM 2722 N N . PHE A 1 341 ? 8.401 -12.055 -17.063 1.00 93.50 341 PHE A N 1
ATOM 2723 C CA . PHE A 1 341 ? 7.997 -13.330 -16.486 1.00 93.50 341 PHE A CA 1
ATOM 2724 C C . PHE A 1 341 ? 7.887 -14.420 -17.563 1.00 93.50 341 PHE A C 1
ATOM 2726 O O . PHE A 1 341 ? 7.375 -14.185 -18.667 1.00 93.50 341 PHE A O 1
ATOM 2733 N N . PRO A 1 342 ? 8.356 -15.648 -17.277 1.00 94.19 342 PRO A N 1
ATOM 2734 C CA . PRO A 1 342 ? 8.033 -16.811 -18.098 1.00 94.19 342 PRO A CA 1
ATOM 2735 C C . PRO A 1 342 ? 6.516 -17.087 -18.090 1.00 94.19 342 PRO A C 1
ATOM 2737 O O . PRO A 1 342 ? 5.804 -16.581 -17.218 1.00 94.19 342 PRO A O 1
ATOM 2740 N N . PRO A 1 343 ? 6.002 -17.891 -19.040 1.00 94.00 343 PRO A N 1
ATOM 2741 C CA . PRO A 1 343 ? 4.614 -18.336 -18.993 1.00 94.00 343 PRO A CA 1
ATOM 2742 C C . PRO A 1 343 ? 4.320 -19.032 -17.661 1.00 94.00 343 PRO A C 1
ATOM 2744 O O . PRO A 1 343 ? 5.097 -19.885 -17.221 1.00 94.00 343 PRO A O 1
ATOM 2747 N N . PHE A 1 344 ? 3.214 -18.666 -17.016 1.00 94.94 344 PHE A N 1
ATOM 2748 C CA . PHE A 1 344 ? 2.836 -19.257 -15.734 1.00 94.94 344 PHE A CA 1
ATOM 2749 C C . PHE A 1 344 ? 2.496 -20.750 -15.911 1.00 94.94 344 PHE A C 1
ATOM 2751 O O . PHE A 1 344 ? 1.685 -21.090 -16.778 1.00 94.94 344 PHE A O 1
ATOM 2758 N N . PRO A 1 345 ? 3.079 -21.661 -15.105 1.00 93.62 345 PRO A N 1
ATOM 2759 C CA . PRO A 1 345 ? 2.799 -23.086 -15.214 1.00 93.62 345 PRO A CA 1
ATOM 2760 C C . PRO A 1 345 ? 1.330 -23.406 -14.945 1.00 93.62 345 PRO A C 1
ATOM 2762 O O . PRO A 1 345 ? 0.713 -22.854 -14.030 1.00 93.62 345 PRO A O 1
ATOM 2765 N N . ILE A 1 346 ? 0.785 -24.356 -15.702 1.00 89.62 346 ILE A N 1
ATOM 2766 C CA . ILE A 1 346 ? -0.534 -24.927 -15.422 1.00 89.62 346 ILE A CA 1
ATOM 2767 C C . ILE A 1 346 ? -0.496 -25.785 -14.149 1.00 89.62 346 ILE A C 1
ATOM 2769 O O . ILE A 1 346 ? 0.539 -26.347 -13.792 1.00 89.62 346 ILE A O 1
ATOM 2773 N N . GLY A 1 347 ? -1.644 -25.932 -13.488 1.00 88.50 347 GLY A N 1
ATOM 2774 C CA . GLY A 1 347 ? -1.817 -26.838 -12.350 1.00 88.50 347 GLY A CA 1
ATOM 2775 C C . GLY A 1 347 ? -2.096 -26.144 -11.017 1.00 88.50 347 GLY A C 1
ATOM 2776 O O . GLY A 1 347 ? -2.203 -24.917 -10.917 1.00 88.50 347 GLY A O 1
ATOM 2777 N N . ASP A 1 348 ? -2.243 -26.963 -9.975 1.00 91.06 348 ASP A N 1
ATOM 2778 C CA . ASP A 1 348 ? -2.608 -26.508 -8.634 1.00 91.06 348 ASP A CA 1
ATOM 2779 C C . ASP A 1 348 ? -1.374 -26.193 -7.781 1.00 91.06 348 ASP A C 1
ATOM 2781 O O . ASP A 1 348 ? -0.897 -26.997 -6.985 1.00 91.06 348 ASP A O 1
ATOM 2785 N N . TRP A 1 349 ? -0.849 -24.989 -7.965 1.00 95.81 349 TRP A N 1
ATOM 2786 C CA . TRP A 1 349 ? 0.192 -24.401 -7.123 1.00 95.81 349 TRP A CA 1
ATOM 2787 C C . TRP A 1 349 ? -0.267 -23.040 -6.602 1.00 95.81 349 TRP A C 1
ATOM 2789 O O . TRP A 1 349 ? -1.199 -22.445 -7.136 1.00 95.81 349 TRP A O 1
ATOM 2799 N N . ASN A 1 350 ? 0.354 -22.526 -5.553 1.00 94.94 350 ASN A N 1
ATOM 2800 C CA . ASN A 1 350 ? 0.111 -21.160 -5.069 1.00 94.94 350 ASN A CA 1
ATOM 2801 C C . ASN A 1 350 ? 1.393 -20.453 -4.626 1.00 94.94 350 ASN A C 1
ATOM 2803 O O . ASN A 1 350 ? 1.334 -19.260 -4.350 1.00 94.94 350 ASN A O 1
ATOM 2807 N N . ASN A 1 351 ? 2.523 -21.163 -4.600 1.00 97.50 351 ASN A N 1
ATOM 2808 C CA . ASN A 1 351 ? 3.847 -20.609 -4.383 1.00 97.50 351 ASN A CA 1
ATOM 2809 C C . ASN A 1 351 ? 4.757 -20.983 -5.559 1.00 97.50 351 ASN A C 1
ATOM 2811 O O . ASN A 1 351 ? 4.838 -22.155 -5.939 1.00 97.50 351 ASN A O 1
ATOM 2815 N N . GLY A 1 352 ? 5.424 -19.999 -6.145 1.00 97.94 352 GLY A N 1
ATOM 2816 C CA . GLY A 1 352 ? 6.350 -20.176 -7.255 1.00 97.94 352 GLY A CA 1
ATOM 2817 C C . GLY A 1 352 ? 7.677 -19.490 -6.973 1.00 97.94 352 GLY A C 1
ATOM 2818 O O . GLY A 1 352 ? 7.714 -18.437 -6.347 1.00 97.94 352 GLY A O 1
ATOM 2819 N N . ARG A 1 353 ? 8.774 -20.061 -7.469 1.00 97.88 353 ARG A N 1
ATOM 2820 C CA . ARG A 1 353 ? 10.074 -19.394 -7.494 1.00 97.88 353 ARG A CA 1
ATOM 2821 C C . ARG A 1 353 ? 10.583 -19.292 -8.917 1.00 97.88 353 ARG A C 1
ATOM 2823 O O . ARG A 1 353 ? 10.645 -20.295 -9.633 1.00 97.88 353 ARG A O 1
ATOM 2830 N N . VAL A 1 354 ? 10.973 -18.084 -9.297 1.00 97.75 354 VAL A N 1
ATOM 2831 C CA . VAL A 1 354 ? 11.527 -17.764 -10.608 1.00 97.75 354 VAL A CA 1
ATOM 2832 C C . VAL A 1 354 ? 12.981 -17.343 -10.438 1.00 97.75 354 VAL A C 1
ATOM 2834 O O . VAL A 1 354 ? 13.335 -16.621 -9.509 1.00 97.75 354 VAL A O 1
ATOM 2837 N N . ALA A 1 355 ? 13.841 -17.852 -11.309 1.00 95.38 355 ALA A N 1
ATOM 2838 C CA . ALA A 1 355 ? 15.256 -17.512 -11.321 1.00 95.38 355 ALA A CA 1
ATOM 2839 C C . ALA A 1 355 ? 15.772 -17.460 -12.756 1.00 95.38 355 ALA A C 1
ATOM 2841 O O . ALA A 1 355 ? 15.152 -18.007 -13.674 1.00 95.38 355 ALA A O 1
ATOM 2842 N N . LYS A 1 356 ? 16.923 -16.814 -12.947 1.00 93.38 356 LYS A N 1
ATOM 2843 C CA . LYS A 1 356 ? 17.629 -16.833 -14.226 1.00 93.38 356 LYS A CA 1
ATOM 2844 C C . LYS A 1 356 ? 18.204 -18.224 -14.475 1.00 93.38 356 LYS A C 1
ATOM 2846 O O . LYS A 1 356 ? 18.981 -18.737 -13.673 1.00 93.38 356 LYS A O 1
ATOM 2851 N N . ASP A 1 357 ? 17.832 -18.826 -15.593 1.00 91.19 357 ASP A N 1
ATOM 2852 C CA . ASP A 1 357 ? 18.441 -20.059 -16.070 1.00 91.19 357 ASP A CA 1
ATOM 2853 C C . ASP A 1 357 ? 19.913 -19.780 -16.437 1.00 91.19 357 ASP A C 1
ATOM 2855 O O . ASP A 1 357 ? 20.171 -18.907 -17.272 1.00 91.19 357 ASP A O 1
ATOM 2859 N N . PRO A 1 358 ? 20.894 -20.486 -15.846 1.00 88.19 358 PRO A N 1
ATOM 2860 C CA . PRO A 1 358 ? 22.309 -20.236 -16.108 1.00 88.19 358 PRO A CA 1
ATOM 2861 C C . PRO A 1 358 ? 22.739 -20.622 -17.531 1.00 88.19 358 PRO A C 1
ATOM 2863 O O . PRO A 1 358 ? 23.769 -20.145 -18.000 1.00 88.19 358 PRO A O 1
ATOM 2866 N N . VAL A 1 359 ? 21.974 -21.475 -18.220 1.00 89.06 359 VAL A N 1
ATOM 2867 C CA . VAL A 1 359 ? 22.265 -21.932 -19.585 1.00 89.06 359 VAL A CA 1
ATOM 2868 C C . VAL A 1 359 ? 21.651 -20.991 -20.612 1.00 89.06 359 VAL A C 1
ATOM 2870 O O . VAL A 1 359 ? 22.322 -20.587 -21.559 1.00 89.06 359 VAL A O 1
ATOM 2873 N N . THR A 1 360 ? 20.375 -20.638 -20.446 1.00 88.81 360 THR A N 1
ATOM 2874 C CA . THR A 1 360 ? 19.659 -19.813 -21.436 1.00 88.81 360 THR A CA 1
ATOM 2875 C C . THR A 1 360 ? 19.719 -18.316 -21.136 1.00 88.81 360 THR A C 1
ATOM 2877 O O . THR A 1 360 ? 19.420 -17.503 -22.010 1.00 88.81 360 THR A O 1
ATOM 2880 N N . GLY A 1 361 ? 20.075 -17.937 -19.907 1.00 85.94 361 GLY A N 1
ATOM 2881 C CA . GLY A 1 361 ? 20.050 -16.558 -19.426 1.00 85.94 361 GLY A CA 1
ATOM 2882 C C . GLY A 1 361 ? 18.641 -15.980 -19.271 1.00 85.94 361 GLY A C 1
ATOM 2883 O O . GLY A 1 361 ? 18.520 -14.791 -18.986 1.00 85.94 361 GLY A O 1
ATOM 2884 N N . LYS A 1 362 ? 17.579 -16.773 -19.462 1.00 89.38 362 LYS A N 1
ATOM 2885 C CA . LYS A 1 362 ? 16.183 -16.324 -19.353 1.00 89.38 362 LYS A CA 1
ATOM 2886 C C . LYS A 1 362 ? 15.596 -16.656 -17.986 1.00 89.38 362 LYS A C 1
ATOM 2888 O O . LYS A 1 362 ? 15.955 -17.660 -17.378 1.00 89.38 362 LYS A O 1
ATOM 2893 N N . ALA A 1 363 ? 14.655 -15.839 -17.524 1.00 94.31 363 ALA A N 1
ATOM 2894 C CA . ALA A 1 363 ? 13.875 -16.145 -16.332 1.00 94.31 363 ALA A CA 1
ATOM 2895 C C . ALA A 1 363 ? 12.995 -17.388 -16.560 1.00 94.31 363 ALA A C 1
ATOM 2897 O O . ALA A 1 363 ? 12.312 -17.498 -17.580 1.00 94.31 363 ALA A O 1
ATOM 2898 N N . THR A 1 364 ? 13.000 -18.317 -15.605 1.00 95.44 364 THR A N 1
ATOM 2899 C CA . THR A 1 364 ? 12.201 -19.548 -15.643 1.00 95.44 364 THR A CA 1
ATOM 2900 C C . THR A 1 364 ? 11.666 -19.904 -14.257 1.00 95.44 364 THR A C 1
ATOM 2902 O O . THR A 1 364 ? 12.296 -19.594 -13.243 1.00 95.44 364 THR A O 1
ATOM 2905 N N . PHE A 1 365 ? 10.509 -20.568 -14.197 1.00 96.62 365 PHE A N 1
ATOM 2906 C CA . PHE A 1 365 ? 10.019 -21.158 -12.952 1.00 96.62 365 PHE A CA 1
ATOM 2907 C C . PHE A 1 365 ? 10.895 -22.360 -12.594 1.00 96.62 365 PHE A C 1
ATOM 2909 O O . PHE A 1 365 ? 10.834 -23.401 -13.243 1.00 96.62 365 PHE A O 1
ATOM 2916 N N . ILE A 1 366 ? 11.703 -22.215 -11.546 1.00 96.44 366 ILE A N 1
ATOM 2917 C CA . ILE A 1 366 ? 12.576 -23.284 -11.041 1.00 96.44 366 ILE A CA 1
ATOM 2918 C C . ILE A 1 366 ? 11.878 -24.159 -9.996 1.00 96.44 366 ILE A C 1
ATOM 2920 O O . ILE A 1 366 ? 12.324 -25.268 -9.712 1.00 96.44 366 ILE A O 1
ATOM 2924 N N . ARG A 1 367 ? 10.786 -23.660 -9.405 1.00 96.38 367 ARG A N 1
ATOM 2925 C CA . ARG A 1 367 ? 9.964 -24.388 -8.437 1.00 96.38 367 ARG A CA 1
ATOM 2926 C C . ARG A 1 367 ? 8.541 -23.853 -8.461 1.00 96.38 367 ARG A C 1
ATOM 2928 O O . ARG A 1 367 ? 8.331 -22.645 -8.468 1.00 96.38 367 ARG A O 1
ATOM 2935 N N . THR A 1 368 ? 7.579 -24.758 -8.392 1.00 97.94 368 THR A N 1
ATOM 2936 C CA . THR A 1 368 ? 6.182 -24.452 -8.075 1.00 97.94 368 THR A CA 1
ATOM 2937 C C . THR A 1 368 ? 5.683 -25.474 -7.081 1.00 97.94 368 THR A C 1
ATOM 2939 O O . THR A 1 368 ? 5.994 -26.659 -7.204 1.00 97.94 368 THR A O 1
ATOM 2942 N N . GLU A 1 369 ? 4.897 -25.035 -6.115 1.00 97.56 369 GLU A N 1
ATOM 2943 C CA . GLU A 1 369 ? 4.362 -25.913 -5.089 1.00 97.56 369 GLU A CA 1
ATOM 2944 C C . GLU A 1 369 ? 3.031 -25.403 -4.543 1.00 97.56 369 GLU A C 1
ATOM 2946 O O . GLU A 1 369 ? 2.648 -24.236 -4.703 1.00 97.56 369 GLU A O 1
ATOM 2951 N N . LYS A 1 370 ? 2.322 -26.313 -3.880 1.00 96.25 370 LYS A N 1
ATOM 2952 C CA . LYS A 1 370 ? 1.136 -25.998 -3.102 1.00 96.25 370 LYS A CA 1
ATOM 2953 C C . LYS A 1 370 ? 1.529 -25.888 -1.633 1.00 96.25 370 LYS A C 1
ATOM 2955 O O . LYS A 1 370 ? 1.943 -26.869 -1.023 1.00 96.25 370 LYS A O 1
ATOM 2960 N N . VAL A 1 371 ? 1.385 -24.694 -1.076 1.00 95.25 371 VAL A N 1
ATOM 2961 C CA . VAL A 1 371 ? 1.676 -24.375 0.323 1.00 95.25 371 VAL A CA 1
ATOM 2962 C C . VAL A 1 371 ? 0.373 -24.110 1.060 1.00 95.25 371 VAL A C 1
ATOM 2964 O O . VAL A 1 371 ? -0.509 -23.404 0.564 1.00 95.25 371 VAL A O 1
ATOM 2967 N N . GLN A 1 372 ? 0.262 -24.640 2.275 1.00 94.69 372 GLN A N 1
ATOM 2968 C CA . GLN A 1 372 ? -0.747 -24.193 3.226 1.00 94.69 372 GLN A CA 1
ATOM 2969 C C . GLN A 1 372 ? -0.234 -22.927 3.914 1.00 94.69 372 GLN A C 1
ATOM 2971 O O . GLN A 1 372 ? 0.528 -22.990 4.878 1.00 94.69 372 GLN A O 1
ATOM 2976 N N . PHE A 1 373 ? -0.604 -21.768 3.378 1.00 94.94 373 PHE A N 1
ATOM 2977 C CA . PHE A 1 373 ? -0.217 -20.499 3.975 1.00 94.94 373 PHE A CA 1
ATOM 2978 C C . PHE A 1 373 ? -0.995 -20.220 5.273 1.00 94.94 373 PHE A C 1
ATOM 2980 O O . PHE A 1 373 ? -2.118 -20.706 5.424 1.00 94.94 373 PHE A O 1
ATOM 2987 N N . PRO A 1 374 ? -0.426 -19.426 6.201 1.00 93.88 374 PRO A N 1
ATOM 2988 C CA . PRO A 1 374 ? -1.121 -19.000 7.411 1.00 93.88 374 PRO A CA 1
ATOM 2989 C C . PRO A 1 374 ? -2.431 -18.275 7.092 1.00 93.88 374 PRO A C 1
ATOM 2991 O O . PRO A 1 374 ? -2.563 -17.615 6.059 1.00 93.88 374 PRO A O 1
ATOM 2994 N N . GLU A 1 375 ? -3.382 -18.383 8.009 1.00 95.50 375 GLU A N 1
ATOM 2995 C CA . GLU A 1 375 ? -4.685 -17.729 7.938 1.00 95.50 375 GLU A CA 1
ATOM 2996 C C . GLU A 1 375 ? -5.078 -17.164 9.300 1.00 95.50 375 GLU A C 1
ATOM 2998 O O . GLU A 1 375 ? -4.574 -17.617 10.335 1.00 95.50 375 GLU A O 1
ATOM 3003 N N . VAL A 1 376 ? -5.983 -16.189 9.286 1.00 96.00 376 VAL A N 1
ATOM 3004 C CA . VAL A 1 376 ? -6.632 -15.682 10.497 1.00 96.00 376 VAL A CA 1
ATOM 3005 C C . VAL A 1 376 ? -7.509 -16.793 11.083 1.00 96.00 376 VAL A C 1
ATOM 3007 O O . VAL A 1 376 ? -8.380 -17.348 10.413 1.00 96.00 376 VAL A O 1
ATOM 3010 N N . LYS A 1 377 ? -7.264 -17.123 12.349 1.00 95.50 377 LYS A N 1
ATOM 3011 C CA . LYS A 1 377 ? -7.936 -18.166 13.129 1.00 95.50 377 LYS A CA 1
ATOM 3012 C C . LYS A 1 377 ? -9.072 -17.619 13.983 1.00 95.50 377 LYS A C 1
ATOM 3014 O O . LYS A 1 377 ? -9.979 -18.378 14.322 1.00 95.50 377 LYS A O 1
ATOM 3019 N N . SER A 1 378 ? -9.045 -16.331 14.325 1.00 92.75 378 SER A N 1
ATOM 3020 C CA . SER A 1 378 ? -10.080 -15.659 15.120 1.00 92.75 378 SER A CA 1
ATOM 3021 C C . SER A 1 378 ? -11.368 -15.422 14.315 1.00 92.75 378 SER A C 1
ATOM 3023 O O . SER A 1 378 ? -11.796 -14.296 14.075 1.00 92.75 378 SER A O 1
ATOM 3025 N N . VAL A 1 379 ? -12.018 -16.504 13.881 1.00 94.50 379 VAL A N 1
ATOM 3026 C CA . VAL A 1 379 ? -13.232 -16.468 13.055 1.00 94.50 379 VAL A CA 1
ATOM 3027 C C . VAL A 1 379 ? -14.475 -16.440 13.940 1.00 94.50 379 VAL A C 1
ATOM 3029 O O . VAL A 1 379 ? -15.015 -17.479 14.313 1.00 94.50 379 VAL A O 1
ATOM 3032 N N . TRP A 1 380 ? -14.929 -15.240 14.299 1.00 95.25 380 TRP A N 1
ATOM 3033 C CA . TRP A 1 380 ? -16.066 -15.047 15.213 1.00 95.25 380 TRP A CA 1
ATOM 3034 C C . TRP A 1 380 ? -17.340 -14.517 14.535 1.00 95.25 380 TRP A C 1
ATOM 3036 O O . TRP A 1 380 ? -18.441 -14.727 15.039 1.00 95.25 380 TRP A O 1
ATOM 3046 N N . TYR A 1 381 ? -17.200 -13.842 13.392 1.00 92.12 381 TYR A N 1
ATOM 3047 C CA . TYR A 1 381 ? -18.304 -13.376 12.551 1.00 92.12 381 TYR A CA 1
ATOM 3048 C C . TYR A 1 381 ? -18.615 -14.354 11.404 1.00 92.12 381 TYR A C 1
ATOM 3050 O O . TYR A 1 381 ? -17.708 -14.956 10.835 1.00 92.12 381 TYR A O 1
ATOM 3058 N N . ASN A 1 382 ? -19.889 -14.507 11.034 1.00 91.31 382 ASN A N 1
ATOM 3059 C CA . ASN A 1 382 ? -20.300 -15.507 10.033 1.00 91.31 382 ASN A CA 1
ATOM 3060 C C . ASN A 1 382 ? -20.167 -15.035 8.576 1.00 91.31 382 ASN A C 1
ATOM 3062 O O . ASN A 1 382 ? -20.203 -15.858 7.663 1.00 91.31 382 ASN A O 1
ATOM 3066 N N . VAL A 1 383 ? -20.036 -13.728 8.344 1.00 94.25 383 VAL A N 1
ATOM 3067 C CA . VAL A 1 383 ? -19.916 -13.165 6.993 1.00 94.25 383 VAL A CA 1
ATOM 3068 C C . VAL A 1 383 ? -18.475 -13.314 6.505 1.00 94.25 383 VAL A C 1
ATOM 3070 O O . VAL A 1 383 ? -17.547 -12.858 7.175 1.00 94.25 383 VAL A O 1
ATOM 3073 N N . LYS A 1 384 ? -18.304 -13.940 5.337 1.00 95.06 384 LYS A N 1
ATOM 3074 C CA . LYS A 1 384 ? -17.037 -14.068 4.606 1.00 95.06 384 LYS A CA 1
ATOM 3075 C C . LYS A 1 384 ? -17.194 -13.417 3.236 1.00 95.06 384 LYS A C 1
ATOM 3077 O O . LYS A 1 384 ? -18.205 -13.656 2.579 1.00 95.06 384 LYS A O 1
ATOM 3082 N N . LEU A 1 385 ? -16.231 -12.593 2.850 1.00 95.00 385 LEU A N 1
ATOM 3083 C CA . LEU A 1 385 ? -16.273 -11.762 1.648 1.00 95.00 385 LEU A CA 1
ATOM 3084 C C . LEU A 1 385 ? -15.001 -12.010 0.840 1.00 95.00 385 LEU A C 1
ATOM 3086 O O . LEU A 1 385 ? -13.909 -11.928 1.401 1.00 95.00 385 LEU A O 1
ATOM 3090 N N . ASP A 1 386 ? -15.137 -12.302 -0.451 1.00 93.94 386 ASP A N 1
ATOM 3091 C CA . ASP A 1 386 ? -13.989 -12.466 -1.343 1.00 93.94 386 ASP A CA 1
ATOM 3092 C C . ASP A 1 386 ? -13.373 -11.095 -1.653 1.00 93.94 386 ASP A C 1
ATOM 3094 O O . ASP A 1 386 ? -14.089 -10.156 -2.001 1.00 93.94 386 ASP A O 1
ATOM 3098 N N . GLU A 1 387 ? -12.048 -10.966 -1.558 1.00 92.75 387 GLU A N 1
ATOM 3099 C CA . GLU A 1 387 ? -11.334 -9.730 -1.907 1.00 92.75 387 GLU A CA 1
ATOM 3100 C C . GLU A 1 387 ? -11.612 -9.247 -3.340 1.00 92.75 387 GLU A C 1
ATOM 3102 O O . GLU A 1 387 ? -11.505 -8.052 -3.617 1.00 92.75 387 GLU A O 1
ATOM 3107 N N . LEU A 1 388 ? -11.981 -10.157 -4.246 1.00 90.88 388 LEU A N 1
ATOM 3108 C CA . LEU A 1 388 ? -12.233 -9.848 -5.654 1.00 90.88 388 LEU A CA 1
ATOM 3109 C C . LEU A 1 388 ? -13.655 -9.336 -5.932 1.00 90.88 388 LEU A C 1
ATOM 3111 O O . LEU A 1 388 ? -13.891 -8.799 -7.014 1.00 90.88 388 LEU A O 1
ATOM 3115 N N . ASP A 1 389 ? -14.578 -9.449 -4.971 1.00 91.94 389 ASP A N 1
ATOM 3116 C CA . ASP A 1 389 ? -15.969 -8.987 -5.113 1.00 91.94 389 ASP A CA 1
ATOM 3117 C C . ASP A 1 389 ? -16.124 -7.472 -4.867 1.00 91.94 389 ASP A C 1
ATOM 3119 O O . ASP A 1 389 ? -17.208 -6.897 -5.013 1.00 91.94 389 ASP A O 1
ATOM 3123 N N . PHE A 1 390 ? -15.034 -6.798 -4.493 1.00 91.12 390 PHE A N 1
ATOM 3124 C CA . PHE A 1 390 ? -15.016 -5.379 -4.168 1.00 91.12 390 PHE A CA 1
ATOM 3125 C C . PHE A 1 390 ? -14.624 -4.514 -5.365 1.00 91.12 390 PHE A C 1
ATOM 3127 O O . PHE A 1 390 ? -13.661 -4.782 -6.081 1.00 91.12 390 PHE A O 1
ATOM 3134 N N . SER A 1 391 ? -15.341 -3.405 -5.538 1.00 87.69 391 SER A N 1
ATOM 3135 C CA . SER A 1 391 ? -14.999 -2.375 -6.520 1.00 87.69 391 SER A CA 1
ATOM 3136 C C . SER A 1 391 ? -14.202 -1.236 -5.871 1.00 87.69 391 SER A C 1
ATOM 3138 O O . SER A 1 391 ? -14.509 -0.850 -4.736 1.00 87.69 391 SER A O 1
ATOM 3140 N N . PRO A 1 392 ? -13.209 -0.650 -6.568 1.00 79.81 392 PRO A N 1
ATOM 3141 C CA . PRO A 1 392 ? -12.492 0.522 -6.074 1.00 79.81 392 PRO A CA 1
ATOM 3142 C C . PRO A 1 392 ? -13.437 1.703 -5.817 1.00 79.81 392 PRO A C 1
ATOM 3144 O O . PRO A 1 392 ? -14.337 1.972 -6.612 1.00 79.81 392 PRO A O 1
ATOM 3147 N N . ASN A 1 393 ? -13.216 2.440 -4.729 1.00 78.88 393 ASN A N 1
ATOM 3148 C CA . ASN A 1 393 ? -13.890 3.713 -4.474 1.00 78.88 393 ASN A CA 1
ATOM 3149 C C . ASN A 1 393 ? -13.015 4.893 -4.954 1.00 78.88 393 ASN A C 1
ATOM 3151 O O . ASN A 1 393 ? -11.793 4.776 -4.874 1.00 78.88 393 ASN A O 1
ATOM 3155 N N . PRO A 1 394 ? -13.575 6.052 -5.367 1.00 64.38 394 PRO A N 1
ATOM 3156 C CA . PRO A 1 394 ? -12.785 7.247 -5.696 1.00 64.38 394 PRO A CA 1
ATOM 3157 C C . PRO A 1 394 ? -11.864 7.738 -4.567 1.00 64.38 394 PRO A C 1
ATOM 3159 O O . PRO A 1 394 ? -10.807 8.294 -4.842 1.00 64.38 394 PRO A O 1
ATOM 3162 N N . LYS A 1 395 ? -12.219 7.491 -3.295 1.00 62.06 395 LYS A N 1
ATOM 3163 C CA . LYS A 1 395 ? -11.342 7.756 -2.134 1.00 62.06 395 LYS A CA 1
ATOM 3164 C C . LYS A 1 395 ? -10.166 6.772 -2.018 1.00 62.06 395 LYS A C 1
ATOM 3166 O O . LYS A 1 395 ? -9.223 7.036 -1.281 1.00 62.06 395 LYS A O 1
ATOM 3171 N N . GLY A 1 396 ? -10.210 5.679 -2.776 1.00 57.59 396 GLY A N 1
ATOM 3172 C CA . GLY A 1 396 ? -9.067 4.865 -3.165 1.00 57.59 396 GLY A CA 1
ATOM 3173 C C . GLY A 1 396 ? -8.371 4.065 -2.065 1.00 57.59 396 GLY A C 1
ATOM 3174 O O . GLY A 1 396 ? -8.827 3.910 -0.930 1.00 57.59 396 GLY A O 1
ATOM 3175 N N . ARG A 1 397 ? -7.224 3.506 -2.460 1.00 57.06 397 ARG A N 1
ATOM 3176 C CA . ARG A 1 397 ? -6.284 2.780 -1.604 1.00 57.06 397 ARG A CA 1
ATOM 3177 C C . ARG A 1 397 ? -5.575 3.766 -0.676 1.00 57.06 397 ARG A C 1
ATOM 3179 O O . ARG A 1 397 ? -4.805 4.595 -1.147 1.00 57.06 397 ARG A O 1
ATOM 3186 N N . LEU A 1 398 ? -5.796 3.646 0.633 1.00 58.91 398 LEU A N 1
ATOM 3187 C CA . LEU A 1 398 ? -5.156 4.508 1.634 1.00 58.91 398 LEU A CA 1
ATOM 3188 C C . LEU A 1 398 ? -3.706 4.080 1.896 1.00 58.91 398 LEU A C 1
ATOM 3190 O O . LEU A 1 398 ? -2.830 4.923 2.065 1.00 58.91 398 LEU A O 1
ATOM 3194 N N . ARG A 1 399 ? -3.450 2.763 1.931 1.00 60.44 399 ARG A N 1
ATOM 3195 C CA . ARG A 1 399 ? -2.119 2.137 2.070 1.00 60.44 399 ARG A CA 1
ATOM 3196 C C . ARG A 1 399 ? -2.086 0.780 1.364 1.00 60.44 399 ARG A C 1
ATOM 3198 O O . ARG A 1 399 ? -3.120 0.261 0.956 1.00 60.44 399 ARG A O 1
ATOM 3205 N N . GLN A 1 400 ? -0.912 0.144 1.274 1.00 64.25 400 GLN A N 1
ATOM 3206 C CA . GLN A 1 400 ? -0.762 -1.169 0.627 1.00 64.25 400 GLN A CA 1
ATOM 3207 C C . GLN A 1 400 ? -1.788 -2.212 1.125 1.00 64.25 400 GLN A C 1
ATOM 3209 O O . GLN A 1 400 ? -2.375 -2.923 0.306 1.00 64.25 400 GLN A O 1
ATOM 3214 N N . ARG A 1 401 ? -2.047 -2.220 2.438 1.00 76.50 401 ARG A N 1
ATOM 3215 C CA . ARG A 1 401 ? -2.934 -3.150 3.157 1.00 76.50 401 ARG A CA 1
ATOM 3216 C C . ARG A 1 401 ? -4.342 -2.612 3.440 1.00 76.50 401 ARG A C 1
ATOM 3218 O O . ARG A 1 401 ? -5.146 -3.340 4.003 1.00 76.50 401 ARG A O 1
ATOM 3225 N N . VAL A 1 402 ? -4.637 -1.348 3.122 1.00 83.00 402 VAL A N 1
ATOM 3226 C CA . VAL A 1 402 ? -5.870 -0.670 3.562 1.00 83.00 402 VAL A CA 1
ATOM 3227 C C . VAL A 1 402 ? -6.524 0.043 2.388 1.00 83.00 402 VAL A C 1
ATOM 3229 O O . VAL A 1 402 ? -5.933 0.948 1.793 1.00 83.00 402 VAL A O 1
ATOM 3232 N N . HIS A 1 403 ? -7.757 -0.342 2.077 1.00 86.81 403 HIS A N 1
ATOM 3233 C CA . HIS A 1 403 ? -8.484 0.122 0.899 1.00 86.81 403 HIS A CA 1
ATOM 3234 C C . HIS A 1 403 ? -9.871 0.622 1.278 1.00 86.81 403 HIS A C 1
ATOM 3236 O O . HIS A 1 403 ? -10.559 -0.013 2.073 1.00 86.81 403 HIS A O 1
ATOM 3242 N N . VAL A 1 404 ? -10.298 1.731 0.674 1.00 90.75 404 VAL A N 1
ATOM 3243 C CA . VAL A 1 404 ? -11.710 2.120 0.667 1.00 90.75 404 VAL A CA 1
ATOM 3244 C C . VAL A 1 404 ? -12.344 1.526 -0.581 1.00 90.75 404 VAL A C 1
ATOM 3246 O O . VAL A 1 404 ? -11.934 1.822 -1.706 1.00 90.75 404 VAL A O 1
ATOM 3249 N N . VAL A 1 405 ? -13.331 0.663 -0.381 1.00 91.88 405 VAL A N 1
ATOM 3250 C CA . VAL A 1 405 ? -13.955 -0.122 -1.449 1.00 91.88 405 VAL A CA 1
ATOM 3251 C C . VAL A 1 405 ? -15.468 -0.129 -1.309 1.00 91.88 405 VAL A C 1
ATOM 3253 O O . VAL A 1 405 ? -16.013 0.285 -0.288 1.00 91.88 405 VAL A O 1
ATOM 3256 N N . VAL A 1 406 ? -16.155 -0.579 -2.352 1.00 92.44 406 VAL A N 1
ATOM 3257 C CA . VAL A 1 406 ? -17.610 -0.741 -2.372 1.00 92.44 406 VAL A CA 1
ATOM 3258 C C . VAL A 1 406 ? -17.946 -2.198 -2.649 1.00 92.44 406 VAL A C 1
ATOM 3260 O O . VAL A 1 406 ? -17.327 -2.828 -3.506 1.00 92.44 406 VAL A O 1
ATOM 3263 N N . HIS A 1 407 ? -18.946 -2.718 -1.942 1.00 91.56 407 HIS A N 1
ATOM 3264 C CA . HIS A 1 407 ? -19.501 -4.045 -2.178 1.00 91.56 407 HIS A CA 1
ATOM 3265 C C . HIS A 1 407 ? -21.020 -3.938 -2.349 1.00 91.56 407 HIS A C 1
ATOM 3267 O O . HIS A 1 407 ? -21.672 -3.306 -1.517 1.00 91.56 407 HIS A O 1
ATOM 3273 N N . PRO A 1 408 ? -21.617 -4.562 -3.379 1.00 86.62 408 PRO A N 1
ATOM 3274 C CA . PRO A 1 408 ? -23.010 -4.317 -3.767 1.00 86.62 408 PRO A CA 1
ATOM 3275 C C . PRO A 1 408 ? -24.040 -4.652 -2.679 1.00 86.62 408 PRO A C 1
ATOM 3277 O O . PRO A 1 408 ? -25.122 -4.075 -2.653 1.00 86.62 408 PRO A O 1
ATOM 3280 N N . THR A 1 409 ? -23.724 -5.590 -1.785 1.00 87.94 409 THR A N 1
ATOM 3281 C CA . THR A 1 409 ? -24.656 -6.075 -0.751 1.00 87.94 409 THR A CA 1
ATOM 3282 C C . THR A 1 409 ? -24.266 -5.702 0.678 1.00 87.94 409 THR A C 1
ATOM 3284 O O . THR A 1 409 ? -25.056 -5.919 1.595 1.00 87.94 409 THR A O 1
ATOM 3287 N N . ILE A 1 410 ? -23.070 -5.147 0.896 1.00 90.81 410 ILE A N 1
ATOM 3288 C CA . ILE A 1 410 ? -22.585 -4.805 2.240 1.00 90.81 410 ILE A CA 1
ATOM 3289 C C . ILE A 1 410 ? -22.747 -3.306 2.449 1.00 90.81 410 ILE A C 1
ATOM 3291 O O . ILE A 1 410 ? -22.566 -2.519 1.527 1.00 90.81 410 ILE A O 1
ATOM 3295 N N . ASN A 1 411 ? -23.133 -2.922 3.667 1.00 87.69 411 ASN A N 1
ATOM 3296 C CA . ASN A 1 411 ? -23.346 -1.526 4.055 1.00 87.69 411 ASN A CA 1
ATOM 3297 C C . ASN A 1 411 ? -24.303 -0.752 3.118 1.00 87.69 411 ASN A C 1
ATOM 3299 O O . ASN A 1 411 ? -24.159 0.447 2.930 1.00 87.69 411 ASN A O 1
ATOM 3303 N N . GLY A 1 412 ? -25.263 -1.438 2.484 1.00 85.44 412 GLY A N 1
ATOM 3304 C CA . GLY A 1 412 ? -26.192 -0.811 1.536 1.00 85.44 412 GLY A CA 1
ATOM 3305 C C . GLY A 1 412 ? -25.541 -0.286 0.249 1.00 85.44 412 GLY A C 1
ATOM 3306 O O . GLY A 1 412 ? -26.142 0.553 -0.412 1.00 85.44 412 GLY A O 1
ATOM 3307 N N . GLY A 1 413 ? -24.337 -0.754 -0.101 1.00 85.56 413 GLY A N 1
ATOM 3308 C CA . GLY A 1 413 ? -23.567 -0.238 -1.236 1.00 85.56 413 GLY A CA 1
ATOM 3309 C C . GLY A 1 413 ? -22.753 1.018 -0.913 1.00 85.56 413 GLY A C 1
ATOM 3310 O O . GLY A 1 413 ? -22.089 1.555 -1.797 1.00 85.56 413 GLY A O 1
ATOM 3311 N N . GLU A 1 414 ? -22.768 1.476 0.339 1.00 89.31 414 GLU A N 1
ATOM 3312 C CA . GLU A 1 414 ? -21.901 2.558 0.794 1.00 89.31 414 GLU A CA 1
ATOM 3313 C C . GLU A 1 414 ? -20.449 2.079 0.958 1.00 89.31 414 GLU A C 1
ATOM 3315 O O . GLU A 1 414 ? -20.199 0.879 1.133 1.00 89.31 414 GLU A O 1
ATOM 3320 N N . PRO A 1 415 ? -19.467 2.999 0.933 1.00 92.56 415 PRO A N 1
ATOM 3321 C CA . PRO A 1 415 ? -18.068 2.641 1.097 1.00 92.56 415 PRO A CA 1
ATOM 3322 C C . PRO A 1 415 ? -17.803 1.888 2.407 1.00 92.56 415 PRO A C 1
ATOM 3324 O O . PRO A 1 415 ? -18.404 2.160 3.450 1.00 92.56 415 PRO A O 1
ATOM 3327 N N . VAL A 1 416 ? -16.853 0.961 2.348 1.00 95.00 416 VAL A N 1
ATOM 3328 C CA . VAL A 1 416 ? -16.341 0.188 3.483 1.00 95.00 416 VAL A CA 1
ATOM 3329 C C . VAL A 1 416 ? -14.817 0.224 3.489 1.00 95.00 416 VAL A C 1
ATOM 3331 O O . VAL A 1 416 ? -14.183 0.497 2.466 1.00 95.00 416 VAL A O 1
ATOM 3334 N N . LEU A 1 417 ? -14.224 -0.042 4.649 1.00 94.69 417 LEU A N 1
ATOM 3335 C CA . LEU A 1 417 ? -12.782 -0.183 4.789 1.00 94.69 417 LEU A CA 1
ATOM 3336 C C . LEU A 1 417 ? -12.419 -1.667 4.718 1.00 94.69 417 LEU A C 1
ATOM 3338 O O . LEU A 1 417 ? -12.874 -2.463 5.535 1.00 94.69 417 LEU A O 1
ATOM 3342 N N . MET A 1 418 ? -11.576 -2.036 3.764 1.00 94.88 418 MET A N 1
ATOM 3343 C CA . MET A 1 418 ? -11.004 -3.372 3.649 1.00 94.88 418 MET A CA 1
ATOM 3344 C C . MET A 1 418 ? -9.552 -3.342 4.121 1.00 94.88 418 MET A C 1
ATOM 3346 O O . MET A 1 418 ? -8.735 -2.598 3.567 1.00 94.88 418 MET A O 1
ATOM 3350 N N . LYS A 1 419 ? -9.224 -4.164 5.122 1.00 94.56 419 LYS A N 1
ATOM 3351 C CA . LYS A 1 419 ? -7.852 -4.376 5.593 1.00 94.56 419 LYS A CA 1
ATOM 3352 C C . LYS A 1 419 ? -7.450 -5.824 5.335 1.00 94.56 419 LYS A C 1
ATOM 3354 O O . LYS A 1 419 ? -8.157 -6.745 5.737 1.00 94.56 419 LYS A O 1
ATOM 3359 N N . LEU A 1 420 ? -6.333 -6.022 4.640 1.00 93.19 420 LEU A N 1
ATOM 3360 C CA . LEU A 1 420 ? -5.854 -7.347 4.246 1.00 93.19 420 LEU A CA 1
ATOM 3361 C C . LEU A 1 420 ? -4.353 -7.516 4.464 1.00 93.19 420 LEU A C 1
ATOM 3363 O O . LEU A 1 420 ? -3.572 -6.591 4.238 1.00 93.19 420 LEU A O 1
ATOM 3367 N N . ALA A 1 421 ? -3.960 -8.734 4.828 1.00 91.12 421 ALA A N 1
ATOM 3368 C CA . ALA A 1 421 ? -2.604 -9.222 4.655 1.00 91.12 421 ALA A CA 1
ATOM 3369 C C . ALA A 1 421 ? -2.367 -9.455 3.161 1.00 91.12 421 ALA A C 1
ATOM 3371 O O . ALA A 1 421 ? -2.938 -10.364 2.556 1.00 91.12 421 ALA A O 1
ATOM 3372 N N . VAL A 1 422 ? -1.517 -8.626 2.563 1.00 88.56 422 VAL A N 1
ATOM 3373 C CA . VAL A 1 422 ? -1.077 -8.807 1.179 1.00 88.56 422 VAL A CA 1
ATOM 3374 C C . VAL A 1 422 ? -0.165 -10.028 1.105 1.00 88.56 422 VAL A C 1
ATOM 3376 O O . VAL A 1 422 ? -0.267 -10.822 0.169 1.00 88.56 422 VAL A O 1
ATOM 3379 N N . TRP A 1 423 ? 0.670 -10.224 2.127 1.00 88.31 423 TRP A N 1
ATOM 3380 C CA . TRP A 1 423 ? 1.636 -11.317 2.189 1.00 88.31 423 TRP A CA 1
ATOM 3381 C C . TRP A 1 423 ? 1.354 -12.305 3.323 1.00 88.31 423 TRP A C 1
ATOM 3383 O O . TRP A 1 423 ? 0.832 -11.916 4.369 1.00 88.31 423 TRP A O 1
ATOM 3393 N N . PRO A 1 424 ? 1.757 -13.585 3.190 1.00 87.19 424 PRO A N 1
ATOM 3394 C CA . PRO A 1 424 ? 1.533 -14.581 4.236 1.00 87.19 424 PRO A CA 1
ATOM 3395 C C . PRO A 1 424 ? 2.138 -14.215 5.602 1.00 87.19 424 PRO A C 1
ATOM 3397 O O . PRO A 1 424 ? 1.547 -14.536 6.630 1.00 87.19 424 PRO A O 1
ATOM 3400 N N . TRP A 1 425 ? 3.283 -13.525 5.640 1.00 83.56 425 TRP A N 1
ATOM 3401 C CA . TRP A 1 425 ? 3.929 -13.118 6.897 1.00 83.56 425 TRP A CA 1
ATOM 3402 C C . TRP A 1 425 ? 3.195 -11.993 7.643 1.00 83.56 425 TRP A C 1
ATOM 3404 O O . TRP A 1 425 ? 3.470 -11.777 8.819 1.00 83.56 425 TRP A O 1
ATOM 3414 N N . GLU A 1 426 ? 2.237 -11.311 7.010 1.00 85.44 426 GLU A N 1
ATOM 3415 C CA . GLU A 1 426 ? 1.441 -10.238 7.629 1.00 85.44 426 GLU A CA 1
ATOM 3416 C C . GLU A 1 426 ? 0.207 -10.767 8.385 1.00 85.44 426 GLU A C 1
ATOM 3418 O O . GLU A 1 426 ? -0.476 -10.012 9.078 1.00 85.44 426 GLU A O 1
ATOM 3423 N N . ILE A 1 427 ? -0.091 -12.068 8.281 1.00 89.88 427 ILE A N 1
ATOM 3424 C CA . ILE A 1 427 ? -1.289 -12.682 8.875 1.00 89.88 427 ILE A CA 1
ATOM 3425 C C . ILE A 1 427 ? -1.311 -12.565 10.404 1.00 89.88 427 ILE A C 1
ATOM 3427 O O . ILE A 1 427 ? -2.384 -12.442 10.983 1.00 89.88 427 ILE A O 1
ATOM 3431 N N . SER A 1 428 ? -0.158 -12.564 11.077 1.00 84.62 428 SER A N 1
ATOM 3432 C CA . SER A 1 428 ? -0.095 -12.418 12.540 1.00 84.62 428 SER A CA 1
ATOM 3433 C C . SER A 1 428 ? -0.635 -11.066 13.025 1.00 84.62 428 SER A C 1
ATOM 3435 O O . SER A 1 428 ? -1.327 -11.009 14.045 1.00 84.62 428 SER A O 1
ATOM 3437 N N . CYS A 1 429 ? -0.372 -9.991 12.276 1.00 83.00 429 CYS A N 1
ATOM 3438 C CA . CYS A 1 429 ? -0.940 -8.669 12.530 1.00 83.00 429 CYS A CA 1
ATOM 3439 C C . CYS A 1 429 ? -2.465 -8.693 12.348 1.00 83.00 429 CYS A C 1
ATOM 3441 O O . CYS A 1 429 ? -3.194 -8.227 13.222 1.00 83.00 429 CYS A O 1
ATOM 3443 N N . MET A 1 430 ? -2.951 -9.313 11.263 1.00 91.06 430 MET A N 1
ATOM 3444 C CA . MET A 1 430 ? -4.392 -9.437 10.998 1.00 91.06 430 MET A CA 1
ATOM 3445 C C . MET A 1 430 ? -5.112 -10.299 12.038 1.00 91.06 430 MET A C 1
ATOM 3447 O O . MET A 1 430 ? -6.223 -9.965 12.437 1.00 91.06 430 MET A O 1
ATOM 3451 N N . GLU A 1 431 ? -4.490 -11.384 12.504 1.00 92.00 431 GLU A N 1
ATOM 3452 C CA . GLU A 1 431 ? -5.023 -12.240 13.569 1.00 92.00 431 GLU A CA 1
ATOM 3453 C C . GLU A 1 431 ? -5.229 -11.448 14.859 1.00 92.00 431 GLU A C 1
ATOM 3455 O O . GLU A 1 431 ? -6.303 -11.505 15.458 1.00 92.00 431 GLU A O 1
ATOM 3460 N N . THR A 1 432 ? -4.213 -10.676 15.254 1.00 88.81 432 THR A N 1
ATOM 3461 C CA . THR A 1 432 ? -4.248 -9.865 16.477 1.00 88.81 432 THR A CA 1
ATOM 3462 C C . THR A 1 432 ? -5.380 -8.845 16.412 1.00 88.81 432 THR A C 1
ATOM 3464 O O . THR A 1 432 ? -6.226 -8.796 17.303 1.00 88.81 432 THR A O 1
ATOM 3467 N N . GLU A 1 433 ? -5.456 -8.078 15.327 1.00 95.44 433 GLU A N 1
ATOM 3468 C CA . GLU A 1 433 ? -6.482 -7.050 15.172 1.00 95.44 433 GLU A CA 1
ATOM 3469 C C . GLU A 1 433 ? -7.895 -7.642 15.021 1.00 95.44 433 GLU A C 1
ATOM 3471 O O . GLU A 1 433 ? -8.842 -7.143 15.632 1.00 95.44 433 GLU A O 1
ATOM 3476 N N . THR A 1 434 ? -8.054 -8.758 14.299 1.00 95.88 434 THR A N 1
ATOM 3477 C CA . THR A 1 434 ? -9.352 -9.449 14.165 1.00 95.88 434 THR A CA 1
ATOM 3478 C C . THR A 1 434 ? -9.863 -9.960 15.513 1.00 95.88 434 THR A C 1
ATOM 3480 O O . THR A 1 434 ? -11.058 -9.839 15.809 1.00 95.88 434 THR A O 1
ATOM 3483 N N . ALA A 1 435 ? -8.971 -10.499 16.353 1.00 95.75 435 ALA A N 1
ATOM 3484 C CA . ALA A 1 435 ? -9.304 -10.912 17.713 1.00 95.75 435 ALA A CA 1
ATOM 3485 C C . ALA A 1 435 ? -9.745 -9.717 18.571 1.00 95.75 435 ALA A C 1
ATOM 3487 O O . ALA A 1 435 ? -10.697 -9.823 19.344 1.00 95.75 435 ALA A O 1
ATOM 3488 N N . VAL A 1 436 ? -9.116 -8.551 18.403 1.00 96.12 436 VAL A N 1
ATOM 3489 C CA . VAL A 1 436 ? -9.519 -7.333 19.119 1.00 96.12 436 VAL A CA 1
ATOM 3490 C C . VAL A 1 436 ? -10.918 -6.891 18.714 1.00 96.12 436 VAL A C 1
ATOM 3492 O O . VAL A 1 436 ? -11.727 -6.623 19.602 1.00 96.12 436 VAL A O 1
ATOM 3495 N N . TYR A 1 437 ? -11.252 -6.903 17.418 1.00 97.50 437 TYR A N 1
ATOM 3496 C CA . TYR A 1 437 ? -12.613 -6.606 16.954 1.00 97.50 437 TYR A CA 1
ATOM 3497 C C . TYR A 1 437 ? -13.670 -7.532 17.572 1.00 97.50 437 TYR A C 1
ATOM 3499 O O . TYR A 1 437 ? -14.771 -7.074 17.874 1.00 97.50 437 TYR A O 1
ATOM 3507 N N . GLN A 1 438 ? -13.329 -8.794 17.856 1.00 96.44 438 GLN A N 1
ATOM 3508 C CA . GLN A 1 438 ? -14.202 -9.687 18.623 1.00 96.44 438 GLN A CA 1
ATOM 3509 C C . GLN A 1 438 ? -14.452 -9.162 20.041 1.00 96.44 438 GLN A C 1
ATOM 3511 O O . GLN A 1 438 ? -15.578 -9.192 20.536 1.00 96.44 438 GLN A O 1
ATOM 3516 N N . TRP A 1 439 ? -13.399 -8.711 20.724 1.00 95.94 439 TRP A N 1
ATOM 3517 C CA . TRP A 1 439 ? -13.465 -8.287 22.124 1.00 95.94 439 TRP A CA 1
ATOM 3518 C C . TRP A 1 439 ? -14.187 -6.952 22.302 1.00 95.94 439 TRP A C 1
ATOM 3520 O O . TRP A 1 439 ? -14.845 -6.744 23.323 1.00 95.94 439 TRP A O 1
ATOM 3530 N N . ILE A 1 440 ? -14.077 -6.063 21.313 1.00 95.62 440 ILE A N 1
ATOM 3531 C CA . ILE A 1 440 ? -14.678 -4.725 21.341 1.00 95.62 440 ILE A CA 1
ATOM 3532 C C . ILE A 1 440 ? -16.014 -4.638 20.590 1.00 95.62 440 ILE A C 1
ATOM 3534 O O . ILE A 1 440 ? -16.585 -3.547 20.504 1.00 95.62 440 ILE A O 1
ATOM 3538 N N . CYS A 1 441 ? -16.520 -5.758 20.059 1.00 94.12 441 CYS A N 1
ATOM 3539 C CA . CYS A 1 441 ? -17.788 -5.806 19.333 1.00 94.12 441 CYS A CA 1
ATOM 3540 C C . CYS A 1 441 ? -18.914 -5.178 20.170 1.00 94.12 441 CYS A C 1
ATOM 3542 O O . CYS A 1 441 ? -19.097 -5.506 21.345 1.00 94.12 441 CYS A O 1
ATOM 3544 N N . ASP A 1 442 ? -19.634 -4.232 19.564 1.00 88.94 442 ASP A N 1
ATOM 3545 C CA . ASP A 1 442 ? -20.737 -3.475 20.171 1.00 88.94 442 ASP A CA 1
ATOM 3546 C C . ASP A 1 442 ? -20.370 -2.680 21.443 1.00 88.94 442 ASP A C 1
ATOM 3548 O O . ASP A 1 442 ? -21.235 -2.336 22.249 1.00 88.94 442 ASP A O 1
ATOM 3552 N N . LYS A 1 443 ? -19.084 -2.349 21.638 1.00 90.56 443 LYS A N 1
ATOM 3553 C CA . LYS A 1 443 ? -18.608 -1.497 22.750 1.00 90.56 443 LYS A CA 1
ATOM 3554 C C . LYS A 1 443 ? -18.411 -0.026 22.370 1.00 90.56 443 LYS A C 1
ATOM 3556 O O . LYS A 1 443 ? -18.066 0.779 23.234 1.00 90.56 443 LYS A O 1
ATOM 3561 N N . GLY A 1 444 ? -18.598 0.326 21.095 1.00 88.31 444 GLY A N 1
ATOM 3562 C CA . GLY A 1 444 ? -18.395 1.690 20.585 1.00 88.31 444 GLY A CA 1
ATOM 3563 C C . GLY A 1 444 ? -16.945 2.178 20.689 1.00 88.31 444 GLY A C 1
ATOM 3564 O O . GLY A 1 444 ? -16.712 3.368 20.870 1.00 88.31 444 GLY A O 1
ATOM 3565 N N . ILE A 1 445 ? -15.974 1.258 20.662 1.00 93.50 445 ILE A N 1
ATOM 3566 C CA . ILE A 1 445 ? -14.541 1.574 20.778 1.00 93.50 445 ILE A CA 1
ATOM 3567 C C . ILE A 1 445 ? -13.912 1.763 19.398 1.00 93.50 445 ILE A C 1
ATOM 3569 O O . ILE A 1 445 ? -13.204 2.742 19.183 1.00 93.50 445 ILE A O 1
ATOM 3573 N N . GLY A 1 446 ? -14.163 0.820 18.490 1.00 93.44 446 GLY A N 1
ATOM 3574 C CA . GLY A 1 446 ? -13.639 0.816 17.129 1.00 93.44 446 GLY A CA 1
ATOM 3575 C C . GLY A 1 446 ? -14.754 0.807 16.082 1.00 93.44 446 GLY A C 1
ATOM 3576 O O . GLY A 1 446 ? -15.933 0.732 16.445 1.00 93.44 446 GLY A O 1
ATOM 3577 N N . PRO A 1 447 ? -14.386 0.859 14.791 1.00 94.56 447 PRO A N 1
ATOM 3578 C CA . PRO A 1 447 ? -15.324 0.738 13.683 1.00 94.56 447 PRO A CA 1
ATOM 3579 C C . PRO A 1 447 ? -16.165 -0.539 13.775 1.00 94.56 447 PRO A C 1
ATOM 3581 O O . PRO A 1 447 ? -15.700 -1.587 14.231 1.00 94.56 447 PRO A O 1
ATOM 3584 N N . LYS A 1 448 ? -17.394 -0.490 13.269 1.00 94.75 448 LYS A N 1
ATOM 3585 C CA . LYS A 1 448 ? -18.235 -1.676 13.121 1.00 94.75 448 LYS A CA 1
ATOM 3586 C C . LYS A 1 448 ? -17.579 -2.699 12.190 1.00 94.75 448 LYS A C 1
ATOM 3588 O O . LYS A 1 448 ? -17.313 -2.407 11.026 1.00 94.75 448 LYS A O 1
ATOM 3593 N N . PHE A 1 449 ? -17.384 -3.918 12.686 1.00 96.50 449 PHE A N 1
ATOM 3594 C CA . PHE A 1 449 ? -16.924 -5.057 11.893 1.00 96.50 449 PHE A CA 1
ATOM 3595 C C . PHE A 1 449 ? -18.047 -5.564 10.976 1.00 96.50 449 PHE A C 1
ATOM 3597 O O . PHE A 1 449 ? -19.182 -5.737 11.423 1.00 96.50 449 PHE A O 1
ATOM 3604 N N . LEU A 1 450 ? -17.742 -5.793 9.698 1.00 96.44 450 LEU A N 1
ATOM 3605 C CA . LEU A 1 450 ? -18.725 -6.160 8.671 1.00 96.44 450 LEU A CA 1
ATOM 3606 C C . LEU A 1 450 ? -18.516 -7.568 8.104 1.00 96.44 450 LEU A C 1
ATOM 3608 O O . LEU A 1 450 ? -19.471 -8.169 7.612 1.00 96.44 450 LEU A O 1
ATOM 3612 N N . GLY A 1 451 ? -17.303 -8.116 8.177 1.00 96.06 451 GLY A N 1
ATOM 3613 C CA . GLY A 1 451 ? -17.027 -9.456 7.673 1.00 96.06 451 GLY A CA 1
ATOM 3614 C C . GLY A 1 451 ? -15.551 -9.817 7.675 1.00 96.06 451 GLY A C 1
ATOM 3615 O O . GLY A 1 451 ? -14.683 -8.948 7.722 1.00 96.06 451 GLY A O 1
ATOM 3616 N N . HIS A 1 452 ? -15.280 -11.116 7.603 1.00 97.44 452 HIS A N 1
ATOM 3617 C CA . HIS A 1 452 ? -13.942 -11.635 7.334 1.00 97.44 452 HIS A CA 1
ATOM 3618 C C . HIS A 1 452 ? -13.655 -11.575 5.840 1.00 97.44 452 HIS A C 1
ATOM 3620 O O . HIS A 1 452 ? -14.541 -11.845 5.029 1.00 97.44 452 HIS A O 1
ATOM 3626 N N . LEU A 1 453 ? -12.415 -11.263 5.485 1.00 96.94 453 LEU A N 1
ATOM 3627 C CA . LEU A 1 453 ? -11.968 -11.197 4.100 1.00 96.94 453 LEU A CA 1
ATOM 3628 C C . LEU A 1 453 ? -11.243 -12.486 3.713 1.00 96.94 453 LEU A C 1
ATOM 3630 O O . LEU A 1 453 ? -10.319 -12.913 4.413 1.00 96.94 453 LEU A O 1
ATOM 3634 N N . THR A 1 454 ? -11.631 -13.091 2.596 1.00 96.06 454 THR A N 1
ATOM 3635 C CA . THR A 1 454 ? -11.033 -14.320 2.070 1.00 96.06 454 THR A CA 1
ATOM 3636 C C . THR A 1 454 ? -10.266 -14.081 0.776 1.00 96.06 454 THR A C 1
ATOM 3638 O O . THR A 1 454 ? -10.603 -13.218 -0.030 1.00 96.06 454 THR A O 1
ATOM 3641 N N . GLU A 1 455 ? -9.225 -14.886 0.574 1.00 90.69 455 GLU A N 1
ATOM 3642 C CA . GLU A 1 455 ? -8.477 -14.971 -0.684 1.00 90.69 455 GLU A CA 1
ATOM 3643 C C . GLU A 1 455 ? -9.194 -15.928 -1.655 1.00 90.69 455 GLU A C 1
ATOM 3645 O O . GLU A 1 455 ? -8.867 -17.117 -1.726 1.00 90.69 455 GLU A O 1
ATOM 3650 N N . GLY A 1 456 ? -10.212 -15.437 -2.367 1.00 85.62 456 GLY A N 1
ATOM 3651 C CA . GLY A 1 456 ? -11.116 -16.249 -3.186 1.00 85.62 456 GLY A CA 1
ATOM 3652 C C . GLY A 1 456 ? -12.364 -16.745 -2.425 1.00 85.62 456 GLY A C 1
ATOM 3653 O O . GLY A 1 456 ? -12.404 -16.687 -1.189 1.00 85.62 456 GLY A O 1
ATOM 3654 N N . PRO A 1 457 ? -13.369 -17.330 -3.114 1.00 79.81 457 PRO A N 1
ATOM 3655 C CA . PRO A 1 457 ? -14.692 -17.607 -2.529 1.00 79.81 457 PRO A CA 1
ATOM 3656 C C . PRO A 1 457 ? -14.700 -18.661 -1.413 1.00 79.81 457 PRO A C 1
ATOM 3658 O O . PRO A 1 457 ? -15.562 -18.659 -0.541 1.00 79.81 457 PRO A O 1
ATOM 3661 N N . ASN A 1 458 ? -13.735 -19.582 -1.440 1.00 80.88 458 ASN A N 1
ATOM 3662 C CA . ASN A 1 458 ? -13.524 -20.614 -0.415 1.00 80.88 458 ASN A CA 1
ATOM 3663 C C . ASN A 1 458 ? -12.077 -20.583 0.096 1.00 80.88 458 ASN A C 1
ATOM 3665 O O . ASN A 1 458 ? -11.502 -21.614 0.447 1.00 80.88 458 ASN A O 1
ATOM 3669 N N . GLY A 1 459 ? -11.467 -19.401 0.035 1.00 90.06 459 GLY A N 1
ATOM 3670 C CA . GLY A 1 459 ? -10.091 -19.182 0.426 1.00 90.06 459 GLY A CA 1
ATOM 3671 C C . GLY A 1 459 ? -9.882 -19.172 1.929 1.00 90.06 459 GLY A C 1
ATOM 3672 O O . GLY A 1 459 ? -10.819 -19.134 2.731 1.00 90.06 459 GLY A O 1
ATOM 3673 N N . ARG A 1 460 ? -8.604 -19.133 2.294 1.00 94.69 460 ARG A N 1
ATOM 3674 C CA . ARG A 1 460 ? -8.182 -18.791 3.649 1.00 94.69 460 ARG A CA 1
ATOM 3675 C C . ARG A 1 460 ? -8.572 -17.354 3.987 1.00 94.69 460 ARG A C 1
ATOM 3677 O O . ARG A 1 460 ? -8.682 -16.508 3.096 1.00 94.69 460 ARG A O 1
ATOM 3684 N N . ILE A 1 461 ? -8.730 -17.074 5.274 1.00 97.06 461 ILE A N 1
ATOM 3685 C CA . ILE A 1 461 ? -9.027 -15.719 5.747 1.00 97.06 461 ILE A CA 1
ATOM 3686 C C . ILE A 1 461 ? -7.720 -14.930 5.835 1.00 97.06 461 ILE A C 1
ATOM 3688 O O . ILE A 1 461 ? -6.781 -15.338 6.523 1.00 97.06 461 ILE A O 1
ATOM 3692 N N . ILE A 1 462 ? -7.673 -13.804 5.126 1.00 96.44 462 ILE A N 1
ATOM 3693 C CA . ILE A 1 462 ? -6.489 -12.944 4.993 1.00 96.44 462 ILE A CA 1
ATOM 3694 C C . ILE A 1 462 ? -6.669 -11.568 5.636 1.00 96.44 462 ILE A C 1
ATOM 3696 O O . ILE A 1 462 ? -5.735 -10.774 5.652 1.00 96.44 462 ILE A O 1
ATOM 3700 N N . GLY A 1 463 ? -7.851 -11.259 6.161 1.00 96.81 463 GLY A N 1
ATOM 3701 C CA . GLY A 1 463 ? -8.131 -9.958 6.755 1.00 96.81 463 GLY A CA 1
ATOM 3702 C C . GLY A 1 463 ? -9.600 -9.790 7.095 1.00 96.81 463 GLY A C 1
ATOM 3703 O O . GLY A 1 463 ? -10.308 -10.768 7.347 1.00 96.81 463 GLY A O 1
ATOM 3704 N N . PHE A 1 464 ? -10.066 -8.547 7.081 1.00 97.25 464 PHE A N 1
ATOM 3705 C CA . PHE A 1 464 ? -11.425 -8.201 7.468 1.00 97.25 464 PHE A CA 1
ATOM 3706 C C . PHE A 1 464 ? -11.909 -6.899 6.820 1.00 97.25 464 PHE A C 1
ATOM 3708 O O . PHE A 1 464 ? -11.145 -6.129 6.235 1.00 97.25 464 PHE A O 1
ATOM 3715 N N . VAL A 1 465 ? -13.212 -6.658 6.943 1.00 97.19 465 VAL A N 1
ATOM 3716 C CA . VAL A 1 465 ? -13.901 -5.467 6.446 1.00 97.19 465 VAL A CA 1
ATOM 3717 C C . VAL A 1 465 ? -14.612 -4.777 7.602 1.00 97.19 465 VAL A C 1
ATOM 3719 O O . VAL A 1 465 ? -15.283 -5.432 8.404 1.00 97.19 465 VAL A O 1
ATOM 3722 N N . THR A 1 466 ? -14.500 -3.454 7.676 1.00 96.38 466 THR A N 1
ATOM 3723 C CA . THR A 1 466 ? -15.197 -2.608 8.652 1.00 96.38 466 THR A CA 1
ATOM 3724 C C . THR A 1 466 ? -15.957 -1.473 7.974 1.00 96.38 466 THR A C 1
ATOM 3726 O O . THR A 1 466 ? -15.816 -1.227 6.774 1.00 96.38 466 THR A O 1
ATOM 3729 N N . GLU A 1 467 ? -16.801 -0.774 8.733 1.00 93.88 467 GLU A N 1
ATOM 3730 C CA . GLU A 1 467 ? -17.407 0.466 8.254 1.00 93.88 467 GLU A CA 1
ATOM 3731 C C . GLU A 1 467 ? -16.334 1.488 7.855 1.00 93.88 467 GLU A C 1
ATOM 3733 O O . GLU A 1 467 ? -15.289 1.625 8.498 1.00 93.88 467 GLU A O 1
ATOM 3738 N N . TRP A 1 468 ? -16.608 2.237 6.791 1.00 91.94 468 TRP A N 1
ATOM 3739 C CA . TRP A 1 468 ? -15.778 3.371 6.427 1.00 91.94 468 TRP A CA 1
ATOM 3740 C C . TRP A 1 468 ? -16.136 4.585 7.286 1.00 91.94 468 TRP A C 1
ATOM 3742 O O . TRP A 1 468 ? -17.261 5.084 7.254 1.00 91.94 468 TRP A O 1
ATOM 3752 N N . LEU A 1 469 ? -15.150 5.111 8.009 1.00 88.00 469 LEU A N 1
ATOM 3753 C CA . LEU A 1 469 ? -15.284 6.323 8.812 1.00 88.00 469 LEU A CA 1
ATOM 3754 C C . LEU A 1 469 ? -15.096 7.579 7.943 1.00 88.00 469 LEU A C 1
ATOM 3756 O O . LEU A 1 469 ? -14.122 8.319 8.053 1.00 88.00 469 LEU A O 1
ATOM 3760 N N . GLY A 1 470 ? -16.034 7.812 7.026 1.00 82.69 470 GLY A N 1
ATOM 3761 C CA . GLY A 1 470 ? -16.006 8.977 6.145 1.00 82.69 470 GLY A CA 1
ATOM 3762 C C . GLY A 1 470 ? -16.114 10.301 6.909 1.00 82.69 470 GLY A C 1
ATOM 3763 O O . GLY A 1 470 ? -16.966 10.452 7.778 1.00 82.69 470 GLY A O 1
ATOM 3764 N N . GLY A 1 471 ? -15.271 11.276 6.553 1.00 80.88 471 GLY A N 1
ATOM 3765 C CA . GLY A 1 471 ? -15.314 12.621 7.142 1.00 80.88 471 GLY A CA 1
ATOM 3766 C C . GLY A 1 471 ? -14.665 12.732 8.524 1.00 80.88 471 GLY A C 1
ATOM 3767 O O . GLY A 1 471 ? -14.769 13.781 9.148 1.00 80.88 471 GLY A O 1
ATOM 3768 N N . THR A 1 472 ? -13.984 11.687 9.005 1.00 86.56 472 THR A N 1
ATOM 3769 C CA . THR A 1 472 ? -13.200 11.776 10.241 1.00 86.56 472 THR A CA 1
ATOM 3770 C C . THR A 1 472 ? -11.823 12.378 10.000 1.00 86.56 472 THR A C 1
ATOM 3772 O O . THR A 1 472 ? -11.199 12.123 8.968 1.00 86.56 472 THR A O 1
ATOM 3775 N N . ARG A 1 473 ? -11.307 13.098 10.995 1.00 89.69 473 ARG A N 1
ATOM 3776 C CA . ARG A 1 473 ? -9.921 13.587 11.032 1.00 89.69 473 ARG A CA 1
ATOM 3777 C C . ARG A 1 473 ? -9.122 12.857 12.108 1.00 89.69 473 ARG A C 1
ATOM 3779 O O . ARG A 1 473 ? -9.696 12.389 13.088 1.00 89.69 473 ARG A O 1
ATOM 3786 N N . SER A 1 474 ? -7.797 12.802 11.967 1.00 88.81 474 SER A N 1
ATOM 3787 C CA . SER A 1 474 ? -6.941 12.390 13.086 1.00 88.81 474 SER A CA 1
ATOM 3788 C C . SER A 1 474 ? -7.124 13.343 14.266 1.00 88.81 474 SER A C 1
ATOM 3790 O O . SER A 1 474 ? -7.330 14.551 14.090 1.00 88.81 474 SER A O 1
ATOM 3792 N N . SER A 1 475 ? -7.014 12.792 15.468 1.00 85.69 475 SER A N 1
ATOM 3793 C CA . SER A 1 475 ? -6.997 13.581 16.692 1.00 85.69 475 SER A CA 1
ATOM 3794 C C . SER A 1 475 ? -5.818 14.562 16.724 1.00 85.69 475 SER A C 1
ATOM 3796 O O . SER A 1 475 ? -4.769 14.366 16.100 1.00 85.69 475 SER A O 1
ATOM 3798 N N . GLY A 1 476 ? -6.004 15.653 17.456 1.00 83.69 476 GLY A N 1
ATOM 3799 C CA . GLY A 1 476 ? -4.947 16.560 17.872 1.00 83.69 476 GLY A CA 1
ATOM 3800 C C . GLY A 1 476 ? -5.034 16.856 19.371 1.00 83.69 476 GLY A C 1
ATOM 3801 O O . GLY A 1 476 ? -5.917 16.347 20.063 1.00 83.69 476 GLY A O 1
ATOM 3802 N N . PRO A 1 477 ? -4.172 17.744 19.895 1.00 83.25 477 PRO A N 1
ATOM 3803 C CA . PRO A 1 477 ? -4.116 18.038 21.331 1.00 83.25 477 PRO A CA 1
ATOM 3804 C C . PRO A 1 477 ? -5.442 18.530 21.938 1.00 83.25 477 PRO A C 1
ATOM 3806 O O . PRO A 1 477 ? -5.684 18.359 23.131 1.00 83.25 477 PRO A O 1
ATOM 3809 N N . ARG A 1 478 ? -6.320 19.128 21.118 1.00 87.62 478 ARG A N 1
ATOM 3810 C CA . ARG A 1 478 ? -7.653 19.600 21.533 1.00 87.62 478 ARG A CA 1
ATOM 3811 C C . ARG A 1 478 ? -8.634 18.462 21.823 1.00 87.62 478 ARG A C 1
ATOM 3813 O O . ARG A 1 478 ? -9.550 18.656 22.611 1.00 87.62 478 ARG A O 1
ATOM 3820 N N . ASP A 1 479 ? -8.405 17.285 21.251 1.00 89.88 479 ASP A N 1
ATOM 3821 C CA . ASP A 1 479 ? -9.291 16.124 21.366 1.00 89.88 479 ASP A CA 1
ATOM 3822 C C . ASP A 1 479 ? -8.885 15.197 22.526 1.00 89.88 479 ASP A C 1
ATOM 3824 O O . ASP A 1 479 ? -9.391 14.080 22.642 1.00 89.88 479 ASP A O 1
ATOM 3828 N N . LEU A 1 480 ? -7.961 15.636 23.393 1.00 92.12 480 LEU A N 1
ATOM 3829 C CA . LEU A 1 480 ? -7.381 14.821 24.464 1.00 92.12 480 LEU A CA 1
ATOM 3830 C C . LEU A 1 480 ? -8.444 14.197 25.379 1.00 92.12 480 LEU A C 1
ATOM 3832 O O . LEU A 1 480 ? -8.289 13.047 25.781 1.00 92.12 480 LEU A O 1
ATOM 3836 N N . ASP A 1 481 ? -9.508 14.928 25.718 1.00 92.88 481 ASP A N 1
ATOM 3837 C CA . ASP A 1 481 ? -10.584 14.398 26.566 1.00 92.88 481 ASP A CA 1
ATOM 3838 C C . ASP A 1 481 ? -11.340 13.251 25.877 1.00 92.88 481 ASP A C 1
ATOM 3840 O O . ASP A 1 481 ? -11.530 12.184 26.463 1.00 92.88 481 ASP A O 1
ATOM 3844 N N . GLY A 1 482 ? -11.674 13.425 24.595 1.00 92.94 482 GLY A N 1
ATOM 3845 C CA . GLY A 1 482 ? -12.287 12.380 23.774 1.00 92.94 482 GLY A CA 1
ATOM 3846 C C . GLY A 1 482 ? -11.375 11.162 23.618 1.00 92.94 482 GLY A C 1
ATOM 3847 O O . GLY A 1 482 ? -11.817 10.028 23.799 1.00 92.94 482 GLY A O 1
ATOM 3848 N N . CYS A 1 483 ? -10.079 11.383 23.384 1.00 94.69 483 CYS A N 1
ATOM 3849 C CA . CYS A 1 483 ? -9.089 10.310 23.288 1.00 94.69 483 CYS A CA 1
ATOM 3850 C C . CYS A 1 483 ? -8.951 9.543 24.610 1.00 94.69 483 CYS A C 1
ATOM 3852 O O . CYS A 1 483 ? -8.928 8.314 24.604 1.00 94.69 483 CYS A O 1
ATOM 3854 N N . LYS A 1 484 ? -8.940 10.242 25.755 1.00 95.12 484 LYS A N 1
ATOM 3855 C CA . LYS A 1 484 ? -8.939 9.615 27.087 1.00 95.12 484 LYS A CA 1
ATOM 3856 C C . LYS A 1 484 ? -10.190 8.781 27.318 1.00 95.12 484 LYS A C 1
ATOM 3858 O O . LYS A 1 484 ? -10.077 7.654 27.785 1.00 95.12 484 LYS A O 1
ATOM 3863 N N . LYS A 1 485 ? -11.372 9.301 26.973 1.00 94.88 485 LYS A N 1
ATOM 3864 C CA . LYS A 1 485 ? -12.642 8.562 27.067 1.00 94.88 485 LYS A CA 1
ATOM 3865 C C . LYS A 1 485 ? -12.613 7.300 26.196 1.00 94.88 485 LYS A C 1
ATOM 3867 O O . LYS A 1 485 ? -12.989 6.227 26.664 1.00 94.88 485 LYS A O 1
ATOM 3872 N N . ALA A 1 486 ? -12.137 7.398 24.954 1.00 94.75 486 ALA A N 1
ATOM 3873 C CA . ALA A 1 486 ? -12.010 6.257 24.048 1.00 94.75 486 ALA A CA 1
ATOM 3874 C C . ALA A 1 486 ? -11.031 5.198 24.578 1.00 94.75 486 ALA A C 1
ATOM 3876 O O . ALA A 1 486 ? -11.395 4.026 24.677 1.00 94.75 486 ALA A O 1
ATOM 3877 N N . LEU A 1 487 ? -9.838 5.618 25.005 1.00 96.81 487 LEU A N 1
ATOM 3878 C CA . LEU A 1 487 ? -8.822 4.727 25.560 1.00 96.81 487 LEU A CA 1
ATOM 3879 C C . LEU A 1 487 ? -9.271 4.090 26.884 1.00 96.81 487 LEU A C 1
ATOM 3881 O O . LEU A 1 487 ? -9.077 2.897 27.092 1.00 96.81 487 LEU A O 1
ATOM 3885 N N . ALA A 1 488 ? -9.953 4.842 27.751 1.00 96.25 488 ALA A N 1
ATOM 3886 C CA . ALA A 1 488 ? -10.481 4.326 29.011 1.00 96.25 488 ALA A CA 1
ATOM 3887 C C . ALA A 1 488 ? -11.517 3.214 28.791 1.00 96.25 488 ALA A C 1
ATOM 3889 O O . ALA A 1 488 ? -11.512 2.228 29.526 1.00 96.25 488 ALA A O 1
ATOM 3890 N N . ARG A 1 489 ? -12.372 3.324 27.762 1.00 96.12 489 ARG A N 1
ATOM 3891 C CA . ARG A 1 489 ? -13.307 2.245 27.388 1.00 96.12 489 ARG A CA 1
ATOM 3892 C C . ARG A 1 489 ? -12.567 0.961 27.004 1.00 96.12 489 ARG A C 1
ATOM 3894 O O . ARG A 1 489 ? -13.008 -0.119 27.382 1.00 96.12 489 ARG A O 1
ATOM 3901 N N . LEU A 1 490 ? -11.435 1.070 26.304 1.00 97.19 490 LEU A N 1
ATOM 3902 C CA . LEU A 1 490 ? -10.579 -0.076 25.982 1.00 97.19 490 LEU A CA 1
ATOM 3903 C C . LEU A 1 490 ? -9.918 -0.659 27.244 1.00 97.19 490 LEU A C 1
ATOM 3905 O O . LEU A 1 490 ? -9.974 -1.867 27.476 1.00 97.19 490 LEU A O 1
ATOM 3909 N N . HIS A 1 491 ? -9.365 0.195 28.108 1.00 97.56 491 HIS A N 1
ATOM 3910 C CA . HIS A 1 491 ? -8.704 -0.210 29.356 1.00 97.56 491 HIS A CA 1
ATOM 3911 C C . HIS A 1 491 ? -9.652 -0.882 30.353 1.00 97.56 491 HIS A C 1
ATOM 3913 O O . HIS A 1 491 ? -9.241 -1.805 31.053 1.00 97.56 491 HIS A O 1
ATOM 3919 N N . GLN A 1 492 ? -10.929 -0.489 30.389 1.00 96.38 492 GLN A N 1
ATOM 3920 C CA . GLN A 1 492 ? -11.963 -1.150 31.200 1.00 96.38 492 GLN A CA 1
ATOM 3921 C C . GLN A 1 492 ? -12.162 -2.628 30.835 1.00 96.38 492 GLN A C 1
ATOM 3923 O O . GLN A 1 492 ? -12.629 -3.405 31.664 1.00 96.38 492 GLN A O 1
ATOM 3928 N N . LEU A 1 493 ? -11.781 -3.032 29.620 1.00 96.06 493 LEU A N 1
ATOM 3929 C CA . LEU A 1 493 ? -11.790 -4.427 29.176 1.00 96.06 493 LEU A CA 1
ATOM 3930 C C . LEU A 1 493 ? -10.483 -5.170 29.514 1.00 96.06 493 LEU A C 1
ATOM 3932 O O . LEU A 1 493 ? -10.324 -6.326 29.128 1.00 96.06 493 LEU A O 1
ATOM 3936 N N . GLY A 1 494 ? -9.537 -4.522 30.203 1.00 96.19 494 GLY A N 1
ATOM 3937 C CA . GLY A 1 494 ? -8.204 -5.065 30.481 1.00 96.19 494 GLY A CA 1
ATOM 3938 C C . GLY A 1 494 ? -7.286 -5.093 29.254 1.00 96.19 494 GLY A C 1
ATOM 3939 O O . GLY A 1 494 ? -6.326 -5.865 29.222 1.00 96.19 494 GLY A O 1
ATOM 3940 N N . ILE A 1 495 ? -7.593 -4.297 28.226 1.00 97.19 495 ILE A N 1
ATOM 3941 C CA . ILE A 1 495 ? -6.892 -4.296 26.939 1.00 97.19 495 ILE A CA 1
ATOM 3942 C C . ILE A 1 495 ? -5.989 -3.064 26.843 1.00 97.19 495 ILE A C 1
ATOM 3944 O O . ILE A 1 495 ? -6.442 -1.949 27.078 1.00 97.19 495 ILE A O 1
ATOM 3948 N N . LYS A 1 496 ? -4.725 -3.270 26.468 1.00 96.06 496 LYS A N 1
ATOM 3949 C CA . LYS A 1 496 ? -3.739 -2.226 26.160 1.00 96.06 496 LYS A CA 1
ATOM 3950 C C . LYS A 1 496 ? -3.638 -2.045 24.649 1.00 96.06 496 LYS A C 1
ATOM 3952 O O . LYS A 1 496 ? -3.417 -3.045 23.964 1.00 96.06 496 LYS A O 1
ATOM 3957 N N . HIS A 1 497 ? -3.729 -0.815 24.144 1.00 95.75 497 HIS A N 1
ATOM 3958 C CA . HIS A 1 497 ? -3.683 -0.558 22.699 1.00 95.75 497 HIS A CA 1
ATOM 3959 C C . HIS A 1 497 ? -2.307 -0.860 22.094 1.00 95.75 497 HIS A C 1
ATOM 3961 O O . HIS A 1 497 ? -2.226 -1.491 21.047 1.00 95.75 497 HIS A O 1
ATOM 3967 N N . GLY A 1 498 ? -1.230 -0.429 22.755 1.00 91.94 498 GLY A N 1
ATOM 3968 C CA . GLY A 1 498 ? 0.161 -0.658 22.353 1.00 91.94 498 GLY A CA 1
ATOM 3969 C C . GLY A 1 498 ? 0.761 0.400 21.421 1.00 91.94 498 GLY A C 1
ATOM 3970 O O . GLY A 1 498 ? 1.981 0.544 21.406 1.00 91.94 498 GLY A O 1
ATOM 3971 N N . ASP A 1 499 ? -0.072 1.167 20.715 1.00 89.44 499 ASP A N 1
ATOM 3972 C CA . ASP A 1 499 ? 0.333 2.197 19.746 1.00 89.44 499 ASP A CA 1
ATOM 3973 C C . ASP A 1 499 ? -0.648 3.383 19.753 1.00 89.44 499 ASP A C 1
ATOM 3975 O O . ASP A 1 499 ? -1.562 3.493 18.939 1.00 89.44 499 ASP A O 1
ATOM 3979 N N . ILE A 1 500 ? -0.493 4.257 20.743 1.00 91.69 500 ILE A N 1
ATOM 3980 C CA . ILE A 1 500 ? -1.411 5.370 21.035 1.00 91.69 500 ILE A CA 1
ATOM 3981 C C . ILE A 1 500 ? -1.043 6.676 20.306 1.00 91.69 500 ILE A C 1
ATOM 3983 O O . ILE A 1 500 ? -1.185 7.768 20.861 1.00 91.69 500 ILE A O 1
ATOM 3987 N N . ASN A 1 501 ? -0.551 6.591 19.069 1.00 87.12 501 ASN A N 1
ATOM 3988 C CA . ASN A 1 501 ? -0.248 7.775 18.264 1.00 87.12 501 ASN A CA 1
ATOM 3989 C C . ASN A 1 501 ? -1.534 8.476 17.768 1.00 87.12 501 ASN A C 1
ATOM 3991 O O . ASN A 1 501 ? -2.589 7.857 17.627 1.00 87.12 501 ASN A O 1
ATOM 3995 N N . ARG A 1 502 ? -1.454 9.776 17.456 1.00 86.44 502 ARG A N 1
ATOM 3996 C CA . ARG A 1 502 ? -2.612 10.604 17.049 1.00 86.44 502 ARG A CA 1
ATOM 3997 C C . ARG A 1 502 ? -3.384 10.113 15.820 1.00 86.44 502 ARG A C 1
ATOM 3999 O O . ARG A 1 502 ? -4.555 10.469 15.671 1.00 86.44 502 ARG A O 1
ATOM 4006 N N . HIS A 1 503 ? -2.752 9.339 14.938 1.00 86.88 503 HIS A N 1
ATOM 4007 C CA . HIS A 1 503 ? -3.378 8.821 13.722 1.00 86.88 503 HIS A CA 1
ATOM 4008 C C . HIS A 1 503 ? -4.294 7.623 13.998 1.00 86.88 503 HIS A C 1
ATOM 4010 O O . HIS A 1 503 ? -5.216 7.398 13.216 1.00 86.88 503 HIS A O 1
ATOM 4016 N N . ASN A 1 504 ? -4.115 6.948 15.138 1.00 92.06 504 ASN A N 1
ATOM 4017 C CA . ASN A 1 504 ? -4.937 5.812 15.567 1.00 92.06 504 ASN A CA 1
ATOM 4018 C C . ASN A 1 504 ? -6.212 6.224 16.327 1.00 92.06 504 ASN A C 1
ATOM 4020 O O . ASN A 1 504 ? -7.037 5.384 16.680 1.00 92.06 504 ASN A O 1
ATOM 4024 N N . PHE A 1 505 ? -6.403 7.527 16.549 1.00 93.19 505 PHE A N 1
ATOM 4025 C CA . PHE A 1 505 ? -7.614 8.107 17.126 1.00 93.19 505 PHE A CA 1
ATOM 4026 C C . PHE A 1 505 ? -8.298 8.965 16.064 1.00 93.19 505 PHE A C 1
ATOM 4028 O O . PHE A 1 505 ? -7.781 10.015 15.666 1.00 93.19 505 PHE A O 1
ATOM 4035 N N . LEU A 1 506 ? -9.468 8.527 15.612 1.00 92.56 506 LEU A N 1
ATOM 4036 C CA . LEU A 1 506 ? -10.262 9.229 14.612 1.00 92.56 506 LEU A CA 1
ATOM 4037 C C . LEU A 1 506 ? -11.406 9.984 15.275 1.00 92.56 506 LEU A C 1
ATOM 4039 O O . LEU A 1 506 ? -12.182 9.412 16.036 1.00 92.56 506 LEU A O 1
ATOM 4043 N N . VAL A 1 507 ? -11.507 11.273 14.966 1.00 91.50 507 VAL A N 1
ATOM 4044 C CA . VAL A 1 507 ? -12.545 12.169 15.475 1.00 91.50 507 VAL A CA 1
ATOM 4045 C C . VAL A 1 507 ? -13.654 12.281 14.440 1.00 91.50 507 VAL A C 1
ATOM 4047 O O . VAL A 1 507 ? -13.405 12.688 13.301 1.00 91.50 507 VAL A O 1
ATOM 4050 N N . ARG A 1 508 ? -14.874 11.923 14.837 1.00 87.25 508 ARG A N 1
ATOM 4051 C CA . ARG A 1 508 ? -16.102 12.095 14.060 1.00 87.25 508 ARG A CA 1
ATOM 4052 C C . ARG A 1 508 ? -16.749 13.413 14.477 1.00 87.25 508 ARG A C 1
ATOM 4054 O O . ARG A 1 508 ? -17.281 13.511 15.580 1.00 87.25 508 ARG A O 1
ATOM 4061 N N . GLU A 1 509 ? -16.681 14.413 13.599 1.00 72.19 509 GLU A N 1
ATOM 4062 C CA . GLU A 1 509 ? -17.272 15.730 13.861 1.00 72.19 509 GLU A CA 1
ATOM 4063 C C . GLU A 1 509 ? -18.800 15.605 13.913 1.00 72.19 509 GLU A C 1
ATOM 4065 O O . GLU A 1 509 ? -19.460 15.248 12.933 1.00 72.19 509 GLU A O 1
ATOM 4070 N N . GLY A 1 510 ? -19.362 15.841 15.097 1.00 59.69 510 GLY A N 1
ATOM 4071 C CA . GLY A 1 510 ? -20.797 15.764 15.323 1.00 59.69 510 GLY A CA 1
ATOM 4072 C C . GLY A 1 510 ? -21.480 17.047 14.863 1.00 59.69 510 GLY A C 1
ATOM 4073 O O . GLY A 1 510 ? -21.111 18.139 15.288 1.00 59.69 510 GLY A O 1
ATOM 4074 N N . GLY A 1 511 ? -22.538 16.941 14.057 1.00 47.16 511 GLY A N 1
ATOM 4075 C CA . GLY A 1 511 ? -23.419 18.064 13.708 1.00 47.16 511 GLY A CA 1
ATOM 4076 C C . GLY A 1 511 ? -24.265 18.567 14.892 1.00 47.16 511 GLY A C 1
ATOM 4077 O O . GLY A 1 511 ? -25.487 18.612 14.780 1.00 47.16 511 GLY A O 1
ATOM 4078 N N . GLY A 1 512 ? -23.638 18.896 16.030 1.00 47.47 512 GLY A N 1
ATOM 4079 C CA . GLY A 1 512 ? -24.277 19.435 17.240 1.00 47.47 512 GLY A CA 1
ATOM 4080 C C . GLY A 1 512 ? -24.098 18.630 18.540 1.00 47.47 512 GLY A C 1
ATOM 4081 O O . GLY A 1 512 ? -24.679 19.019 19.551 1.00 47.47 512 GLY A O 1
ATOM 4082 N N . HIS A 1 513 ? -23.316 17.544 18.549 1.00 52.25 513 HIS A N 1
ATOM 4083 C CA . HIS A 1 513 ? -23.002 16.735 19.742 1.00 52.25 513 HIS A CA 1
ATOM 4084 C C . HIS A 1 513 ? -21.493 16.719 20.028 1.00 52.25 513 HIS A C 1
ATOM 4086 O O . HIS A 1 513 ? -20.717 17.101 19.157 1.00 52.25 513 HIS A O 1
ATOM 4092 N N . GLU A 1 514 ? -21.088 16.307 21.242 1.00 61.50 514 GLU A N 1
ATOM 4093 C CA . GLU A 1 514 ? -19.670 16.098 21.580 1.00 61.50 514 GLU A CA 1
ATOM 4094 C C . GLU A 1 514 ? -19.000 15.218 20.514 1.00 61.50 514 GLU A C 1
ATOM 4096 O O . GLU A 1 514 ? -19.552 14.182 20.137 1.00 61.50 514 GLU A O 1
ATOM 4101 N N . ASP A 1 515 ? -17.829 15.644 20.036 1.00 70.25 515 ASP A N 1
ATOM 4102 C CA . ASP A 1 515 ? -17.044 14.906 19.049 1.00 70.25 515 ASP A CA 1
ATOM 4103 C C . ASP A 1 515 ? -16.754 13.483 19.552 1.00 70.25 515 ASP A C 1
ATOM 4105 O O . ASP A 1 515 ? -16.209 13.278 20.643 1.00 70.25 515 ASP A O 1
ATOM 4109 N N . GLU A 1 516 ? -17.116 12.481 18.751 1.00 87.00 516 GLU A N 1
ATOM 4110 C CA . GLU A 1 516 ? -16.894 11.078 19.095 1.00 87.00 516 GLU A CA 1
ATOM 4111 C C . GLU A 1 516 ? -15.507 10.640 18.617 1.00 87.00 516 GLU A C 1
ATOM 4113 O O . GLU A 1 516 ? -15.153 10.821 17.451 1.00 87.00 516 GLU A O 1
ATOM 4118 N N . VAL A 1 517 ? -14.727 10.028 19.513 1.00 92.31 517 VAL A N 1
ATOM 4119 C CA . VAL A 1 517 ? -13.406 9.476 19.187 1.00 92.31 517 VAL A CA 1
ATOM 4120 C C . VAL A 1 517 ? -13.472 7.955 19.083 1.00 92.31 517 VAL A C 1
ATOM 4122 O O . VAL A 1 517 ? -13.909 7.275 20.019 1.00 92.31 517 VAL A O 1
ATOM 4125 N N . VAL A 1 518 ? -12.995 7.438 17.953 1.00 93.75 518 VAL A N 1
ATOM 4126 C CA . VAL A 1 518 ? -12.937 6.014 17.608 1.00 93.75 518 VAL A CA 1
ATOM 4127 C C . VAL A 1 518 ? -11.476 5.570 17.503 1.00 93.75 518 VAL A C 1
ATOM 4129 O O . VAL A 1 518 ? -10.656 6.276 16.917 1.00 93.75 518 VAL A O 1
ATOM 4132 N N . LEU A 1 519 ? -11.152 4.408 18.073 1.00 95.00 519 LEU A N 1
ATOM 4133 C CA . LEU A 1 519 ? -9.826 3.787 17.998 1.00 95.00 519 LEU A CA 1
ATOM 4134 C C . LEU A 1 519 ? -9.718 2.872 16.779 1.00 95.00 519 LEU A C 1
ATOM 4136 O O . LEU A 1 519 ? -10.658 2.138 16.467 1.00 95.00 519 LEU A O 1
ATOM 4140 N N . ILE A 1 520 ? -8.563 2.890 16.124 1.00 93.69 520 ILE A N 1
ATOM 4141 C CA . ILE A 1 520 ? -8.229 2.019 14.994 1.00 93.69 520 ILE A CA 1
ATOM 4142 C C . ILE A 1 520 ? -6.807 1.464 15.142 1.00 93.69 520 ILE A C 1
ATOM 4144 O O . ILE A 1 520 ? -6.035 1.941 15.964 1.00 93.69 520 ILE A O 1
ATOM 4148 N N . ASP A 1 521 ? -6.457 0.506 14.284 1.00 89.69 521 ASP A N 1
ATOM 4149 C CA . ASP A 1 521 ? -5.119 -0.088 14.179 1.00 89.69 521 ASP A CA 1
ATOM 4150 C C . ASP A 1 521 ? -4.668 -0.853 15.435 1.00 89.69 521 ASP A C 1
ATOM 4152 O O . ASP A 1 521 ? -3.728 -0.495 16.145 1.00 89.69 521 ASP A O 1
ATOM 4156 N N . PHE A 1 522 ? -5.353 -1.965 15.705 1.00 91.44 522 PHE A N 1
ATOM 4157 C CA . PHE A 1 522 ? -5.109 -2.789 16.894 1.00 91.44 522 PHE A CA 1
ATOM 4158 C C . PHE A 1 522 ? -4.011 -3.856 16.701 1.00 91.44 522 PHE A C 1
ATOM 4160 O O . PHE A 1 522 ? -3.958 -4.835 17.446 1.00 91.44 522 PHE A O 1
ATOM 4167 N N . GLU A 1 523 ? -3.118 -3.703 15.716 1.00 87.69 523 GLU A N 1
ATOM 4168 C CA . GLU A 1 523 ? -2.085 -4.706 15.386 1.00 87.69 523 GLU A CA 1
ATOM 4169 C C . GLU A 1 523 ? -1.091 -4.959 16.540 1.00 87.69 523 GLU A C 1
ATOM 4171 O O . GLU A 1 523 ? -0.506 -6.038 16.634 1.00 87.69 523 GLU A O 1
ATOM 4176 N N . THR A 1 524 ? -0.907 -3.988 17.442 1.00 87.94 524 THR A N 1
ATOM 4177 C CA . THR A 1 524 ? 0.010 -4.075 18.598 1.00 87.94 524 THR A CA 1
ATOM 4178 C C . THR A 1 524 ? -0.701 -4.352 19.928 1.00 87.94 524 THR A C 1
ATOM 4180 O O . THR A 1 524 ? -0.055 -4.453 20.981 1.00 87.94 524 THR A O 1
ATOM 4183 N N . THR A 1 525 ? -2.026 -4.501 19.887 1.00 91.50 525 THR A N 1
ATOM 4184 C CA . THR A 1 525 ? -2.888 -4.587 21.064 1.00 91.50 525 THR A CA 1
ATOM 4185 C C . THR A 1 525 ? -2.697 -5.890 21.826 1.00 91.50 525 THR A C 1
ATOM 4187 O O . THR A 1 525 ? -2.537 -6.972 21.262 1.00 91.50 525 THR A O 1
ATOM 4190 N N . LYS A 1 526 ? -2.730 -5.789 23.158 1.00 91.62 526 LYS A N 1
ATOM 4191 C CA . LYS A 1 526 ? -2.586 -6.932 24.063 1.00 91.62 526 LYS A CA 1
ATOM 4192 C C . LYS A 1 526 ? -3.690 -6.919 25.104 1.00 91.62 526 LYS A C 1
ATOM 4194 O O . LYS A 1 526 ? -3.953 -5.896 25.731 1.00 91.62 526 LYS A O 1
ATOM 4199 N N . ARG A 1 527 ? -4.303 -8.077 25.318 1.00 92.81 527 ARG A N 1
ATOM 4200 C CA . ARG A 1 527 ? -5.340 -8.289 26.330 1.00 92.81 527 ARG A CA 1
ATOM 4201 C C . ARG A 1 527 ? -4.740 -8.753 27.662 1.00 92.81 527 ARG A C 1
ATOM 4203 O O . ARG A 1 527 ? -3.579 -9.160 27.713 1.00 92.81 527 ARG A O 1
ATOM 4210 N N . ASP A 1 528 ? -5.537 -8.650 28.722 1.00 92.88 528 ASP A N 1
ATOM 4211 C CA . ASP A 1 528 ? -5.243 -9.098 30.086 1.00 92.88 528 ASP A CA 1
ATOM 4212 C C . ASP A 1 528 ? -3.950 -8.477 30.641 1.00 92.88 528 ASP A C 1
ATOM 4214 O O . ASP A 1 528 ? -3.121 -9.137 31.273 1.00 92.88 528 ASP A O 1
ATOM 4218 N N . ARG A 1 529 ? -3.747 -7.180 30.369 1.00 95.12 529 ARG A N 1
ATOM 4219 C CA . ARG A 1 529 ? -2.574 -6.450 30.867 1.00 95.12 529 ARG A CA 1
ATOM 4220 C C . ARG A 1 529 ? -2.770 -5.991 32.313 1.00 95.12 529 ARG A C 1
ATOM 4222 O O . ARG A 1 529 ? -3.886 -5.637 32.699 1.00 95.12 529 ARG A O 1
ATOM 4229 N N . PRO A 1 530 ? -1.691 -5.946 33.119 1.00 93.75 530 PRO A N 1
ATOM 4230 C CA . PRO A 1 530 ? -1.750 -5.387 34.463 1.00 93.75 530 PRO A CA 1
ATOM 4231 C C . PRO A 1 530 ? -2.244 -3.941 34.440 1.00 93.75 530 PRO A C 1
ATOM 4233 O O . PRO A 1 530 ? -1.831 -3.160 33.585 1.00 93.75 530 PRO A O 1
ATOM 4236 N N . HIS A 1 531 ? -3.054 -3.564 35.430 1.00 94.25 531 HIS A N 1
ATOM 4237 C CA . HIS A 1 531 ? -3.606 -2.210 35.538 1.00 94.25 531 HIS A CA 1
ATOM 4238 C C . HIS A 1 531 ? -2.523 -1.117 35.490 1.00 94.25 531 HIS A C 1
ATOM 4240 O O . HIS A 1 531 ? -2.721 -0.094 34.847 1.00 94.25 531 HIS A O 1
ATOM 4246 N N . ALA A 1 532 ? -1.343 -1.370 36.072 1.00 95.81 532 ALA A N 1
ATOM 4247 C CA . ALA A 1 532 ? -0.206 -0.452 36.013 1.00 95.81 532 ALA A CA 1
ATOM 4248 C C . ALA A 1 532 ? 0.216 -0.096 34.573 1.00 95.81 532 ALA A C 1
ATOM 4250 O O . ALA A 1 532 ? 0.494 1.061 34.288 1.00 95.81 532 ALA A O 1
ATOM 4251 N N . GLU A 1 533 ? 0.201 -1.057 33.644 1.00 96.00 533 GLU A N 1
ATOM 4252 C CA . GLU A 1 533 ? 0.573 -0.788 32.250 1.00 96.00 533 GLU A CA 1
ATOM 4253 C C . GLU A 1 533 ? -0.487 -0.001 31.481 1.00 96.00 533 GLU A C 1
ATOM 4255 O O . GLU A 1 533 ? -0.144 0.712 30.539 1.00 96.00 533 GLU A O 1
ATOM 4260 N N . LEU A 1 534 ? -1.759 -0.159 31.856 1.00 97.19 534 LEU A N 1
ATOM 4261 C CA . LEU A 1 534 ? -2.867 0.612 31.293 1.00 97.19 534 LEU A CA 1
ATOM 4262 C C . LEU A 1 534 ? -2.789 2.063 31.779 1.00 97.19 534 LEU A C 1
ATOM 4264 O O . LEU A 1 534 ? -2.879 2.990 30.981 1.00 97.19 534 LEU A O 1
ATOM 4268 N N . GLU A 1 535 ? -2.507 2.264 33.067 1.00 96.75 535 GLU A N 1
ATOM 4269 C CA . GLU A 1 535 ? -2.263 3.591 33.638 1.00 96.75 535 GLU A CA 1
ATOM 4270 C C . GLU A 1 535 ? -1.056 4.286 32.998 1.00 96.75 535 GLU A C 1
ATOM 4272 O O . GLU A 1 535 ? -1.104 5.484 32.718 1.00 96.75 535 GLU A O 1
ATOM 4277 N N . ASP A 1 536 ? 0.022 3.552 32.724 1.00 96.44 536 ASP A N 1
ATOM 4278 C CA . ASP A 1 536 ? 1.191 4.108 32.041 1.00 96.44 536 ASP A CA 1
ATOM 4279 C C . ASP A 1 536 ? 0.877 4.499 30.587 1.00 96.44 536 ASP A C 1
ATOM 4281 O O . ASP A 1 536 ? 1.272 5.580 30.147 1.00 96.44 536 ASP A O 1
ATOM 4285 N N . GLU A 1 537 ? 0.099 3.686 29.860 1.00 96.62 537 GLU A N 1
ATOM 4286 C CA . GLU A 1 537 ? -0.402 4.039 28.523 1.00 96.62 537 GLU A CA 1
ATOM 4287 C C . GLU A 1 537 ? -1.312 5.282 28.571 1.00 96.62 537 GLU A C 1
ATOM 4289 O O . GLU A 1 537 ? -1.150 6.208 27.775 1.00 96.62 537 GLU A O 1
ATOM 4294 N N . MET A 1 538 ? -2.208 5.371 29.558 1.00 97.31 538 MET A N 1
ATOM 4295 C CA . MET A 1 538 ? -3.088 6.529 29.756 1.00 97.31 538 MET A CA 1
ATOM 4296 C C . MET A 1 538 ? -2.303 7.816 30.058 1.00 97.31 538 MET A C 1
ATOM 4298 O O . MET A 1 538 ? -2.645 8.891 29.558 1.00 97.31 538 MET A O 1
ATOM 4302 N N . LYS A 1 539 ? -1.230 7.732 30.856 1.00 95.88 539 LYS A N 1
ATOM 4303 C CA . LYS A 1 539 ? -0.354 8.878 31.161 1.00 95.88 539 LYS A CA 1
ATOM 4304 C C . LYS A 1 539 ? 0.431 9.343 29.936 1.00 95.88 539 LYS A C 1
ATOM 4306 O O . LYS A 1 539 ? 0.599 10.550 29.758 1.00 95.88 539 LYS A O 1
ATOM 4311 N N . ALA A 1 540 ? 0.887 8.410 29.100 1.00 93.62 540 ALA A N 1
ATOM 4312 C CA . ALA A 1 540 ? 1.656 8.712 27.894 1.00 93.62 540 ALA A CA 1
ATOM 4313 C C . ALA A 1 540 ? 0.815 9.378 26.789 1.00 93.62 540 ALA A C 1
ATOM 4315 O O . ALA A 1 540 ? 1.365 10.130 25.985 1.00 93.62 540 ALA A O 1
ATOM 4316 N N . LEU A 1 541 ? -0.512 9.182 26.794 1.00 93.62 541 LEU A N 1
ATOM 4317 C CA . LEU A 1 541 ? -1.426 9.653 25.747 1.00 93.62 541 LEU A CA 1
ATOM 4318 C C . LEU A 1 541 ? -1.236 11.121 25.367 1.00 93.62 541 LEU A C 1
ATOM 4320 O O . LEU A 1 541 ? -1.161 11.439 24.185 1.00 93.62 541 LEU A O 1
ATOM 4324 N N . LYS A 1 542 ? -1.125 12.027 26.346 1.00 91.62 542 LYS A N 1
ATOM 4325 C CA . LYS A 1 542 ? -0.969 13.458 26.044 1.00 91.62 542 LYS A CA 1
ATOM 4326 C C . LYS A 1 542 ? 0.275 13.716 25.186 1.00 91.62 542 LYS A C 1
ATOM 4328 O O . LYS A 1 542 ? 0.182 14.404 24.176 1.00 91.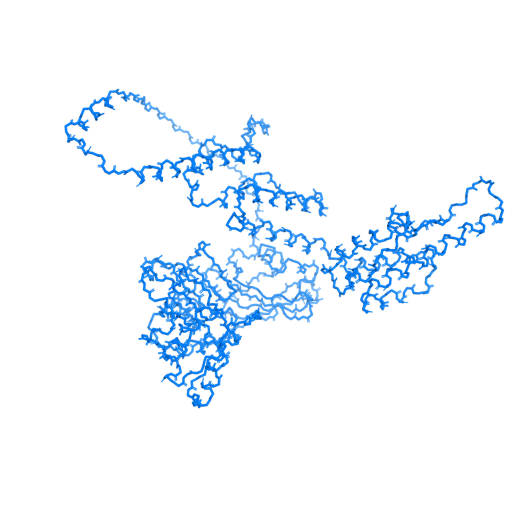62 542 LYS A O 1
ATOM 4333 N N . THR A 1 543 ? 1.409 13.144 25.577 1.00 89.94 543 THR A N 1
ATOM 4334 C CA . THR A 1 543 ? 2.673 13.301 24.852 1.00 89.94 543 THR A CA 1
ATOM 4335 C C . THR A 1 543 ? 2.611 12.629 23.480 1.00 89.94 543 THR A C 1
ATOM 4337 O O . THR A 1 543 ? 3.073 13.209 22.503 1.00 89.94 543 THR A O 1
ATOM 4340 N N . SER A 1 544 ? 1.980 11.458 23.372 1.00 86.19 544 SER A N 1
ATOM 4341 C CA . SER A 1 544 ? 1.803 10.758 22.092 1.00 86.19 544 SER A CA 1
ATOM 4342 C C . SER A 1 544 ? 0.928 11.524 21.092 1.00 86.19 544 SER A C 1
ATOM 4344 O O . SER A 1 544 ? 1.177 11.449 19.892 1.00 86.19 544 SER A O 1
ATOM 4346 N N . LEU A 1 545 ? -0.058 12.300 21.562 1.00 84.50 545 LEU A N 1
ATOM 4347 C CA . LEU A 1 545 ? -0.882 13.159 20.700 1.00 84.50 545 LEU A CA 1
ATOM 4348 C C . LEU A 1 545 ? -0.163 14.435 20.235 1.00 84.50 545 LEU A C 1
ATOM 4350 O O . LEU A 1 545 ? -0.506 14.989 19.190 1.00 84.50 545 LEU A O 1
ATOM 4354 N N . GLU A 1 546 ? 0.797 14.922 21.021 1.00 82.62 546 GLU A N 1
ATOM 4355 C CA . GLU A 1 546 ? 1.606 16.109 20.712 1.00 82.62 546 GLU A CA 1
ATOM 4356 C C . GLU A 1 546 ? 2.807 15.783 19.807 1.00 82.62 546 GLU A C 1
ATOM 4358 O O . GLU A 1 546 ? 3.355 16.684 19.170 1.00 82.62 546 GLU A O 1
ATOM 4363 N N . SER A 1 547 ? 3.197 14.507 19.724 1.00 75.31 547 SER A N 1
ATOM 4364 C CA . SER A 1 547 ? 4.281 14.041 18.861 1.00 75.31 547 SER A CA 1
ATOM 4365 C C . SER A 1 547 ? 3.982 14.292 17.380 1.00 75.31 547 SER A C 1
ATOM 4367 O O . SER A 1 547 ? 2.901 13.979 16.872 1.00 75.31 547 SER A O 1
ATOM 4369 N N . THR A 1 548 ? 4.969 14.840 16.670 1.00 58.38 548 THR A N 1
ATOM 4370 C CA . THR A 1 548 ? 4.974 14.937 15.201 1.00 58.38 548 THR A CA 1
ATOM 4371 C C . THR A 1 548 ? 5.521 13.686 14.524 1.00 58.38 548 THR A C 1
ATOM 4373 O O . THR A 1 548 ? 5.411 13.579 13.304 1.00 58.38 548 THR A O 1
ATOM 4376 N N . ASP A 1 549 ? 6.105 12.771 15.296 1.00 48.25 549 ASP A N 1
ATOM 4377 C CA . ASP A 1 549 ? 6.686 11.536 14.783 1.00 48.25 549 ASP A CA 1
ATOM 4378 C C . ASP A 1 549 ? 5.567 10.512 14.547 1.00 48.25 549 ASP A C 1
ATOM 4380 O O . ASP A 1 549 ? 4.754 10.258 15.443 1.00 48.25 549 ASP A O 1
ATOM 4384 N N . ALA A 1 550 ? 5.519 9.986 13.319 1.00 39.97 550 ALA A N 1
ATOM 4385 C CA . ALA A 1 550 ? 4.589 8.967 12.838 1.00 39.97 550 ALA A CA 1
ATOM 4386 C C . ALA A 1 550 ? 5.313 7.642 12.596 1.00 39.97 550 ALA A C 1
ATOM 4388 O O . ALA A 1 550 ? 6.481 7.691 12.139 1.00 39.97 550 ALA A O 1
#